Protein AF-A0A3P3Z035-F1 (afdb_monomer_lite)

Radius of gyration: 29.76 Å; chains: 1; bounding box: 88×61×76 Å

Foldseek 3Di:
DDDDDQCNCCVVVVDGQLDWDAAQNDTDGQDQFFCVPADPPPCPVVCVVCVLQQQDLVLLVLLLVLCVPDAPDKDWPVSSDVSSDDVSQVPQSDHDRVSVSNQQLQVLFKDKDKDWAFDPDPPPPPDDDDGDTHIIMIMGTHDPQAADDDSGRHSCNVLVVLVCVVADQADKDFVVSVVVPDDPVSQVVCCSNQVGDLSVQSNHVQFKDQDPVHNRMIHGPNNVVVVVLVPDPLVVVLVVCVVVVVVLSNLVSLLVVCCVVCVPDQLLPLVSLLVVLLVQADPDDKDWPVCSLPPRDDPVSSSSQDPPNVVSQVVCLCRWDWFAFQFAPGIMIHGNPYDDDPGTDDLDDDLVRLLQLLLVVCVVVPKAFQLVSLSRDHPSSNCCCCPVQVGSQSSCVLPVVFWDWAFSDDDPPRSRRIIIGGPDRDDPDDDVVVSVVSVVVDPDPPDDDDDDDDDDDDDDDPPPPPPDPD

Sequence (470 aa):
MPGYTAEHLEVYLNVKPLELVTVAGERYVRLYGSFGDLSLSGTEVSEKLYARYRPNVALVATLEAAFEGIYDKWMPLPELLRRVGPNVAAQLPYQGPAAITYFAQMQHRFAFAVRDVPIMGDSADGVPSSPKFTTEAAVLLRKPGYSNLDAGSTPTPKSFQVLMGLVPGDKQVDIDVVRGQLTSEVRAELNSYYNGLEGFFAAHKPVFFVPPEIPTVVMRMRYRLRTQRAKLPLEEQLRIATDARDKPRVRALRRKIAFRDDPSHPLHDPENLAKEVSKHLPHHGFVSLKSFLKRNLPEELLMYMPRRIRSFFNNYPQYFTQFEYQSPGTWCLCRPDQPLPRGVIRQNFSDGDLLRLIAEFLQQRGARAASVVHMNLPFGAQEVIRRRYGGVYFFVIRYPQYFNVVLKTDRQNVKSSAVVHLIQVPTQELSDATMAASATSWNNPNAPSHGGDDHEGGDGYDDEDLDGLD

Structure (mmCIF, N/CA/C/O backbone):
data_AF-A0A3P3Z035-F1
#
_entry.id   AF-A0A3P3Z035-F1
#
loop_
_atom_site.group_PDB
_atom_site.id
_atom_site.type_symbol
_atom_site.label_atom_id
_atom_site.label_alt_id
_atom_site.label_comp_id
_atom_site.label_asym_id
_atom_site.label_entity_id
_atom_site.label_seq_id
_atom_site.pdbx_PDB_ins_code
_atom_site.Cartn_x
_atom_site.Cartn_y
_atom_site.Cartn_z
_atom_site.occupancy
_atom_site.B_iso_or_equiv
_atom_site.auth_seq_id
_atom_site.auth_comp_id
_atom_site.auth_asym_id
_atom_site.auth_atom_id
_atom_site.pdbx_PDB_model_num
ATOM 1 N N . MET A 1 1 ? -18.732 25.520 24.871 1.00 24.94 1 MET A N 1
ATOM 2 C CA . MET A 1 1 ? -17.345 25.491 24.354 1.00 24.94 1 MET A CA 1
ATOM 3 C C . MET A 1 1 ? -17.220 24.291 23.430 1.00 24.94 1 MET A C 1
ATOM 5 O O . MET A 1 1 ? -17.209 23.176 23.940 1.00 24.94 1 MET A O 1
ATOM 9 N N . PRO A 1 2 ? -17.251 24.493 22.106 1.00 28.84 2 PRO A N 1
ATOM 10 C CA . PRO A 1 2 ? -17.374 23.401 21.152 1.00 28.84 2 PRO A CA 1
ATOM 11 C C . PRO A 1 2 ? -15.995 22.817 20.824 1.00 28.84 2 PRO A C 1
ATOM 13 O O . PRO A 1 2 ? -14.982 23.514 20.884 1.00 28.84 2 PRO A O 1
ATOM 16 N N . GLY A 1 3 ? -15.964 21.512 20.558 1.00 37.72 3 GLY A N 1
ATOM 17 C CA . GLY A 1 3 ? -14.748 20.752 20.279 1.00 37.72 3 GLY A CA 1
ATOM 18 C C . GLY A 1 3 ? -13.972 21.256 19.060 1.00 37.72 3 GLY A C 1
ATOM 19 O O . GLY A 1 3 ? -14.418 22.118 18.306 1.00 37.72 3 GLY A O 1
ATOM 20 N N . TYR A 1 4 ? -12.769 20.716 18.878 1.00 35.59 4 TYR A N 1
ATOM 21 C CA . TYR A 1 4 ? -11.926 21.051 17.735 1.00 35.59 4 TYR A CA 1
ATOM 22 C C . TYR A 1 4 ? -12.631 20.711 16.414 1.00 35.59 4 TYR A C 1
ATOM 24 O O . TYR A 1 4 ? -13.113 19.593 16.236 1.00 35.59 4 TYR A O 1
ATOM 32 N N . THR A 1 5 ? -12.679 21.680 15.498 1.00 43.75 5 THR A N 1
ATOM 33 C CA . THR A 1 5 ? -13.095 21.482 14.109 1.00 43.75 5 THR A CA 1
ATOM 34 C C . THR A 1 5 ? -11.952 20.825 13.331 1.00 43.75 5 THR A C 1
ATOM 36 O O . THR A 1 5 ? -10.810 20.794 13.795 1.00 43.75 5 THR A O 1
ATOM 39 N N . ALA A 1 6 ? -12.236 20.314 12.130 1.00 43.41 6 ALA A N 1
ATOM 40 C CA . ALA A 1 6 ? -11.197 19.837 11.213 1.00 43.41 6 ALA A CA 1
ATOM 41 C C . ALA A 1 6 ? -10.119 20.913 10.970 1.00 43.41 6 ALA A C 1
ATOM 43 O O . ALA A 1 6 ? -8.932 20.619 11.069 1.00 43.41 6 ALA A O 1
ATOM 44 N N . GLU A 1 7 ? -10.538 22.170 10.788 1.00 40.88 7 GLU A N 1
ATOM 45 C CA . GLU A 1 7 ? -9.641 23.324 10.672 1.00 40.88 7 GLU A CA 1
ATOM 46 C C . GLU A 1 7 ? -8.791 23.532 11.925 1.00 40.88 7 GLU A C 1
ATOM 48 O O . GLU A 1 7 ? -7.611 23.824 11.805 1.00 40.88 7 GLU A O 1
ATOM 53 N N . HIS A 1 8 ? -9.317 23.322 13.136 1.00 45.22 8 HIS A N 1
ATOM 54 C CA . HIS A 1 8 ? -8.493 23.437 14.341 1.00 45.22 8 HIS A CA 1
ATOM 55 C C . HIS A 1 8 ? -7.389 22.368 14.406 1.00 45.22 8 HIS A C 1
ATOM 57 O O . HIS A 1 8 ? -6.297 22.648 14.894 1.00 45.22 8 HIS A O 1
ATOM 63 N N . LEU A 1 9 ? -7.631 21.155 13.905 1.00 45.62 9 LEU A N 1
ATOM 64 C CA . LEU A 1 9 ? -6.604 20.106 13.862 1.00 45.62 9 LEU A CA 1
ATOM 65 C C . LEU A 1 9 ? -5.594 20.326 12.728 1.00 45.62 9 LEU A C 1
ATOM 67 O O . LEU A 1 9 ? -4.399 20.097 12.918 1.00 45.62 9 LEU A O 1
ATOM 71 N N . GLU A 1 10 ? -6.051 20.824 11.581 1.00 45.81 10 GLU A N 1
ATOM 72 C CA . GLU A 1 10 ? -5.194 21.146 10.437 1.00 45.81 10 GLU A CA 1
ATOM 73 C C . GLU A 1 10 ? -4.328 22.389 10.697 1.00 45.81 10 GLU A C 1
ATOM 75 O O . GLU A 1 10 ? -3.137 22.374 10.398 1.00 45.81 10 GLU A O 1
ATOM 80 N N . VAL A 1 11 ? -4.886 23.431 11.320 1.00 41.34 11 VAL A N 1
ATOM 81 C CA . VAL A 1 11 ? -4.208 24.713 11.575 1.00 41.34 11 VAL A CA 1
ATOM 82 C C . VAL A 1 11 ? -3.306 24.662 12.811 1.00 41.34 11 VAL A C 1
ATOM 84 O O . VAL A 1 11 ? -2.202 25.199 12.766 1.00 41.34 11 VAL A O 1
ATOM 87 N N . TYR A 1 12 ? -3.732 24.022 13.910 1.00 36.53 12 TYR A N 1
ATOM 88 C CA . TYR A 1 12 ? -2.967 24.050 15.170 1.00 36.53 12 TYR A CA 1
ATOM 89 C C . TYR A 1 12 ? -2.089 22.822 15.408 1.00 36.53 12 TYR A C 1
ATOM 91 O O . TYR A 1 12 ? -1.109 22.922 16.144 1.00 36.53 12 TYR A O 1
ATOM 99 N N . LEU A 1 13 ? -2.427 21.670 14.821 1.00 40.38 13 LEU A N 1
ATOM 100 C CA . LEU A 1 13 ? -1.680 20.424 15.027 1.00 40.38 13 LEU A CA 1
ATOM 101 C C . LEU A 1 13 ? -1.026 19.899 13.744 1.00 40.38 13 LEU A C 1
ATOM 103 O O . LEU A 1 13 ? -0.189 19.005 13.832 1.00 40.38 13 LEU A O 1
ATOM 107 N N . ASN A 1 14 ? -1.367 20.449 12.570 1.00 43.97 14 ASN A N 1
ATOM 108 C CA . ASN A 1 14 ? -0.901 19.975 11.262 1.00 43.97 14 ASN A CA 1
ATOM 109 C C . ASN A 1 14 ? -1.134 18.460 11.063 1.00 43.97 14 ASN A C 1
ATOM 111 O O . ASN A 1 14 ? -0.337 17.758 10.436 1.00 43.97 14 ASN A O 1
ATOM 115 N N . VAL A 1 15 ? -2.228 17.939 11.632 1.00 44.25 15 VAL A N 1
ATOM 116 C CA . VAL A 1 15 ? -2.648 16.538 11.505 1.00 44.25 15 VAL A CA 1
ATOM 117 C C . VAL A 1 15 ? -3.935 16.497 10.690 1.00 44.25 15 VAL A C 1
ATOM 119 O O . VAL A 1 15 ? -4.897 17.190 11.014 1.00 44.25 15 VAL A O 1
ATOM 122 N N . LYS A 1 16 ? -3.976 15.660 9.646 1.00 42.16 16 LYS A N 1
ATOM 123 C CA . LYS A 1 16 ? -5.220 15.408 8.904 1.00 42.16 16 LYS A CA 1
ATOM 124 C C . LYS A 1 16 ? -6.243 14.722 9.824 1.00 42.16 16 LYS A C 1
ATOM 126 O O . LYS A 1 16 ? -5.867 13.765 10.504 1.00 42.16 16 LYS A O 1
ATOM 131 N N . PRO A 1 17 ? -7.518 15.150 9.843 1.00 44.38 17 PRO A N 1
ATOM 132 C CA . PRO A 1 17 ? -8.556 14.471 10.615 1.00 44.38 17 PRO A CA 1
ATOM 133 C C . PRO A 1 17 ? -8.673 13.003 10.173 1.00 44.38 17 PRO A C 1
ATOM 135 O O . PRO A 1 17 ? -8.688 12.710 8.979 1.00 44.38 17 PRO A O 1
ATOM 138 N N . LEU A 1 18 ? -8.727 12.082 11.142 1.00 52.44 18 LEU A N 1
ATOM 139 C CA . LEU A 1 18 ? -8.670 10.636 10.884 1.00 52.44 18 LEU A CA 1
ATOM 140 C C . LEU A 1 18 ? -10.021 10.062 10.420 1.00 52.44 18 LEU A C 1
ATOM 142 O O . LEU A 1 18 ? -10.039 9.192 9.557 1.00 52.44 18 LEU A O 1
ATOM 146 N N . GLU A 1 19 ? -11.143 10.569 10.940 1.00 50.66 19 GLU A N 1
ATOM 147 C CA . GLU A 1 19 ? -12.498 10.346 10.406 1.00 50.66 19 GLU A CA 1
ATOM 148 C C . GLU A 1 19 ? -13.443 11.431 10.959 1.00 50.66 19 GLU A C 1
ATOM 150 O O . GLU A 1 19 ? -13.349 11.788 12.138 1.00 50.66 19 GLU A O 1
ATOM 155 N N . LEU A 1 20 ? -14.335 11.974 10.121 1.00 52.78 20 LEU A N 1
ATOM 156 C CA . LEU A 1 20 ? -15.319 12.990 10.515 1.00 52.78 20 LEU A CA 1
ATOM 157 C C . LEU A 1 20 ? -16.693 12.344 10.706 1.00 52.78 20 LEU A C 1
ATOM 159 O O . LEU A 1 20 ? -17.252 11.782 9.768 1.00 52.78 20 LEU A O 1
ATOM 163 N N . VAL A 1 21 ? -17.253 12.466 11.908 1.00 57.28 21 VAL A N 1
ATOM 164 C CA . VAL A 1 21 ? -18.616 12.030 12.231 1.00 57.28 21 VAL A CA 1
ATOM 165 C C . VAL A 1 21 ? -19.504 13.263 12.311 1.00 57.28 21 VAL A C 1
ATOM 167 O O . VAL A 1 21 ? -19.291 14.121 13.163 1.00 57.28 21 VAL A O 1
ATOM 170 N N . THR A 1 22 ? -20.501 13.368 11.437 1.00 57.25 22 THR A N 1
ATOM 171 C CA . THR A 1 22 ? -21.470 14.472 11.482 1.00 57.25 22 THR A CA 1
ATOM 172 C C . THR A 1 22 ? -22.638 14.092 12.384 1.00 57.25 22 THR A C 1
ATOM 174 O O . THR A 1 22 ? -23.239 13.046 12.169 1.00 57.25 22 THR A O 1
ATOM 177 N N . VAL A 1 23 ? -22.980 14.924 13.366 1.00 56.00 23 VAL A N 1
ATOM 178 C CA . VAL A 1 23 ? -24.123 14.735 14.272 1.00 56.00 23 VAL A CA 1
ATOM 179 C C . VAL A 1 23 ? -24.848 16.063 14.418 1.00 56.00 23 VAL A C 1
ATOM 181 O O . VAL A 1 23 ? -24.210 17.063 14.733 1.00 56.00 23 VAL A O 1
ATOM 184 N N . ALA A 1 24 ? -26.165 16.091 14.199 1.00 62.72 24 ALA A N 1
ATOM 185 C CA . ALA A 1 24 ? -26.968 17.312 14.323 1.00 62.72 24 ALA A CA 1
ATOM 186 C C . ALA A 1 24 ? -26.418 18.502 13.501 1.00 62.72 24 ALA A C 1
ATOM 188 O O . ALA A 1 24 ? -26.480 19.648 13.931 1.00 62.72 24 ALA A O 1
ATOM 189 N N . GLY A 1 25 ? -25.849 18.229 12.319 1.00 56.03 25 GLY A N 1
ATOM 190 C CA . GLY A 1 25 ? -25.243 19.243 11.445 1.00 56.03 25 GLY A CA 1
ATOM 191 C C . GLY A 1 25 ? -23.824 19.683 11.834 1.00 56.03 25 GLY A C 1
ATOM 192 O O . GLY A 1 25 ? -23.166 20.360 11.046 1.00 56.03 25 GLY A O 1
ATOM 193 N N . GLU A 1 26 ? -23.308 19.254 12.987 1.00 51.41 26 GLU A N 1
ATOM 194 C CA . GLU A 1 26 ? -21.944 19.540 13.434 1.00 51.41 26 GLU A CA 1
ATOM 195 C C . GLU A 1 26 ? -20.992 18.381 13.121 1.00 51.41 26 GLU A C 1
ATOM 197 O O . GLU A 1 26 ? -21.359 17.211 13.223 1.00 51.41 26 GLU A O 1
ATOM 202 N N . ARG A 1 27 ? -19.745 18.690 12.747 1.00 51.47 27 ARG A N 1
ATOM 203 C CA . ARG A 1 27 ? -18.711 17.687 12.444 1.00 51.47 27 ARG A CA 1
ATOM 204 C C . ARG A 1 27 ? -17.812 17.454 13.658 1.00 51.47 27 ARG A C 1
ATOM 206 O O . ARG A 1 27 ? -17.174 18.384 14.140 1.00 51.47 27 ARG A O 1
ATOM 213 N N . TYR A 1 28 ? -17.706 16.202 14.084 1.00 52.53 28 TYR A N 1
ATOM 214 C CA . TYR A 1 28 ? -16.863 15.736 15.181 1.00 52.53 28 TYR A CA 1
ATOM 215 C C . TYR A 1 28 ? -15.706 14.895 14.650 1.00 52.53 28 TYR A C 1
ATOM 217 O O . TYR A 1 28 ? -15.850 14.178 13.660 1.00 52.53 28 TYR A O 1
ATOM 225 N N . VAL A 1 29 ? -14.557 14.953 15.321 1.00 52.34 29 VAL A N 1
ATOM 226 C CA . VAL A 1 29 ? -13.370 14.198 14.910 1.00 52.34 29 VAL A CA 1
ATOM 227 C C . VAL A 1 29 ? -13.250 12.914 15.719 1.00 52.34 29 VAL A C 1
ATOM 229 O O . VAL A 1 29 ? -13.240 12.928 16.950 1.00 52.34 29 VAL A O 1
ATOM 232 N N . ARG A 1 30 ? -13.096 11.794 15.015 1.00 60.75 30 ARG A N 1
ATOM 233 C CA . ARG A 1 30 ? -12.640 10.533 15.590 1.00 60.75 30 ARG A CA 1
ATOM 234 C C . ARG A 1 30 ? -11.116 10.562 15.723 1.00 60.75 30 ARG A C 1
ATOM 236 O O . ARG A 1 30 ? -10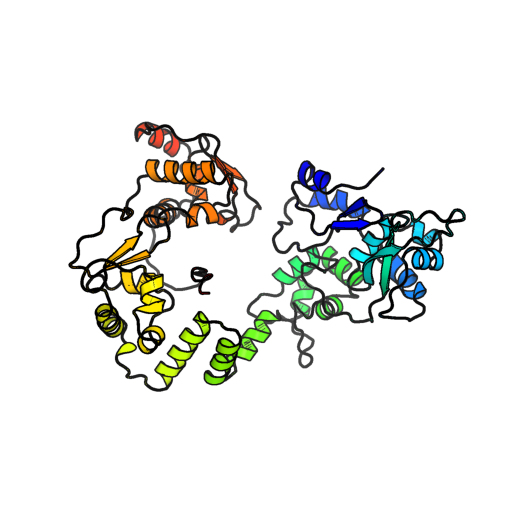.404 10.756 14.743 1.00 60.75 30 ARG A O 1
ATOM 243 N N . LEU A 1 31 ? -10.618 10.350 16.938 1.00 55.75 31 LEU A N 1
ATOM 244 C CA . LEU A 1 31 ? -9.210 10.588 17.288 1.00 55.75 31 LEU A CA 1
ATOM 245 C C . LEU A 1 31 ? -8.274 9.391 17.059 1.00 55.75 31 LEU A C 1
ATOM 247 O O . LEU A 1 31 ? -7.064 9.572 16.963 1.00 55.75 31 LEU A O 1
ATOM 251 N N . TYR A 1 32 ? -8.819 8.178 16.957 1.00 56.66 32 TYR A N 1
ATOM 252 C CA . TYR A 1 32 ? -8.052 6.942 16.785 1.00 56.66 32 TYR A CA 1
ATOM 253 C C . TYR A 1 32 ? -8.401 6.300 15.436 1.00 56.66 32 TYR A C 1
ATOM 255 O O . TYR A 1 32 ? -9.318 5.483 15.336 1.00 56.66 32 TYR A O 1
ATOM 263 N N . GLY A 1 33 ? -7.697 6.751 14.400 1.00 48.53 33 GLY A N 1
ATOM 264 C CA . GLY A 1 33 ? -7.525 6.079 13.111 1.00 48.53 33 GLY A CA 1
ATOM 265 C C . GLY A 1 33 ? -6.041 5.753 12.903 1.00 48.53 33 GLY A C 1
ATOM 266 O O . GLY A 1 33 ? -5.217 6.044 13.770 1.00 48.53 33 GLY A O 1
ATOM 267 N N . SER A 1 34 ? -5.687 5.128 11.781 1.00 41.41 34 SER A N 1
ATOM 268 C CA . SER A 1 34 ? -4.390 4.466 11.591 1.00 41.41 34 SER A CA 1
ATOM 269 C C . SER A 1 34 ? -3.170 5.336 11.929 1.00 41.41 34 SER A C 1
ATOM 271 O O . SER A 1 34 ? -2.805 6.229 11.167 1.00 41.41 34 SER A O 1
ATOM 273 N N . PHE A 1 35 ? -2.445 4.982 12.998 1.00 46.78 35 PHE A N 1
ATOM 274 C CA . PHE A 1 35 ? -1.062 5.440 13.221 1.00 46.78 35 PHE A CA 1
ATOM 275 C C . PHE A 1 35 ? -0.063 4.798 12.239 1.00 46.78 35 PHE A C 1
ATOM 277 O O . PHE A 1 35 ? 1.125 5.090 12.314 1.00 46.78 35 PHE A O 1
ATOM 284 N N . GLY A 1 36 ? -0.529 3.940 11.321 1.00 37.53 36 GLY A N 1
ATOM 285 C CA . GLY A 1 36 ? 0.312 3.151 10.415 1.00 37.53 36 GLY A CA 1
ATOM 286 C C . GLY A 1 36 ? 1.342 3.970 9.630 1.00 37.53 36 GLY A C 1
ATOM 287 O O . GLY A 1 36 ? 2.450 3.480 9.432 1.00 37.53 36 GLY A O 1
ATOM 288 N N . ASP A 1 37 ? 1.010 5.226 9.304 1.00 38.59 37 ASP A N 1
ATOM 289 C CA . ASP A 1 37 ? 1.874 6.155 8.558 1.00 38.59 37 ASP A CA 1
ATOM 290 C C . ASP A 1 37 ? 2.293 7.409 9.357 1.00 38.59 37 ASP A C 1
ATOM 292 O O . ASP A 1 37 ? 2.990 8.281 8.834 1.00 38.59 37 ASP A O 1
ATOM 296 N N . LEU A 1 38 ? 1.873 7.537 10.621 1.00 37.88 38 LEU A N 1
ATOM 297 C CA . LEU A 1 38 ? 2.129 8.717 11.453 1.00 37.88 38 LEU A CA 1
ATOM 298 C C . LEU A 1 38 ? 3.265 8.436 12.439 1.00 37.88 38 LEU A C 1
ATOM 300 O O . LEU A 1 38 ? 3.221 7.473 13.206 1.00 37.88 38 LEU A O 1
ATOM 304 N N . SER A 1 39 ? 4.280 9.303 12.456 1.00 39.19 39 SER A N 1
ATOM 305 C CA . SER A 1 39 ? 5.306 9.228 13.495 1.00 39.19 39 SER A CA 1
ATOM 306 C C . SER A 1 39 ? 4.706 9.466 14.866 1.00 39.19 39 SER A C 1
ATOM 308 O O . SER A 1 39 ? 3.976 10.431 15.076 1.00 39.19 39 SER A O 1
ATOM 310 N N . LEU A 1 40 ? 5.101 8.633 15.822 1.00 44.75 40 LEU A N 1
ATOM 311 C CA . LEU A 1 40 ? 4.796 8.843 17.232 1.00 44.75 40 LEU A CA 1
ATOM 312 C C . LEU A 1 40 ? 5.791 9.811 17.910 1.00 44.75 40 LEU A C 1
ATOM 314 O O . LEU A 1 40 ? 5.557 10.210 19.051 1.00 44.75 40 LEU A O 1
ATOM 318 N N . SER A 1 41 ? 6.871 10.225 17.228 1.00 37.50 41 SER A N 1
ATOM 319 C CA . SER A 1 41 ? 7.841 11.206 17.744 1.00 37.50 41 SER A CA 1
ATOM 320 C C . SER A 1 41 ? 7.220 12.608 17.811 1.00 37.50 41 SER A C 1
ATOM 322 O O . SER A 1 41 ? 6.736 13.107 16.799 1.00 37.50 41 SER A O 1
ATOM 324 N N . GLY A 1 42 ? 7.216 13.237 18.993 1.00 41.00 42 GLY A N 1
ATOM 325 C CA . GLY A 1 42 ? 6.588 14.550 19.220 1.00 41.00 42 GLY A CA 1
ATOM 326 C C . GLY A 1 42 ? 5.085 14.506 19.541 1.00 41.00 42 GLY A C 1
ATOM 327 O O . GLY A 1 42 ? 4.453 15.551 19.680 1.00 41.00 42 GLY A O 1
ATOM 328 N N . THR A 1 43 ? 4.494 13.312 19.704 1.00 49.28 43 THR A N 1
ATOM 329 C CA . THR A 1 43 ? 3.050 13.157 19.985 1.00 49.28 43 THR A CA 1
ATOM 330 C C . THR A 1 43 ? 2.637 13.445 21.429 1.00 49.28 43 THR A C 1
ATOM 332 O O . THR A 1 43 ? 1.447 13.423 21.715 1.00 49.28 43 THR A O 1
ATOM 335 N N . GLU A 1 44 ? 3.562 13.770 22.332 1.00 53.44 44 GLU A N 1
ATOM 336 C CA . GLU A 1 44 ? 3.277 14.011 23.758 1.00 53.44 44 GLU A CA 1
ATOM 337 C C . GLU A 1 44 ? 2.323 15.197 23.984 1.00 53.44 44 GLU A C 1
ATOM 339 O O . GLU A 1 44 ? 1.446 15.154 24.848 1.00 53.44 44 GLU A O 1
ATOM 344 N N . VAL A 1 45 ? 2.447 16.251 23.168 1.00 48.09 45 VAL A N 1
ATOM 345 C CA . VAL A 1 45 ? 1.553 17.423 23.213 1.00 48.09 45 VAL A CA 1
ATOM 346 C C . VAL A 1 45 ? 0.152 17.050 22.723 1.00 48.09 45 VAL A C 1
ATOM 348 O O . VAL A 1 45 ? -0.846 17.398 23.353 1.00 48.09 45 VAL A O 1
ATOM 351 N N . SER A 1 46 ? 0.081 16.275 21.638 1.00 47.78 46 SER A N 1
ATOM 352 C CA . SER A 1 46 ? -1.175 15.730 21.117 1.00 47.78 46 SER A CA 1
ATOM 353 C C . SER A 1 46 ? -1.816 14.749 22.104 1.00 47.78 46 SER A C 1
ATOM 355 O O . SER A 1 46 ? -3.020 14.787 22.306 1.00 47.78 46 SER A O 1
ATOM 357 N N . GLU A 1 47 ? -1.042 13.914 22.796 1.00 53.25 47 GLU A N 1
ATOM 358 C CA . GLU A 1 47 ? -1.557 12.993 23.813 1.00 53.25 47 GLU A CA 1
ATOM 359 C C . GLU A 1 47 ? -2.146 13.705 25.015 1.00 53.25 47 GLU A C 1
ATOM 361 O O . GLU A 1 47 ? -3.240 13.346 25.436 1.00 53.25 47 GLU A O 1
ATOM 366 N N . LYS A 1 48 ? -1.473 14.725 25.555 1.00 58.28 48 LYS A N 1
ATOM 367 C CA . LYS A 1 48 ? -2.046 15.526 26.645 1.00 58.28 48 LYS A CA 1
ATOM 368 C C . LYS A 1 48 ? -3.358 16.182 26.215 1.00 58.28 48 LYS A C 1
ATOM 370 O O . LYS A 1 48 ? -4.307 16.223 26.996 1.00 58.28 48 LYS A O 1
ATOM 375 N N . LEU A 1 49 ? -3.434 16.639 24.964 1.00 52.34 49 LEU A N 1
ATOM 376 C CA . LEU A 1 49 ? -4.646 17.215 24.390 1.00 52.34 49 LEU A CA 1
ATOM 377 C C . LEU A 1 49 ? -5.764 16.178 24.197 1.00 52.34 49 LEU A C 1
ATOM 379 O O . LEU A 1 49 ? -6.930 16.485 24.444 1.00 52.34 49 LEU A O 1
ATOM 383 N N . TYR A 1 50 ? -5.417 14.960 23.773 1.00 56.72 50 TYR A N 1
ATOM 384 C CA . TYR A 1 50 ? -6.369 13.884 23.492 1.00 56.72 50 TYR A CA 1
ATOM 385 C C . TYR A 1 50 ? -6.729 13.032 24.713 1.00 56.72 50 TYR A C 1
ATOM 387 O O . TYR A 1 50 ? -7.767 12.375 24.703 1.00 56.72 50 TYR A O 1
ATOM 395 N N . ALA A 1 51 ? -5.945 13.084 25.792 1.00 64.25 51 ALA A N 1
ATOM 396 C CA . ALA A 1 51 ? -6.180 12.333 27.024 1.00 64.25 51 ALA A CA 1
ATOM 397 C C . ALA A 1 51 ? -7.568 12.612 27.616 1.00 64.25 51 ALA A C 1
ATOM 399 O O . ALA A 1 51 ? -8.229 11.690 28.087 1.00 64.25 51 ALA A O 1
ATOM 400 N N . ARG A 1 52 ? -8.052 13.858 27.516 1.00 64.44 52 ARG A N 1
ATOM 401 C CA . ARG A 1 52 ? -9.396 14.247 27.979 1.00 64.44 52 ARG A CA 1
ATOM 402 C C . ARG A 1 52 ? -10.544 13.615 27.184 1.00 64.44 52 ARG A C 1
ATOM 404 O O . ARG A 1 52 ? -11.679 13.640 27.640 1.00 64.44 52 ARG A O 1
ATOM 411 N N . TYR A 1 53 ? -10.258 13.083 25.998 1.00 65.12 53 TYR A N 1
ATOM 412 C CA . TYR A 1 53 ? -11.239 12.456 25.112 1.00 65.12 53 TYR A CA 1
ATOM 413 C C . TYR A 1 53 ? -11.154 10.932 25.108 1.00 65.12 53 TYR A C 1
ATOM 415 O O . TYR A 1 53 ? -11.959 10.289 24.434 1.00 65.12 53 TYR A O 1
ATOM 423 N N . ARG A 1 54 ? -10.194 10.360 25.848 1.00 73.12 54 ARG A N 1
ATOM 424 C CA . ARG A 1 54 ? -10.010 8.916 25.965 1.00 73.12 54 ARG A CA 1
ATOM 425 C C . ARG A 1 54 ? -11.271 8.296 26.581 1.00 73.12 54 ARG A C 1
ATOM 427 O O . ARG A 1 54 ? -11.762 8.802 27.593 1.00 73.12 54 ARG A O 1
ATOM 434 N N . PRO A 1 55 ? -11.804 7.200 26.016 1.00 79.00 55 PRO A N 1
ATOM 435 C CA . PRO A 1 55 ? -13.008 6.597 26.549 1.00 79.00 55 PRO A CA 1
ATOM 436 C C . PRO A 1 55 ? -12.681 5.972 27.905 1.00 79.00 55 PRO A C 1
ATOM 438 O O . PRO A 1 55 ? -11.734 5.193 28.036 1.00 79.00 55 PRO A O 1
ATOM 441 N N . ASN A 1 56 ? -13.473 6.307 28.922 1.00 87.31 56 ASN A N 1
ATOM 442 C CA . ASN A 1 56 ? -13.403 5.632 30.208 1.00 87.31 56 ASN A CA 1
ATOM 443 C C . ASN A 1 56 ? -13.917 4.190 30.058 1.00 87.31 56 ASN A C 1
ATOM 445 O O . ASN A 1 56 ? -15.119 3.955 29.906 1.00 87.31 56 ASN A O 1
ATOM 449 N N . VAL A 1 57 ? -12.994 3.230 30.095 1.00 87.19 57 VAL A N 1
ATOM 450 C CA . VAL A 1 57 ? -13.278 1.799 29.922 1.00 87.19 57 VAL A CA 1
ATOM 451 C C . VAL A 1 57 ? -14.154 1.246 31.053 1.00 87.19 57 VAL A C 1
ATOM 453 O O . VAL A 1 57 ? -14.933 0.325 30.826 1.00 87.19 57 VAL A O 1
ATOM 456 N N . ALA A 1 58 ? -14.123 1.850 32.246 1.00 88.56 58 ALA A N 1
ATOM 457 C CA . ALA A 1 58 ? -14.964 1.423 33.365 1.00 88.56 58 ALA A CA 1
ATOM 458 C C . ALA A 1 58 ? -16.471 1.578 33.080 1.00 88.56 58 ALA A C 1
ATOM 460 O O . ALA A 1 58 ? -17.284 0.882 33.681 1.00 88.56 58 ALA A O 1
ATOM 461 N N . LEU A 1 59 ? -16.852 2.455 32.141 1.00 90.44 59 LEU A N 1
ATOM 462 C CA . LEU A 1 59 ? -18.253 2.662 31.761 1.00 90.44 59 LEU A CA 1
ATOM 463 C C . LEU A 1 59 ? -18.788 1.572 30.822 1.00 90.44 59 LEU A C 1
ATOM 465 O O . LEU A 1 59 ? -20.002 1.462 30.661 1.00 90.44 59 LEU A O 1
ATOM 469 N N . VAL A 1 60 ? -17.911 0.766 30.208 1.00 89.88 60 VAL A N 1
ATOM 470 C CA . VAL A 1 60 ? -18.291 -0.225 29.188 1.00 89.88 60 VAL A CA 1
ATOM 471 C C . VAL A 1 60 ? -19.290 -1.224 29.738 1.00 89.88 60 VAL A C 1
ATOM 473 O O . VAL A 1 60 ? -20.331 -1.405 29.126 1.00 89.88 60 VAL A O 1
ATOM 476 N N . ALA A 1 61 ? -19.024 -1.821 30.902 1.00 89.94 61 ALA A N 1
ATOM 477 C CA . ALA A 1 61 ? -19.907 -2.835 31.477 1.00 89.94 61 ALA A CA 1
ATOM 478 C C . ALA A 1 61 ? -21.326 -2.291 31.719 1.00 89.94 61 ALA A C 1
ATOM 480 O O . ALA A 1 61 ? -22.313 -2.955 31.410 1.00 89.94 61 ALA A O 1
ATOM 481 N N . THR A 1 62 ? -21.436 -1.051 32.203 1.00 92.62 62 THR A N 1
ATOM 482 C CA . THR A 1 62 ? -22.728 -0.389 32.425 1.00 92.62 62 THR A CA 1
ATOM 483 C C . THR A 1 62 ? -23.442 -0.067 31.111 1.00 92.62 62 THR A C 1
ATOM 485 O O . THR A 1 62 ? -24.654 -0.238 31.006 1.00 92.62 62 THR A O 1
ATOM 488 N N . LEU A 1 63 ? -22.696 0.365 30.089 1.00 93.31 63 LEU A N 1
ATOM 489 C CA . LEU A 1 63 ? -23.227 0.618 28.748 1.00 93.31 63 LEU A CA 1
ATOM 490 C C . LEU A 1 63 ? -23.669 -0.674 28.050 1.00 93.31 63 LEU A C 1
ATOM 492 O O . LEU A 1 63 ? -24.713 -0.675 27.412 1.00 93.31 63 LEU A O 1
ATOM 496 N N . GLU A 1 64 ? -22.917 -1.769 28.187 1.00 92.69 64 GLU A N 1
ATOM 497 C CA . GLU A 1 64 ? -23.276 -3.099 27.679 1.00 92.69 64 GLU A CA 1
ATOM 498 C C . GLU A 1 64 ? -24.543 -3.626 28.378 1.00 92.69 64 GLU A C 1
ATOM 500 O O . GLU A 1 64 ? -25.452 -4.125 27.714 1.00 92.69 64 GLU A O 1
ATOM 505 N N . ALA A 1 65 ? -24.654 -3.448 29.700 1.00 92.81 65 ALA A N 1
ATOM 506 C CA . ALA A 1 65 ? -25.817 -3.876 30.478 1.00 92.81 65 ALA A CA 1
ATOM 507 C C . ALA A 1 65 ? -27.129 -3.199 30.036 1.00 92.81 65 ALA A C 1
ATOM 509 O O . ALA A 1 65 ? -28.183 -3.831 30.078 1.00 92.81 65 ALA A O 1
ATOM 510 N N . ALA A 1 66 ? -27.078 -1.956 29.542 1.00 93.56 66 ALA A N 1
ATOM 511 C CA . ALA A 1 66 ? -28.258 -1.240 29.043 1.00 93.56 66 ALA A CA 1
ATOM 512 C C . ALA A 1 66 ? -28.903 -1.878 27.796 1.00 93.56 66 ALA A C 1
ATOM 514 O O . ALA A 1 66 ? -30.067 -1.594 27.490 1.00 93.56 66 ALA A O 1
ATOM 515 N N . PHE A 1 67 ? -28.174 -2.747 27.089 1.00 92.75 67 PHE A N 1
ATOM 516 C CA . PHE A 1 67 ? -28.701 -3.533 25.972 1.00 92.75 67 PHE A CA 1
ATOM 517 C C . PHE A 1 67 ? -29.421 -4.812 26.422 1.00 92.75 67 PHE A C 1
ATOM 519 O O . PHE A 1 67 ? -29.985 -5.493 25.572 1.00 92.75 67 PHE A O 1
ATOM 526 N N . GLU A 1 68 ? -29.419 -5.153 27.717 1.00 91.19 68 GLU A N 1
ATOM 527 C CA . GLU A 1 68 ? -30.151 -6.306 28.276 1.00 91.19 68 GLU A CA 1
ATOM 528 C C . GLU A 1 68 ? -29.820 -7.640 27.567 1.00 91.19 68 GLU A C 1
ATOM 530 O O . GLU A 1 68 ? -30.673 -8.503 27.377 1.00 91.19 68 GLU A O 1
ATOM 535 N N . GLY A 1 69 ? -28.567 -7.807 27.127 1.00 85.38 69 GLY A N 1
ATOM 536 C CA . GLY A 1 69 ? -28.118 -8.999 26.392 1.00 85.38 69 GLY A CA 1
ATOM 537 C C . GLY A 1 69 ? -28.557 -9.054 24.922 1.00 85.38 69 GLY A C 1
ATOM 538 O O . GLY A 1 69 ? -28.347 -10.069 24.258 1.00 85.38 69 GLY A O 1
ATOM 539 N N . ILE A 1 70 ? -29.143 -7.980 24.385 1.00 85.50 70 ILE A N 1
ATOM 540 C CA . ILE A 1 70 ? -29.492 -7.864 22.967 1.00 85.50 70 ILE A CA 1
ATOM 541 C C . ILE A 1 70 ? -28.268 -7.385 22.181 1.00 85.50 70 ILE A C 1
ATOM 543 O O . ILE A 1 70 ? -27.830 -6.241 22.297 1.00 85.50 70 ILE A O 1
ATOM 547 N N . TYR A 1 71 ? -27.753 -8.258 21.321 1.00 85.12 71 TYR A N 1
ATOM 548 C CA . TYR A 1 71 ? -26.639 -7.967 20.418 1.00 85.12 71 TYR A CA 1
ATOM 549 C C . TYR A 1 71 ? -27.133 -7.684 18.993 1.00 85.12 71 TYR A C 1
ATOM 551 O O . TYR A 1 71 ? -28.214 -8.118 18.600 1.00 85.12 71 TYR A O 1
ATOM 559 N N . ASP A 1 72 ? -26.321 -6.980 18.202 1.00 77.69 72 ASP A N 1
ATOM 560 C CA . ASP A 1 72 ? -26.537 -6.702 16.772 1.00 77.69 72 ASP A CA 1
ATOM 561 C C . ASP A 1 72 ? -27.833 -5.934 16.426 1.00 77.69 72 ASP A C 1
ATOM 563 O O . ASP A 1 72 ? -28.247 -5.878 15.266 1.00 77.69 72 ASP A O 1
ATOM 567 N N . LYS A 1 73 ? -28.457 -5.284 17.415 1.00 81.62 73 LYS A N 1
ATOM 568 C CA . LYS A 1 73 ? -29.608 -4.396 17.224 1.00 81.62 73 LYS A CA 1
ATOM 569 C C . LYS A 1 73 ? -29.206 -2.946 17.474 1.00 81.62 73 LYS A C 1
ATOM 571 O O . LYS A 1 73 ? -28.553 -2.631 18.465 1.00 81.62 73 LYS A O 1
ATOM 576 N N . TRP A 1 74 ? -29.622 -2.063 16.571 1.00 83.50 74 TRP A N 1
ATOM 577 C CA . TRP A 1 74 ? -29.432 -0.623 16.718 1.00 83.50 74 TRP A CA 1
ATOM 578 C C . TRP A 1 74 ? -30.353 -0.071 17.809 1.00 83.50 74 TRP A C 1
ATOM 580 O O . TRP A 1 74 ? -31.567 -0.271 17.760 1.00 83.50 74 TRP A O 1
ATOM 590 N N . MET A 1 75 ? -29.767 0.639 18.767 1.00 81.38 75 MET A N 1
ATOM 591 C CA . MET A 1 75 ? -30.448 1.398 19.806 1.00 81.38 75 MET A CA 1
ATOM 592 C C . MET A 1 75 ? -30.211 2.893 19.565 1.00 81.38 75 MET A C 1
ATOM 594 O O . MET A 1 75 ? -29.054 3.298 19.418 1.00 81.38 75 MET A O 1
ATOM 598 N N . PRO A 1 76 ? -31.261 3.727 19.537 1.00 85.88 76 PRO A N 1
ATOM 599 C CA . PRO A 1 76 ? -31.098 5.174 19.541 1.00 85.88 76 PRO A CA 1
ATOM 600 C C . PRO A 1 76 ? -30.211 5.645 20.694 1.00 85.88 76 PRO A C 1
ATOM 602 O O . PRO A 1 76 ? -30.402 5.240 21.841 1.00 85.88 76 PRO A O 1
ATOM 605 N N . LEU A 1 77 ? -29.250 6.523 20.407 1.00 84.75 77 LEU A N 1
ATOM 606 C CA . LEU A 1 77 ? -28.346 7.070 21.416 1.00 84.75 77 LEU A CA 1
ATOM 607 C C . LEU A 1 77 ? -29.102 7.762 22.568 1.00 84.75 77 LEU A C 1
ATOM 609 O O . LEU A 1 77 ? -28.732 7.514 23.715 1.00 84.75 77 LEU A O 1
ATOM 613 N N . PRO A 1 78 ? -30.166 8.562 22.335 1.00 86.38 78 PRO A N 1
ATOM 614 C CA . PRO A 1 78 ? -30.935 9.149 23.433 1.00 86.38 78 PRO A CA 1
ATOM 615 C C . PRO A 1 78 ? -31.535 8.096 24.371 1.00 86.38 78 PRO A C 1
ATOM 617 O O . PRO A 1 78 ? -31.498 8.263 25.588 1.00 86.38 78 PRO A O 1
ATOM 620 N N . GLU A 1 79 ? -32.026 6.984 23.818 1.00 89.56 79 GLU A N 1
ATOM 621 C CA . GLU A 1 79 ? -32.579 5.879 24.603 1.00 89.56 79 GLU A CA 1
ATOM 622 C C . GLU A 1 79 ? -31.486 5.159 25.401 1.00 89.56 79 GLU A C 1
ATOM 624 O O . GLU A 1 79 ? -31.668 4.893 26.588 1.00 89.56 79 GLU A O 1
ATOM 629 N N . LEU A 1 80 ? -30.320 4.915 24.796 1.00 90.69 80 LEU A N 1
ATOM 630 C CA . LEU A 1 80 ? -29.175 4.334 25.498 1.00 90.69 80 LEU A CA 1
ATOM 631 C C . LEU A 1 80 ? -28.741 5.206 26.684 1.00 90.69 80 LEU A C 1
ATOM 633 O O . LEU A 1 80 ? -28.572 4.701 27.794 1.00 90.69 80 LEU A O 1
ATOM 637 N N . LEU A 1 81 ? -28.599 6.517 26.466 1.00 90.88 81 LEU A N 1
ATOM 638 C CA . LEU A 1 81 ? -28.215 7.474 27.508 1.00 90.88 81 LEU A CA 1
ATOM 639 C C . LEU A 1 81 ? -29.267 7.565 28.622 1.00 90.88 81 LEU A C 1
ATOM 641 O O . LEU A 1 81 ? -28.911 7.669 29.796 1.00 90.88 81 LEU A O 1
ATOM 645 N N . ARG A 1 82 ? -30.556 7.468 28.274 1.00 91.94 82 ARG A N 1
ATOM 646 C CA . ARG A 1 82 ? -31.652 7.401 29.247 1.00 91.94 82 ARG A CA 1
ATOM 647 C C . ARG A 1 82 ? -31.553 6.144 30.116 1.00 91.94 82 ARG A C 1
ATOM 649 O O . ARG A 1 82 ? -31.731 6.241 31.327 1.00 91.94 82 ARG A O 1
ATOM 656 N N . ARG A 1 83 ? -31.250 4.984 29.520 1.00 93.88 83 ARG A N 1
ATOM 657 C CA . ARG A 1 83 ? -31.148 3.690 30.221 1.00 93.88 83 ARG A CA 1
ATOM 658 C C . ARG A 1 83 ? -29.981 3.617 31.201 1.00 93.88 83 ARG A C 1
ATOM 660 O O . ARG A 1 83 ? -30.157 3.095 32.295 1.00 93.88 83 ARG A O 1
ATOM 667 N N . VAL A 1 84 ? -28.809 4.144 30.840 1.00 92.69 84 VAL A N 1
ATOM 668 C CA . VAL A 1 84 ? -27.648 4.158 31.755 1.00 92.69 84 VAL A CA 1
ATOM 669 C C . VAL A 1 84 ? -27.758 5.201 32.869 1.00 92.69 84 VAL A C 1
ATOM 671 O O . VAL A 1 84 ? -27.006 5.152 33.842 1.00 92.69 84 VAL A O 1
ATOM 674 N N . GLY A 1 85 ? -28.701 6.134 32.744 1.00 90.44 85 GLY A N 1
ATOM 675 C CA . GLY A 1 85 ? -28.977 7.164 33.733 1.00 90.44 85 GLY A CA 1
ATOM 676 C C . GLY A 1 85 ? -28.014 8.362 33.686 1.00 90.44 85 GLY A C 1
ATOM 677 O O . GLY A 1 85 ? -26.936 8.313 33.082 1.00 90.44 85 GLY A O 1
ATOM 678 N N . PRO A 1 86 ? -28.387 9.468 34.357 1.00 87.25 86 PRO A N 1
ATOM 679 C CA . PRO A 1 86 ? -27.689 10.750 34.248 1.00 87.25 86 PRO A CA 1
ATOM 680 C C . PRO A 1 86 ? -26.258 10.707 34.798 1.00 87.25 86 PRO A C 1
ATOM 682 O O . PRO A 1 86 ? -25.375 11.363 34.253 1.00 87.25 86 PRO A O 1
ATOM 685 N N . ASN A 1 87 ? -25.998 9.894 35.826 1.00 89.00 87 ASN A N 1
ATOM 686 C CA . ASN A 1 87 ? -24.677 9.790 36.454 1.00 89.00 87 ASN A CA 1
ATOM 687 C C . ASN A 1 87 ? -23.623 9.171 35.526 1.00 89.00 87 ASN A C 1
ATOM 689 O O . ASN A 1 87 ? -22.459 9.562 35.570 1.00 89.00 87 ASN A O 1
ATOM 693 N N . VAL A 1 88 ? -24.017 8.199 34.697 1.00 89.44 88 VAL A N 1
ATOM 694 C CA . VAL A 1 88 ? -23.125 7.560 33.717 1.00 89.44 88 VAL A CA 1
ATOM 695 C C . VAL A 1 88 ? -22.980 8.459 32.496 1.00 89.44 88 VAL A C 1
ATOM 697 O O . VAL A 1 88 ? -21.865 8.696 32.039 1.00 89.44 88 VAL A O 1
ATOM 700 N N . ALA A 1 89 ? -24.090 9.025 32.013 1.00 87.25 89 ALA A N 1
ATOM 701 C CA . ALA A 1 89 ? -24.082 9.953 30.887 1.00 87.25 89 ALA A CA 1
ATOM 702 C C . ALA A 1 89 ? -23.207 11.194 31.150 1.00 87.25 89 ALA A C 1
ATOM 704 O O . ALA A 1 89 ? -22.518 11.659 30.245 1.00 87.25 89 ALA A O 1
ATOM 705 N N . ALA A 1 90 ? -23.174 11.699 32.388 1.00 86.75 90 ALA A N 1
ATOM 706 C CA . ALA A 1 90 ? -22.337 12.832 32.784 1.00 86.75 90 ALA A CA 1
ATOM 707 C C . ALA A 1 90 ? -20.828 12.523 32.804 1.00 86.75 90 ALA A C 1
ATOM 709 O O . ALA A 1 90 ? -20.025 13.450 32.729 1.00 86.75 90 ALA A O 1
ATOM 710 N N . GLN A 1 91 ? -20.440 11.247 32.897 1.00 87.56 91 GLN A N 1
ATOM 711 C CA . GLN A 1 91 ? -19.038 10.810 32.881 1.00 87.56 91 GLN A CA 1
ATOM 712 C C . GLN A 1 91 ? -18.494 10.580 31.465 1.00 87.56 91 GLN A C 1
ATOM 714 O O . GLN A 1 91 ? -17.301 10.315 31.300 1.00 87.56 91 GLN A O 1
ATOM 719 N N . LEU A 1 92 ? -19.348 10.649 30.439 1.00 84.69 92 LEU A N 1
ATOM 720 C CA . LEU A 1 92 ? -18.900 10.557 29.056 1.00 84.69 92 LEU A CA 1
ATOM 721 C C . LEU A 1 92 ? -18.113 11.825 28.683 1.00 84.69 92 LEU A C 1
ATOM 723 O O . LEU A 1 92 ? -18.495 12.919 29.101 1.00 84.69 92 LEU A O 1
ATOM 727 N N . PRO A 1 93 ? -17.053 11.717 27.856 1.00 74.94 93 PRO A N 1
ATOM 728 C CA . PRO A 1 93 ? -16.245 12.875 27.453 1.00 74.94 93 PRO A CA 1
ATOM 729 C C . PRO A 1 93 ? -17.055 13.997 26.783 1.00 74.94 93 PRO A C 1
ATOM 731 O O . PRO A 1 93 ? -16.642 15.155 26.790 1.00 74.94 93 PRO A O 1
ATOM 734 N N . TYR A 1 94 ? -18.210 13.645 26.212 1.00 75.75 94 TYR A N 1
ATOM 735 C CA . TYR A 1 94 ? -19.176 14.555 25.614 1.00 75.75 94 TYR A CA 1
ATOM 736 C C . TYR A 1 94 ? -20.599 14.129 25.980 1.00 75.75 94 TYR A C 1
ATOM 738 O O . TYR A 1 94 ? -20.876 12.939 26.136 1.00 75.75 94 TYR A O 1
ATOM 746 N N . GLN A 1 95 ? -21.506 15.102 26.069 1.00 78.19 95 GLN A N 1
ATOM 747 C CA . GLN A 1 95 ? -22.901 14.890 26.456 1.00 78.19 95 GLN A CA 1
ATOM 748 C C . GLN A 1 95 ? -23.848 14.972 25.254 1.00 78.19 95 GLN A C 1
ATOM 750 O O . GLN A 1 95 ? -23.529 15.569 24.223 1.00 78.19 95 GLN A O 1
ATOM 755 N N . GLY A 1 96 ? -25.035 14.379 25.401 1.00 77.19 96 GLY A N 1
ATOM 756 C CA . GLY A 1 96 ? -26.072 14.411 24.372 1.00 77.19 96 GLY A CA 1
ATOM 757 C C . GLY A 1 96 ? -25.634 13.704 23.079 1.00 77.19 96 GLY A C 1
ATOM 758 O O . GLY A 1 96 ? -24.985 12.659 23.150 1.00 77.19 96 GLY A O 1
ATOM 759 N N . PRO A 1 97 ? -25.954 14.247 21.891 1.00 71.00 97 PRO A N 1
ATOM 760 C CA . PRO A 1 97 ? -25.620 13.613 20.613 1.00 71.00 97 PRO A CA 1
ATOM 761 C C . PRO A 1 97 ? -24.111 13.397 20.392 1.00 71.00 97 PRO A C 1
ATOM 763 O O . PRO A 1 97 ? -23.703 12.410 19.780 1.00 71.00 97 PRO A O 1
ATOM 766 N N . ALA A 1 98 ? -23.266 14.271 20.949 1.00 72.56 98 ALA A N 1
ATOM 767 C CA . ALA A 1 98 ? -21.809 14.189 20.827 1.00 72.56 98 ALA A CA 1
ATOM 768 C C . ALA A 1 98 ? -21.195 12.991 21.579 1.00 72.56 98 ALA A C 1
ATOM 770 O O . ALA A 1 98 ? -20.061 12.593 21.290 1.00 72.56 98 ALA A O 1
ATOM 771 N N . ALA A 1 99 ? -21.949 12.355 22.486 1.00 80.75 99 ALA A N 1
ATOM 772 C CA . ALA A 1 99 ? -21.546 11.120 23.158 1.00 80.75 99 ALA A CA 1
ATOM 773 C C . ALA A 1 99 ? -21.249 9.972 22.173 1.00 80.75 99 ALA A C 1
ATOM 775 O O . ALA A 1 99 ? -20.530 9.037 22.525 1.00 80.75 99 ALA A O 1
ATOM 776 N N . ILE A 1 100 ? -21.729 10.056 20.922 1.00 75.75 100 ILE A N 1
ATOM 777 C CA . ILE A 1 100 ? -21.435 9.078 19.864 1.00 75.75 100 ILE A CA 1
ATOM 778 C C . ILE A 1 100 ? -19.928 8.851 19.661 1.00 75.75 100 ILE A C 1
ATOM 780 O O . ILE A 1 100 ? -19.497 7.752 19.314 1.00 75.75 100 ILE A O 1
ATOM 784 N N . THR A 1 101 ? -19.115 9.873 19.936 1.00 74.81 101 THR A N 1
ATOM 785 C CA . THR A 1 101 ? -17.653 9.826 19.826 1.00 74.81 101 THR A CA 1
ATOM 786 C C . THR A 1 101 ? -17.014 8.826 20.792 1.00 74.81 101 THR A C 1
ATOM 788 O O . THR A 1 101 ? -16.006 8.223 20.434 1.00 74.81 101 THR A O 1
ATOM 791 N N . TYR A 1 102 ? -17.607 8.582 21.968 1.00 84.75 102 TYR A N 1
ATOM 792 C CA . TYR A 1 102 ? -17.159 7.530 22.887 1.00 84.75 102 TYR A CA 1
ATOM 793 C C . TYR A 1 102 ? -17.275 6.154 22.220 1.00 84.75 102 TYR A C 1
ATOM 795 O O . TYR A 1 102 ? -16.316 5.387 22.177 1.00 84.75 102 TYR A O 1
ATOM 803 N N . PHE A 1 103 ? -18.435 5.863 21.627 1.00 83.12 103 PHE A N 1
ATOM 804 C CA . PHE A 1 103 ? -18.702 4.582 20.967 1.00 83.12 103 PHE A CA 1
ATOM 805 C C . PHE A 1 103 ? -17.865 4.411 19.700 1.00 83.12 103 PHE A C 1
ATOM 807 O O . PHE A 1 103 ? -17.366 3.317 19.433 1.00 83.12 103 PHE A O 1
ATOM 814 N N . ALA A 1 104 ? -17.626 5.501 18.965 1.00 74.25 104 ALA A N 1
ATOM 815 C CA . ALA A 1 104 ? -16.719 5.512 17.823 1.00 74.25 104 ALA A CA 1
ATOM 816 C C . ALA A 1 104 ? -15.280 5.133 18.197 1.00 74.25 104 ALA A C 1
ATOM 818 O O . ALA A 1 104 ? -14.568 4.561 17.374 1.00 74.25 104 ALA A O 1
ATOM 819 N N . GLN A 1 105 ? -14.867 5.406 19.437 1.00 77.31 105 GLN A N 1
ATOM 820 C CA . GLN A 1 105 ? -13.568 5.019 19.985 1.00 77.31 105 GLN A CA 1
ATOM 821 C C . GLN A 1 105 ? -13.582 3.634 20.650 1.00 77.31 105 GLN A C 1
ATOM 823 O O . GLN A 1 105 ? -12.543 3.176 21.103 1.00 77.31 105 GLN A O 1
ATOM 828 N N . MET A 1 106 ? -14.724 2.938 20.689 1.00 84.56 106 MET A N 1
ATOM 829 C CA . MET A 1 106 ? -14.895 1.622 21.319 1.00 84.56 106 MET A CA 1
ATOM 830 C C . MET A 1 106 ? -15.399 0.574 20.312 1.00 84.56 106 MET A C 1
ATOM 832 O O . MET A 1 106 ? -16.229 -0.272 20.636 1.00 84.56 106 MET A O 1
ATOM 836 N N . GLN A 1 107 ? -14.863 0.591 19.084 1.00 78.81 107 GLN A N 1
ATOM 837 C CA . GLN A 1 107 ? -15.385 -0.188 17.941 1.00 78.81 107 GLN A CA 1
ATOM 838 C C . GLN A 1 107 ? -15.347 -1.707 18.104 1.00 78.81 107 GLN A C 1
ATOM 840 O O . GLN A 1 107 ? -16.086 -2.435 17.446 1.00 78.81 107 GLN A O 1
ATOM 845 N N . HIS A 1 108 ? -14.473 -2.182 18.982 1.00 81.50 108 HIS A N 1
ATOM 846 C CA . HIS A 1 108 ? -14.366 -3.582 19.366 1.00 81.50 108 HIS A CA 1
ATOM 847 C C . HIS A 1 108 ? -15.573 -4.070 20.189 1.00 81.50 108 HIS A C 1
ATOM 849 O O . HIS A 1 108 ? -15.836 -5.268 20.217 1.00 81.50 108 HIS A O 1
ATOM 855 N N . ARG A 1 109 ? -16.318 -3.153 20.827 1.00 87.06 109 ARG A N 1
ATOM 856 C CA . ARG A 1 109 ? -17.539 -3.431 21.606 1.00 87.06 109 ARG A CA 1
ATOM 857 C C . ARG A 1 109 ? -18.795 -2.903 20.934 1.00 87.06 109 ARG A C 1
ATOM 859 O O . ARG A 1 109 ? -19.818 -3.575 20.935 1.00 87.06 109 ARG A O 1
ATOM 866 N N . PHE A 1 110 ? -18.717 -1.724 20.330 1.00 85.56 110 PHE A N 1
ATOM 867 C CA . PHE A 1 110 ? -19.872 -1.032 19.775 1.00 85.56 110 PHE A CA 1
ATOM 868 C C . PHE A 1 110 ? -19.699 -0.767 18.277 1.00 85.56 110 PHE A C 1
ATOM 870 O O . PHE A 1 110 ? -18.592 -0.599 17.771 1.00 85.56 110 PHE A O 1
ATOM 877 N N . ALA A 1 111 ? -20.804 -0.717 17.545 1.00 78.00 111 ALA A N 1
ATOM 878 C CA . ALA A 1 111 ? -20.890 -0.034 16.264 1.00 78.00 111 ALA A CA 1
ATOM 879 C C . ALA A 1 111 ? -21.747 1.219 16.441 1.00 78.00 111 ALA A C 1
ATOM 881 O O . ALA A 1 111 ? -22.573 1.294 17.349 1.00 78.00 111 ALA A O 1
ATOM 882 N N . PHE A 1 112 ? -21.558 2.206 15.578 1.00 75.25 112 PHE A N 1
ATOM 883 C CA . PHE A 1 112 ? -22.338 3.432 15.608 1.00 75.25 112 PHE A CA 1
ATOM 884 C C . PHE A 1 112 ? -22.765 3.810 14.191 1.00 75.25 112 PHE A C 1
ATOM 886 O O . PHE A 1 112 ? -22.114 3.436 13.214 1.00 75.25 112 PHE A O 1
ATOM 893 N N . ALA A 1 113 ? -23.878 4.520 14.086 1.00 69.69 113 ALA A N 1
ATOM 894 C CA . ALA A 1 113 ? -24.371 5.085 12.845 1.00 69.69 113 ALA A CA 1
ATOM 895 C C . ALA A 1 113 ? -25.046 6.419 13.148 1.00 69.69 113 ALA A C 1
ATOM 897 O O . ALA A 1 113 ? -25.616 6.602 14.224 1.00 69.69 113 ALA A O 1
ATOM 898 N N . VAL A 1 114 ? -25.012 7.329 12.183 1.00 66.00 114 VAL A N 1
ATOM 899 C CA . VAL A 1 114 ? -25.831 8.541 12.195 1.00 66.00 114 VAL A CA 1
ATOM 900 C C . VAL A 1 114 ? -26.752 8.463 10.987 1.00 66.00 114 VAL A C 1
ATOM 902 O O . VAL A 1 114 ? -26.287 8.157 9.889 1.00 66.00 114 VAL A O 1
ATOM 905 N N . ARG A 1 115 ? -28.057 8.641 11.197 1.00 63.75 115 ARG A N 1
ATOM 906 C CA . ARG A 1 115 ? -29.076 8.539 10.145 1.00 63.75 115 ARG A CA 1
ATOM 907 C C . ARG A 1 115 ? -29.957 9.775 10.139 1.00 63.75 115 ARG A C 1
ATOM 909 O O . ARG A 1 115 ? -30.256 10.313 11.199 1.00 63.75 115 ARG A O 1
ATOM 916 N N . ASP A 1 116 ? -30.416 10.161 8.958 1.00 60.41 116 ASP A N 1
ATOM 917 C CA . ASP A 1 116 ? -31.460 11.168 8.804 1.00 60.41 116 ASP A CA 1
ATOM 918 C C . ASP A 1 116 ? -32.828 10.521 9.053 1.00 60.41 116 ASP A C 1
ATOM 920 O O . ASP A 1 116 ? -33.199 9.537 8.409 1.00 60.41 116 ASP A O 1
ATOM 924 N N . VAL A 1 117 ? -33.575 11.059 10.011 1.00 61.19 117 VAL A N 1
ATOM 925 C CA . VAL A 1 117 ? -34.902 10.602 10.427 1.00 61.19 117 VAL A CA 1
ATOM 926 C C . VAL A 1 117 ? -35.913 11.713 10.134 1.00 61.19 117 VAL A C 1
ATOM 928 O O . VAL A 1 117 ? -35.666 12.866 10.489 1.00 61.19 117 VAL A O 1
ATOM 931 N N . PRO A 1 118 ? -37.053 11.427 9.486 1.00 60.81 118 PRO A N 1
ATOM 932 C CA . PRO A 1 118 ? -38.084 12.432 9.248 1.00 60.81 118 PRO A CA 1
ATOM 933 C C . PRO A 1 118 ? -38.663 12.954 10.569 1.00 60.81 118 PRO A C 1
ATOM 935 O O . PRO A 1 118 ? -39.034 12.171 11.444 1.00 60.81 118 PRO A O 1
ATOM 938 N N . ILE A 1 119 ? -38.792 14.272 10.704 1.00 64.62 119 ILE A N 1
ATOM 939 C CA . ILE A 1 119 ? -39.551 14.896 11.787 1.00 64.62 119 ILE A CA 1
ATOM 940 C C . ILE A 1 119 ? -41.031 14.741 11.435 1.00 64.62 119 ILE A C 1
ATOM 942 O O . ILE A 1 119 ? -41.545 15.450 10.570 1.00 64.62 119 ILE A O 1
ATOM 946 N N . MET A 1 120 ? -41.718 13.810 12.098 1.00 54.47 120 MET A N 1
ATOM 947 C CA . MET A 1 120 ? -43.180 13.764 12.084 1.00 54.47 120 MET A CA 1
ATOM 948 C C . MET A 1 120 ? -43.697 14.935 12.923 1.00 54.47 120 MET A C 1
ATOM 950 O O . MET A 1 120 ? -43.739 14.863 14.148 1.00 54.47 120 MET A O 1
ATOM 954 N N . GLY A 1 121 ? -44.009 16.048 12.267 1.00 51.47 121 GLY A N 1
ATOM 955 C CA . GLY A 1 121 ? -44.807 17.113 12.857 1.00 51.47 121 GLY A CA 1
ATOM 956 C C . GLY A 1 121 ? -46.237 16.978 12.362 1.00 51.47 121 GLY A C 1
ATOM 957 O O . GLY A 1 121 ? -46.446 16.987 11.150 1.00 51.47 121 GLY A O 1
ATOM 958 N N . ASP A 1 122 ? -47.201 16.885 13.276 1.00 48.00 122 ASP A N 1
ATOM 959 C CA . ASP A 1 122 ? -48.600 17.156 12.951 1.00 48.00 122 ASP A CA 1
ATOM 960 C C . ASP A 1 122 ? -48.684 18.602 12.453 1.00 48.00 122 ASP A C 1
ATOM 962 O O . ASP A 1 122 ? -48.635 19.562 13.227 1.00 48.00 122 ASP A O 1
ATOM 966 N N . SER A 1 123 ? -48.737 18.782 11.135 1.00 46.38 123 SER A N 1
ATOM 967 C CA . SER A 1 123 ? -49.056 20.072 10.543 1.00 46.38 123 SER A CA 1
ATOM 968 C C . SER A 1 123 ? -50.534 20.340 10.820 1.00 46.38 123 SER A C 1
ATOM 970 O O . SER A 1 123 ? -51.400 19.856 10.093 1.00 46.38 123 SER A O 1
ATOM 972 N N . ALA A 1 124 ? -50.821 21.089 11.887 1.00 52.06 124 ALA A N 1
ATOM 973 C CA . ALA A 1 124 ? -52.167 21.584 12.184 1.00 52.06 124 ALA A CA 1
ATOM 974 C C . ALA A 1 124 ? -52.713 22.517 11.083 1.00 52.06 124 ALA A C 1
ATOM 976 O O . ALA A 1 124 ? -53.918 22.717 10.999 1.00 52.06 124 ALA A O 1
ATOM 977 N N . ASP A 1 125 ? -51.850 23.005 10.190 1.00 54.97 125 ASP A N 1
ATOM 978 C CA . ASP A 1 125 ? -52.218 23.781 9.012 1.00 54.97 125 ASP A CA 1
ATOM 979 C C . ASP A 1 125 ? -51.678 23.064 7.773 1.00 54.97 125 ASP A C 1
ATOM 981 O O . ASP A 1 125 ? -50.464 22.933 7.622 1.00 54.97 125 ASP A O 1
ATOM 985 N N . GLY A 1 126 ? -52.570 22.562 6.911 1.00 48.88 126 GLY A N 1
ATOM 986 C CA . GLY A 1 126 ? -52.298 21.694 5.753 1.00 48.88 126 GLY A CA 1
ATOM 987 C C . GLY A 1 126 ? -51.460 22.299 4.615 1.00 48.88 126 GLY A C 1
ATOM 988 O O . GLY A 1 126 ? -51.830 22.191 3.447 1.00 48.88 126 GLY A O 1
ATOM 989 N N . VAL A 1 127 ? -50.326 22.921 4.931 1.00 53.28 127 VAL A N 1
ATOM 990 C CA . VAL A 1 127 ? -49.332 23.416 3.980 1.00 53.28 127 VAL A CA 1
ATOM 991 C C . VAL A 1 127 ? -48.175 22.411 3.922 1.00 53.28 127 VAL A C 1
ATOM 993 O O . VAL A 1 127 ? -47.583 22.107 4.960 1.00 53.28 127 VAL A O 1
ATOM 996 N N . PRO A 1 128 ? -47.804 21.894 2.736 1.00 44.75 128 PRO A N 1
ATOM 997 C CA . PRO A 1 128 ? -46.695 20.959 2.601 1.00 44.75 128 PRO A CA 1
ATOM 998 C C . PRO A 1 128 ? -45.371 21.693 2.848 1.00 44.75 128 PRO A C 1
ATOM 1000 O O . PRO A 1 128 ? -44.785 22.284 1.943 1.00 44.75 128 PRO A O 1
ATOM 1003 N N . SER A 1 129 ? -44.893 21.689 4.092 1.00 53.00 129 SER A N 1
ATOM 1004 C CA . SER A 1 129 ? -43.528 22.111 4.401 1.00 53.00 129 SER A CA 1
ATOM 1005 C C . SER A 1 129 ? -42.549 21.046 3.904 1.00 53.00 129 SER A C 1
ATOM 1007 O O . SER A 1 129 ? -42.811 19.856 4.090 1.00 53.00 129 SER A O 1
ATOM 1009 N N . SER A 1 130 ? -41.426 21.456 3.304 1.00 52.38 130 SER A N 1
ATOM 1010 C CA . SER A 1 130 ? -40.322 20.560 2.930 1.00 52.38 130 SER A CA 1
ATOM 1011 C C . SER A 1 130 ? -40.037 19.553 4.051 1.00 52.38 130 SER A C 1
ATOM 1013 O O . SER A 1 130 ? -40.046 19.965 5.216 1.00 52.38 130 SER A O 1
ATOM 1015 N N . PRO A 1 131 ? -39.784 18.265 3.743 1.00 54.06 131 PRO A N 1
ATOM 1016 C CA . PRO A 1 131 ? -39.568 17.253 4.768 1.00 54.06 131 PRO A CA 1
ATOM 1017 C C . PRO A 1 131 ? -38.418 17.697 5.671 1.00 54.06 131 PRO A C 1
ATOM 1019 O O . PRO A 1 131 ? -37.269 17.805 5.241 1.00 54.06 131 PRO A O 1
ATOM 1022 N N . LYS A 1 132 ? -38.744 18.027 6.922 1.00 56.28 132 LYS A N 1
ATOM 1023 C CA . LYS A 1 132 ? -37.737 18.343 7.927 1.00 56.28 132 LYS A CA 1
ATOM 1024 C C . LYS A 1 132 ? -37.166 17.014 8.392 1.00 56.28 132 LYS A C 1
ATOM 1026 O O . LYS A 1 132 ? -37.907 16.174 8.889 1.00 56.28 132 LYS A O 1
ATOM 1031 N N . PHE A 1 133 ? -35.870 16.814 8.213 1.00 55.12 133 PHE A N 1
ATOM 1032 C CA . PHE A 1 133 ? -35.156 15.664 8.753 1.00 55.12 133 PHE A CA 1
ATOM 1033 C C . PHE A 1 133 ? -34.376 16.103 9.993 1.00 55.12 133 PHE A C 1
ATOM 1035 O O . PHE A 1 133 ? -33.826 17.203 10.036 1.00 55.12 133 PHE A O 1
ATOM 1042 N N . THR A 1 134 ? -34.342 15.248 11.006 1.00 59.31 134 THR A N 1
ATOM 1043 C CA . THR A 1 134 ? -33.441 15.333 12.155 1.00 59.31 134 THR A CA 1
ATOM 1044 C C . THR A 1 134 ? -32.416 14.211 12.047 1.00 59.31 134 THR A C 1
ATOM 1046 O O . THR A 1 134 ? -32.742 13.125 11.585 1.00 59.31 134 THR A O 1
ATOM 1049 N N . THR A 1 135 ? -31.168 14.443 12.446 1.00 62.28 135 THR A N 1
ATOM 1050 C CA . THR A 1 135 ? -30.165 13.370 12.493 1.00 62.28 135 THR A CA 1
ATOM 1051 C C . THR A 1 135 ? -30.256 12.647 13.829 1.00 62.28 135 THR A C 1
ATOM 1053 O O . THR A 1 135 ? -30.061 13.250 14.883 1.00 62.28 135 THR A O 1
ATOM 1056 N N . GLU A 1 136 ? -30.506 11.343 13.796 1.00 68.44 136 GLU A N 1
ATOM 1057 C CA . GLU A 1 136 ? -30.483 10.486 14.976 1.00 68.44 136 GLU A CA 1
ATOM 1058 C C . GLU A 1 136 ? -29.223 9.613 14.960 1.00 68.44 136 GLU A C 1
ATOM 1060 O O . GLU A 1 136 ? -28.925 8.904 13.993 1.00 68.44 136 GLU A O 1
ATOM 1065 N N . ALA A 1 137 ? -28.457 9.679 16.049 1.00 75.75 137 ALA A N 1
ATOM 1066 C CA . ALA A 1 137 ? -27.344 8.772 16.281 1.00 75.75 137 ALA A CA 1
ATOM 1067 C C . ALA A 1 137 ? -27.866 7.476 16.908 1.00 75.75 137 ALA A C 1
ATOM 1069 O O . ALA A 1 137 ? -28.681 7.505 17.830 1.00 75.75 137 ALA A O 1
ATOM 1070 N N . ALA A 1 138 ? -27.360 6.340 16.444 1.00 77.25 138 ALA A N 1
ATOM 1071 C CA . ALA A 1 138 ? -27.673 5.028 16.983 1.00 77.25 138 ALA A CA 1
ATOM 1072 C C . ALA A 1 138 ? -26.390 4.258 17.297 1.00 77.25 138 ALA A C 1
ATOM 1074 O O . ALA A 1 138 ? -25.375 4.383 16.607 1.00 77.25 138 ALA A O 1
ATOM 1075 N N . VAL A 1 139 ? -26.460 3.435 18.334 1.00 81.75 139 VAL A N 1
ATOM 1076 C CA . VAL A 1 139 ? -25.382 2.571 18.804 1.00 81.75 139 VAL A CA 1
ATOM 1077 C C . VAL A 1 139 ? -25.862 1.130 18.747 1.00 81.75 139 VAL A C 1
ATOM 1079 O O . VAL A 1 139 ? -27.006 0.826 19.070 1.00 81.75 139 VAL A O 1
ATOM 1082 N N . LEU A 1 140 ? -24.988 0.231 18.332 1.00 83.81 140 LEU A N 1
ATOM 1083 C CA . LEU A 1 140 ? -25.223 -1.202 18.321 1.00 83.81 140 LEU A CA 1
ATOM 1084 C C . LEU A 1 140 ? -24.173 -1.862 19.207 1.00 83.81 140 LEU A C 1
ATOM 1086 O O . LEU A 1 140 ? -22.980 -1.614 19.041 1.00 83.81 140 LEU A O 1
ATOM 1090 N N . LEU A 1 141 ? -24.609 -2.710 20.133 1.00 87.56 141 LEU A N 1
ATOM 1091 C CA . LEU A 1 141 ? -23.712 -3.580 20.883 1.00 87.56 141 LEU A CA 1
ATOM 1092 C C . LEU A 1 141 ? -23.322 -4.77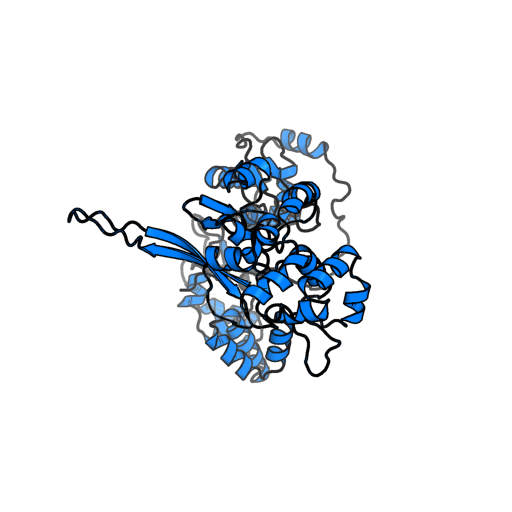1 20.006 1.00 87.56 141 LEU A C 1
ATOM 1094 O O . LEU A 1 141 ? -24.185 -5.504 19.514 1.00 87.56 141 LEU A O 1
ATOM 1098 N N . ARG A 1 142 ? -22.022 -4.960 19.789 1.00 84.94 142 ARG A N 1
ATOM 1099 C CA . ARG A 1 142 ? -21.508 -6.094 19.020 1.00 84.94 142 ARG A CA 1
ATOM 1100 C C . ARG A 1 142 ? -21.547 -7.353 19.870 1.00 84.94 142 ARG A C 1
ATOM 1102 O O . ARG A 1 142 ? -21.373 -7.306 21.087 1.00 84.94 142 ARG A O 1
ATOM 1109 N N . LYS A 1 143 ? -21.700 -8.499 19.211 1.00 84.38 143 LYS A N 1
ATOM 1110 C CA . LYS A 1 143 ? -21.476 -9.789 19.866 1.00 84.38 143 LYS A CA 1
ATOM 1111 C C . LYS A 1 143 ? -20.070 -9.862 20.488 1.00 84.38 143 LYS A C 1
ATOM 1113 O O . LYS A 1 143 ? -19.111 -9.382 19.871 1.00 84.38 143 LYS A O 1
ATOM 1118 N N . PRO A 1 144 ? -19.927 -10.502 21.665 1.00 81.50 144 PRO A N 1
ATOM 1119 C CA . PRO A 1 144 ? -18.623 -10.795 22.242 1.00 81.50 144 PRO A CA 1
ATOM 1120 C C . PRO A 1 144 ? -17.720 -11.520 21.238 1.00 81.50 144 PRO A C 1
ATOM 1122 O O . PRO A 1 144 ? -18.174 -12.383 20.488 1.00 81.50 144 PRO A O 1
ATOM 1125 N N . GLY A 1 145 ? -16.433 -11.168 21.224 1.00 75.12 145 GLY A N 1
ATOM 1126 C CA . GLY A 1 145 ? -15.459 -11.780 20.316 1.00 75.12 145 GLY A CA 1
ATOM 1127 C C . GLY A 1 145 ? -15.429 -11.188 18.903 1.00 75.12 145 GLY A C 1
ATOM 1128 O O . GLY A 1 145 ? -14.974 -11.864 17.979 1.00 75.12 145 GLY A O 1
ATOM 1129 N N . TYR A 1 146 ? -15.883 -9.941 18.714 1.00 80.06 146 TYR A N 1
ATOM 1130 C CA . TYR A 1 146 ? -15.681 -9.214 17.459 1.00 80.06 146 TYR A CA 1
ATOM 1131 C C . TYR A 1 146 ? -14.204 -9.238 17.050 1.00 80.06 146 TYR A C 1
ATOM 1133 O O . TYR A 1 146 ? -13.337 -8.790 17.796 1.00 80.06 146 TYR A O 1
ATOM 1141 N N . SER A 1 147 ? -13.935 -9.754 15.851 1.00 84.31 147 SER A N 1
ATOM 1142 C CA . SER A 1 147 ? -12.577 -10.066 15.407 1.00 84.31 147 SER A CA 1
ATOM 1143 C C . SER A 1 147 ? -12.113 -9.300 14.176 1.00 84.31 147 SER A C 1
ATOM 1145 O O . SER A 1 147 ? -11.096 -9.673 13.608 1.00 84.31 147 SER A O 1
ATOM 1147 N N . ASN A 1 148 ? -12.856 -8.283 13.732 1.00 84.62 148 ASN A N 1
ATOM 1148 C CA . ASN A 1 148 ? -12.592 -7.552 12.488 1.00 84.62 148 ASN A CA 1
ATOM 1149 C C . ASN A 1 148 ? -12.020 -6.150 12.744 1.00 84.62 148 ASN A C 1
ATOM 1151 O O . ASN A 1 148 ? -12.438 -5.188 12.103 1.00 84.62 148 ASN A O 1
ATOM 1155 N N . LEU A 1 149 ? -11.104 -6.013 13.707 1.00 84.75 149 LEU A N 1
ATOM 1156 C CA . LEU A 1 149 ? -10.334 -4.780 13.860 1.00 84.75 149 LEU A CA 1
ATOM 1157 C C . LEU A 1 149 ? -9.094 -4.798 12.965 1.00 84.75 149 LEU A C 1
ATOM 1159 O O . LEU A 1 149 ? -8.427 -5.819 12.782 1.00 84.75 149 LEU A O 1
ATOM 1163 N N . ASP A 1 150 ? -8.768 -3.622 12.459 1.00 80.62 150 ASP A N 1
ATOM 1164 C CA . ASP A 1 150 ? -7.589 -3.304 11.672 1.00 80.62 150 ASP A CA 1
ATOM 1165 C C . ASP A 1 150 ? -6.919 -2.029 12.213 1.00 80.62 150 ASP A C 1
ATOM 1167 O O . ASP A 1 150 ? -7.318 -1.471 13.238 1.00 80.62 150 ASP A O 1
ATOM 1171 N N . ALA A 1 151 ? -5.886 -1.555 11.516 1.00 73.81 151 ALA A N 1
ATOM 1172 C CA . ALA A 1 151 ? -5.153 -0.357 11.911 1.00 73.81 151 ALA A CA 1
ATOM 1173 C C . ALA A 1 151 ? -6.035 0.906 11.986 1.00 73.81 151 ALA A C 1
ATOM 1175 O O . ALA A 1 151 ? -5.739 1.796 12.778 1.00 73.81 151 ALA A O 1
ATOM 1176 N N . GLY A 1 152 ? -7.089 1.007 11.168 1.00 68.00 152 GLY A N 1
ATOM 1177 C CA . GLY A 1 152 ? -7.975 2.174 11.116 1.00 68.00 152 GLY A CA 1
ATOM 1178 C C . GLY A 1 152 ? -9.131 2.113 12.112 1.00 68.00 152 GLY A C 1
ATOM 1179 O O . GLY A 1 152 ? -9.675 3.146 12.489 1.00 68.00 152 GLY A O 1
ATOM 1180 N N . SER A 1 153 ? -9.496 0.912 12.553 1.00 71.44 153 SER A N 1
ATOM 1181 C CA . SER A 1 153 ? -10.631 0.667 13.447 1.00 71.44 153 SER A CA 1
ATOM 1182 C C . SER A 1 153 ? -10.238 0.412 14.905 1.00 71.44 153 SER A C 1
ATOM 1184 O O . SER A 1 153 ? -11.090 0.479 15.794 1.00 71.44 153 SER A O 1
ATOM 1186 N N . THR A 1 154 ? -8.957 0.150 15.172 1.00 79.62 154 THR A N 1
ATOM 1187 C CA . THR A 1 154 ? -8.474 -0.169 16.517 1.00 79.62 154 THR A CA 1
ATOM 1188 C C . THR A 1 154 ? -8.601 1.020 17.490 1.00 79.62 154 THR A C 1
ATOM 1190 O O . THR A 1 154 ? -8.201 2.139 17.162 1.00 79.62 154 THR A O 1
ATOM 1193 N N . PRO A 1 155 ? -9.127 0.808 18.711 1.00 77.44 155 PRO A N 1
ATOM 1194 C CA . PRO A 1 155 ? -9.187 1.830 19.761 1.00 77.44 155 PRO A CA 1
ATOM 1195 C C . PRO A 1 155 ? -7.824 2.115 20.415 1.00 77.44 155 PRO A C 1
ATOM 1197 O O . PRO A 1 155 ? -7.683 3.087 21.150 1.00 77.44 155 PRO A O 1
ATOM 1200 N N . THR A 1 156 ? -6.815 1.276 20.156 1.00 81.19 156 THR A N 1
ATOM 1201 C CA . THR A 1 156 ? -5.471 1.364 20.754 1.00 81.19 156 THR A CA 1
ATOM 1202 C C . THR A 1 156 ? -4.387 1.404 19.670 1.00 81.19 156 THR A C 1
ATOM 1204 O O . THR A 1 156 ? -3.552 0.495 19.575 1.00 81.19 156 THR A O 1
ATOM 1207 N N . PRO A 1 157 ? -4.382 2.417 18.790 1.00 74.06 157 PRO A N 1
ATOM 1208 C CA . PRO A 1 157 ? -3.532 2.392 17.602 1.00 74.06 157 PRO A CA 1
ATOM 1209 C C . PRO A 1 157 ? -2.028 2.501 17.925 1.00 74.06 157 PRO A C 1
ATOM 1211 O O . PRO A 1 157 ? -1.206 2.043 17.134 1.00 74.06 157 PRO A O 1
ATOM 1214 N N . LYS A 1 158 ? -1.638 3.024 19.101 1.00 75.19 158 LYS A N 1
ATOM 1215 C CA . LYS A 1 158 ? -0.234 3.007 19.561 1.00 75.19 158 LYS A CA 1
ATOM 1216 C C . LYS A 1 158 ? 0.223 1.600 19.922 1.00 75.19 158 LYS A C 1
ATOM 1218 O O . LYS A 1 158 ? 1.221 1.129 19.381 1.00 75.19 158 LYS A O 1
ATOM 1223 N N . SER A 1 159 ? -0.538 0.912 20.773 1.00 85.19 159 SER A N 1
ATOM 1224 C CA . SER A 1 159 ? -0.280 -0.494 21.099 1.00 85.19 159 SER A CA 1
ATOM 1225 C C . SER A 1 159 ? -0.302 -1.375 19.851 1.00 85.19 159 SER A C 1
ATOM 1227 O O . SER A 1 159 ? 0.556 -2.241 19.701 1.00 85.19 159 SER A O 1
ATOM 1229 N N . PHE A 1 160 ? -1.207 -1.100 18.904 1.00 86.00 160 PHE A N 1
ATOM 1230 C CA . PHE A 1 160 ? -1.217 -1.764 17.600 1.00 86.00 160 PHE A CA 1
ATOM 1231 C C . PHE A 1 160 ? 0.103 -1.556 16.843 1.00 86.00 160 PHE A C 1
ATOM 1233 O O . PHE A 1 160 ? 0.693 -2.527 16.376 1.00 86.00 160 PHE A O 1
ATOM 1240 N N . GLN A 1 161 ? 0.609 -0.321 16.759 1.00 80.00 161 GLN A N 1
ATOM 1241 C CA . GLN A 1 161 ? 1.871 -0.023 16.074 1.00 80.00 161 GLN A CA 1
ATOM 1242 C C . GLN A 1 161 ? 3.080 -0.682 16.755 1.00 80.00 161 GLN A C 1
ATOM 1244 O O . GLN A 1 161 ? 3.963 -1.202 16.071 1.00 80.00 161 GLN A O 1
ATOM 1249 N N . VAL A 1 162 ? 3.116 -0.706 18.092 1.00 85.94 162 VAL A N 1
ATOM 1250 C CA . VAL A 1 162 ? 4.143 -1.438 18.853 1.00 85.94 162 VAL A CA 1
ATOM 1251 C C . VAL A 1 162 ? 4.099 -2.924 18.501 1.00 85.94 162 VAL A C 1
ATOM 1253 O O . VAL A 1 162 ? 5.122 -3.498 18.132 1.00 85.94 162 VAL A O 1
ATOM 1256 N N . LEU A 1 163 ? 2.915 -3.537 18.523 1.00 90.62 163 LEU A N 1
ATOM 1257 C CA . LEU A 1 163 ? 2.736 -4.952 18.189 1.00 90.62 163 LEU A CA 1
ATOM 1258 C C . LEU A 1 163 ? 3.057 -5.266 16.725 1.00 90.62 163 LEU A C 1
ATOM 1260 O O . LEU A 1 163 ? 3.579 -6.339 16.434 1.00 90.62 163 LEU A O 1
ATOM 1264 N N . MET A 1 164 ? 2.836 -4.327 15.804 1.00 88.19 164 MET A N 1
ATOM 1265 C CA . MET A 1 164 ? 3.324 -4.445 14.431 1.00 88.19 164 MET A CA 1
ATOM 1266 C C . MET A 1 164 ? 4.856 -4.485 14.380 1.00 88.19 164 MET A C 1
ATOM 1268 O O . MET A 1 164 ? 5.407 -5.244 13.590 1.00 88.19 164 MET A O 1
ATOM 1272 N N . GLY A 1 165 ? 5.564 -3.733 15.224 1.00 85.69 165 GLY A N 1
ATOM 1273 C CA . GLY A 1 165 ? 7.025 -3.827 15.336 1.00 85.69 165 GLY A CA 1
ATOM 1274 C C . GLY A 1 165 ? 7.510 -5.168 15.903 1.00 85.69 165 GLY A C 1
ATOM 1275 O O . GLY A 1 165 ? 8.505 -5.708 15.427 1.00 85.69 165 GLY A O 1
ATOM 1276 N N . LEU A 1 166 ? 6.786 -5.720 16.880 1.00 89.81 166 LEU A N 1
ATOM 1277 C CA . LEU A 1 166 ? 7.146 -6.967 17.569 1.00 89.81 166 LEU A CA 1
ATOM 1278 C C . LEU A 1 166 ? 6.774 -8.233 16.788 1.00 89.81 166 LEU A C 1
ATOM 1280 O O . LEU A 1 166 ? 7.446 -9.254 16.918 1.00 89.81 166 LEU A O 1
ATOM 1284 N N . VAL A 1 167 ? 5.719 -8.174 15.969 1.00 90.88 167 VAL A N 1
ATOM 1285 C CA . VAL A 1 167 ? 5.304 -9.267 15.084 1.00 90.88 167 VAL A CA 1
ATOM 1286 C C . VAL A 1 167 ? 5.739 -8.935 13.649 1.00 90.88 167 VAL A C 1
ATOM 1288 O O . VAL A 1 167 ? 5.046 -8.199 12.938 1.00 90.88 167 VAL A O 1
ATOM 1291 N N . PRO A 1 168 ? 6.887 -9.450 13.195 1.00 87.06 168 PRO A N 1
ATOM 1292 C CA . PRO A 1 168 ? 7.467 -9.188 11.883 1.00 87.06 168 PRO A CA 1
ATOM 1293 C C . PRO A 1 168 ? 6.601 -9.723 10.737 1.00 87.06 168 PRO A C 1
ATOM 1295 O O . PRO A 1 168 ? 5.743 -10.592 10.898 1.00 87.06 168 PRO A O 1
ATOM 1298 N N . GLY A 1 169 ? 6.806 -9.159 9.547 1.00 87.69 169 GLY A N 1
ATOM 1299 C CA . GLY A 1 169 ? 5.961 -9.422 8.381 1.00 87.69 169 GLY A CA 1
ATOM 1300 C C . GLY A 1 169 ? 6.227 -10.743 7.659 1.00 87.69 169 GLY A C 1
ATOM 1301 O O . GLY A 1 169 ? 5.485 -11.076 6.736 1.00 87.69 169 GLY A O 1
ATOM 1302 N N . ASP A 1 170 ? 7.272 -11.468 8.031 1.00 86.81 170 ASP A N 1
ATOM 1303 C CA . ASP A 1 170 ? 7.881 -12.563 7.272 1.00 86.81 170 ASP A CA 1
ATOM 1304 C C . ASP A 1 170 ? 8.231 -13.798 8.120 1.00 86.81 170 ASP A C 1
ATOM 1306 O O . ASP A 1 170 ? 8.756 -14.773 7.587 1.00 86.81 170 ASP A O 1
ATOM 1310 N N . LYS A 1 171 ? 7.908 -13.793 9.417 1.00 89.00 171 LYS A N 1
ATOM 1311 C CA . LYS A 1 171 ? 8.114 -14.937 10.311 1.00 89.00 171 LYS A CA 1
ATOM 1312 C C . LYS A 1 171 ? 7.016 -15.039 11.365 1.00 89.00 171 LYS A C 1
ATOM 1314 O O . LYS A 1 171 ? 6.224 -14.118 11.564 1.00 89.00 171 LYS A O 1
ATOM 1319 N N . GLN A 1 172 ? 6.976 -16.193 12.018 1.00 93.00 172 GLN A N 1
ATOM 1320 C CA . GLN A 1 172 ? 6.145 -16.447 13.189 1.00 93.00 172 GLN A CA 1
ATOM 1321 C C . GLN A 1 172 ? 6.936 -16.157 14.469 1.00 93.00 172 GLN A C 1
ATOM 1323 O O . GLN A 1 172 ? 8.160 -16.297 14.478 1.00 93.00 172 GLN A O 1
ATOM 1328 N N . VAL A 1 173 ? 6.249 -15.741 15.528 1.00 93.88 173 VAL A N 1
ATOM 1329 C CA . VAL A 1 173 ? 6.860 -15.384 16.815 1.00 93.88 173 VAL A CA 1
ATOM 1330 C C . VAL A 1 173 ? 6.052 -15.999 17.947 1.00 93.88 173 VAL A C 1
ATOM 1332 O O . VAL A 1 173 ? 4.830 -16.099 17.858 1.00 93.88 173 VAL A O 1
ATOM 1335 N N . ASP A 1 174 ? 6.744 -16.412 19.002 1.00 94.50 174 ASP A N 1
ATOM 1336 C CA . ASP A 1 174 ? 6.118 -16.863 20.239 1.00 94.50 174 ASP A CA 1
ATOM 1337 C C . ASP A 1 174 ? 5.466 -15.677 20.976 1.00 94.50 174 ASP A C 1
ATOM 1339 O O . ASP A 1 174 ? 6.074 -14.617 21.155 1.00 94.50 174 ASP A O 1
ATOM 1343 N N . ILE A 1 175 ? 4.215 -15.844 21.396 1.00 94.44 175 ILE A N 1
ATOM 1344 C CA . ILE A 1 175 ? 3.442 -14.834 22.122 1.00 94.44 175 ILE A CA 1
ATOM 1345 C C . ILE A 1 175 ? 4.126 -14.467 23.445 1.00 94.44 175 ILE A C 1
ATOM 1347 O O . ILE A 1 175 ? 4.081 -13.298 23.831 1.00 94.44 175 ILE A O 1
ATOM 1351 N N . ASP A 1 176 ? 4.816 -15.398 24.107 1.00 93.06 176 ASP A N 1
ATOM 1352 C CA . ASP A 1 176 ? 5.533 -15.123 25.355 1.00 93.06 176 ASP A CA 1
ATOM 1353 C C . ASP A 1 176 ? 6.722 -14.179 25.126 1.00 93.06 176 ASP A C 1
ATOM 1355 O O . ASP A 1 176 ? 6.971 -13.275 25.931 1.00 93.06 176 ASP A O 1
ATOM 1359 N N . VAL A 1 177 ? 7.397 -14.302 23.978 1.00 92.69 177 VAL A N 1
ATOM 1360 C CA . VAL A 1 177 ? 8.464 -13.377 23.564 1.00 92.69 177 VAL A CA 1
ATOM 1361 C C . VAL A 1 177 ? 7.895 -11.984 23.310 1.00 92.69 177 VAL A C 1
ATOM 1363 O O . VAL A 1 177 ? 8.472 -10.994 23.764 1.00 92.69 177 VAL A O 1
ATOM 1366 N N . VAL A 1 178 ? 6.741 -11.894 22.638 1.00 93.50 178 VAL A N 1
ATOM 1367 C CA . VAL A 1 178 ? 6.044 -10.613 22.445 1.00 93.50 178 VAL A CA 1
ATOM 1368 C C . VAL A 1 178 ? 5.680 -10.011 23.801 1.00 93.50 178 VAL A C 1
ATOM 1370 O O . VAL A 1 178 ? 5.990 -8.848 24.049 1.00 93.50 178 VAL A O 1
ATOM 1373 N N . ARG A 1 179 ? 5.093 -10.802 24.709 1.00 94.00 179 ARG A N 1
ATOM 1374 C CA . ARG A 1 179 ? 4.662 -10.370 26.049 1.00 94.00 179 ARG A CA 1
ATOM 1375 C C . ARG A 1 179 ? 5.821 -9.825 26.889 1.00 94.00 179 ARG A C 1
ATOM 1377 O O . ARG A 1 179 ? 5.639 -8.821 27.589 1.00 94.00 179 ARG A O 1
ATOM 1384 N N . GLY A 1 180 ? 6.993 -10.457 26.800 1.00 91.19 180 GLY A N 1
ATOM 1385 C CA . GLY A 1 180 ? 8.219 -10.036 27.482 1.00 91.19 180 GLY A CA 1
ATOM 1386 C C . GLY A 1 180 ? 8.777 -8.694 26.997 1.00 91.19 180 GLY A C 1
ATOM 1387 O O . GLY A 1 180 ? 9.430 -7.998 27.768 1.00 91.19 180 GLY A O 1
ATOM 1388 N N . GLN A 1 181 ? 8.475 -8.295 25.757 1.00 92.19 181 GLN A N 1
ATOM 1389 C CA . GLN A 1 181 ? 8.948 -7.041 25.152 1.00 92.19 181 GLN A CA 1
ATOM 1390 C C . GLN A 1 181 ? 7.947 -5.879 25.272 1.00 92.19 181 GLN A C 1
ATOM 1392 O O . GLN A 1 181 ? 8.258 -4.755 24.878 1.00 92.19 181 GLN A O 1
ATOM 1397 N N . LEU A 1 182 ? 6.746 -6.118 25.812 1.00 92.31 182 LEU A N 1
ATOM 1398 C CA . LEU A 1 182 ? 5.758 -5.059 26.029 1.00 92.31 182 LEU A CA 1
ATOM 1399 C C . LEU A 1 182 ? 6.156 -4.161 27.201 1.00 92.31 182 LEU A C 1
ATOM 1401 O O . LEU A 1 182 ? 6.445 -4.648 28.298 1.00 92.31 182 LEU A O 1
ATOM 1405 N N . THR A 1 183 ? 6.065 -2.846 26.993 1.00 91.12 183 THR A N 1
ATOM 1406 C CA . THR A 1 183 ? 6.169 -1.870 28.083 1.00 91.12 183 THR A CA 1
ATOM 1407 C C . THR A 1 183 ? 4.959 -1.969 29.021 1.00 91.12 183 THR A C 1
ATOM 1409 O O . THR A 1 183 ? 3.911 -2.525 28.665 1.00 91.12 183 THR A O 1
ATOM 1412 N N . SER A 1 184 ? 5.087 -1.427 30.235 1.00 89.69 184 SER A N 1
ATOM 1413 C CA . SER A 1 184 ? 4.006 -1.377 31.230 1.00 89.69 184 SER A CA 1
ATOM 1414 C C . SER A 1 184 ? 2.747 -0.697 30.696 1.00 89.69 184 SER A C 1
ATOM 1416 O O . SER A 1 184 ? 1.639 -1.173 30.940 1.00 89.69 184 SER A O 1
ATOM 1418 N N . GLU A 1 185 ? 2.918 0.378 29.931 1.00 87.25 185 GLU A N 1
ATOM 1419 C CA . GLU A 1 185 ? 1.833 1.205 29.400 1.00 87.25 185 GLU A CA 1
ATOM 1420 C C . GLU A 1 185 ? 1.032 0.426 28.357 1.00 87.25 185 GLU A C 1
ATOM 1422 O O . GLU A 1 185 ? -0.196 0.371 28.427 1.00 87.25 185 GLU A O 1
ATOM 1427 N N . VAL A 1 186 ? 1.731 -0.245 27.433 1.00 89.25 186 VAL A N 1
ATOM 1428 C CA . VAL A 1 186 ? 1.102 -1.093 26.413 1.00 89.25 186 VAL A CA 1
ATOM 1429 C C . VAL A 1 186 ? 0.380 -2.256 27.080 1.00 89.25 186 VAL A C 1
ATOM 1431 O O . VAL A 1 186 ? -0.774 -2.526 26.764 1.00 89.25 186 VAL A O 1
ATOM 1434 N N . ARG A 1 187 ? 1.003 -2.921 28.060 1.00 92.81 187 ARG A N 1
ATOM 1435 C CA . ARG A 1 187 ? 0.369 -4.035 28.778 1.00 92.81 187 ARG A CA 1
ATOM 1436 C C . ARG A 1 187 ? -0.917 -3.601 29.492 1.00 92.81 187 ARG A C 1
ATOM 1438 O O . ARG A 1 187 ? -1.924 -4.300 29.399 1.00 92.81 187 ARG A O 1
ATOM 1445 N N . ALA A 1 188 ? -0.903 -2.452 30.166 1.00 90.50 188 ALA A N 1
ATOM 1446 C CA . ALA A 1 188 ? -2.077 -1.903 30.843 1.00 90.50 188 ALA A CA 1
ATOM 1447 C C . ALA A 1 188 ? -3.202 -1.545 29.856 1.00 90.50 188 ALA A C 1
ATOM 1449 O O . ALA A 1 188 ? -4.372 -1.842 30.109 1.00 90.50 188 ALA A O 1
ATOM 1450 N N . GLU A 1 189 ? -2.853 -0.958 28.710 1.00 88.44 189 GLU A N 1
ATOM 1451 C CA . GLU A 1 189 ? -3.804 -0.639 27.647 1.00 88.44 189 GLU A CA 1
ATOM 1452 C C . GLU A 1 189 ? -4.426 -1.910 27.042 1.00 88.44 189 GLU A C 1
ATOM 1454 O O . GLU A 1 189 ? -5.650 -2.004 26.937 1.00 88.44 189 GLU A O 1
ATOM 1459 N N . LEU A 1 190 ? -3.619 -2.928 26.729 1.00 92.31 190 LEU A N 1
ATOM 1460 C CA . LEU A 1 190 ? -4.120 -4.200 26.199 1.00 92.31 190 LEU A CA 1
ATOM 1461 C C . LEU A 1 190 ? -5.048 -4.922 27.185 1.00 92.31 190 LEU A C 1
ATOM 1463 O O . LEU A 1 190 ? -6.092 -5.442 26.786 1.00 92.31 190 LEU A O 1
ATOM 1467 N N . ASN A 1 191 ? -4.698 -4.917 28.473 1.00 91.81 191 ASN A N 1
ATOM 1468 C CA . ASN A 1 191 ? -5.535 -5.484 29.529 1.00 91.81 191 ASN A CA 1
ATOM 1469 C C . ASN A 1 191 ? -6.874 -4.754 29.638 1.00 91.81 191 ASN A C 1
ATOM 1471 O O . ASN A 1 191 ? -7.911 -5.402 29.734 1.00 91.81 191 ASN A O 1
ATOM 1475 N N . SER A 1 192 ? -6.858 -3.422 29.569 1.00 88.62 192 SER A N 1
ATOM 1476 C CA . SER A 1 192 ? -8.068 -2.611 29.717 1.00 88.62 192 SER A CA 1
ATOM 1477 C C . SER A 1 192 ? -9.040 -2.809 28.550 1.00 88.62 192 SER A C 1
ATOM 1479 O O . SER A 1 192 ? -10.226 -3.026 28.768 1.00 88.62 192 SER A O 1
ATOM 1481 N N . TYR A 1 193 ? -8.563 -2.755 27.303 1.00 88.06 193 TYR A N 1
ATOM 1482 C CA . TYR A 1 193 ? -9.448 -2.781 26.129 1.00 88.06 193 TYR A CA 1
ATOM 1483 C C . TYR A 1 193 ? -9.792 -4.203 25.663 1.00 88.06 193 TYR A C 1
ATOM 1485 O O . TYR A 1 193 ? -10.901 -4.454 25.191 1.00 88.06 193 TYR A O 1
ATOM 1493 N N . TYR A 1 194 ? -8.867 -5.154 25.804 1.00 89.75 194 TYR A N 1
ATOM 1494 C CA . TYR A 1 194 ? -9.001 -6.476 25.185 1.00 89.75 194 TYR A CA 1
ATOM 1495 C C . TYR A 1 194 ? -8.911 -7.644 26.162 1.00 89.75 194 TYR A C 1
ATOM 1497 O O . TYR A 1 194 ? -8.951 -8.784 25.714 1.00 89.75 194 TYR A O 1
ATOM 1505 N N . ASN A 1 195 ? -8.805 -7.397 27.470 1.00 90.12 195 ASN A N 1
ATOM 1506 C CA . ASN A 1 195 ? -8.521 -8.431 28.471 1.00 90.12 195 ASN A CA 1
ATOM 1507 C C . ASN A 1 195 ? -7.177 -9.149 28.235 1.00 90.12 195 ASN A C 1
ATOM 1509 O O . ASN A 1 195 ? -7.032 -10.320 28.577 1.00 90.12 195 ASN A O 1
ATOM 1513 N N . GLY A 1 196 ? -6.199 -8.459 27.640 1.00 92.38 196 GLY A N 1
ATOM 1514 C CA . GLY A 1 196 ? -4.838 -8.964 27.457 1.00 92.38 196 GLY A CA 1
ATOM 1515 C C . GLY A 1 196 ? -4.397 -9.078 26.001 1.00 92.38 196 GLY A C 1
ATOM 1516 O O . GLY A 1 196 ? -5.068 -8.627 25.069 1.00 92.38 196 GLY A O 1
ATOM 1517 N N . LEU A 1 197 ? -3.215 -9.665 25.810 1.00 94.19 197 LEU A N 1
ATOM 1518 C CA . LEU A 1 197 ? -2.547 -9.763 24.510 1.00 94.19 197 LEU A CA 1
ATOM 1519 C C . LEU A 1 197 ? -3.268 -10.738 23.564 1.00 94.19 197 LEU A C 1
ATOM 1521 O O . LEU A 1 197 ? -3.423 -10.473 22.374 1.00 94.19 197 LEU A O 1
ATOM 1525 N N . GLU A 1 198 ? -3.765 -11.845 24.099 1.00 92.81 198 GLU A N 1
ATOM 1526 C CA . GLU A 1 198 ? -4.508 -12.870 23.370 1.00 92.81 198 GLU A CA 1
ATOM 1527 C C . GLU A 1 198 ? -5.837 -12.309 22.864 1.00 92.81 198 GLU A C 1
ATOM 1529 O O . GLU A 1 198 ? -6.197 -12.497 21.701 1.00 92.81 198 GLU A O 1
ATOM 1534 N N . GLY A 1 199 ? -6.536 -11.552 23.715 1.00 91.19 199 GLY A N 1
ATOM 1535 C CA . GLY A 1 199 ? -7.759 -10.855 23.336 1.00 91.19 199 GLY A CA 1
ATOM 1536 C C . GLY A 1 199 ? -7.510 -9.795 22.265 1.00 91.19 199 GLY A C 1
ATOM 1537 O O . GLY A 1 199 ? -8.311 -9.660 21.339 1.00 91.19 199 GLY A O 1
ATOM 1538 N N . PHE A 1 200 ? -6.364 -9.106 22.315 1.00 93.12 200 PHE A N 1
ATOM 1539 C CA . PHE A 1 200 ? -5.956 -8.201 21.242 1.00 93.12 200 PHE A CA 1
ATOM 1540 C C . PHE A 1 200 ? -5.795 -8.953 19.915 1.00 93.12 200 PHE A C 1
ATOM 1542 O O . PHE A 1 200 ? -6.384 -8.542 18.913 1.00 93.12 200 PHE A O 1
ATOM 1549 N N . PHE A 1 201 ? -5.057 -10.067 19.881 1.00 93.94 201 PHE A N 1
ATOM 1550 C CA . PHE A 1 201 ? -4.893 -10.844 18.647 1.00 93.94 201 PHE A CA 1
ATOM 1551 C C . PHE A 1 201 ? -6.218 -11.424 18.143 1.00 93.94 201 PHE A C 1
ATOM 1553 O O . PHE A 1 201 ? -6.479 -11.403 16.939 1.00 93.94 201 PHE A O 1
ATOM 1560 N N . ALA A 1 202 ? -7.090 -11.870 19.049 1.00 91.06 202 ALA A N 1
ATOM 1561 C CA . ALA A 1 202 ? -8.423 -12.353 18.710 1.00 91.06 202 ALA A CA 1
ATOM 1562 C C . ALA A 1 202 ? -9.311 -11.256 18.100 1.00 91.06 202 ALA A C 1
ATOM 1564 O O . ALA A 1 202 ? -10.102 -11.552 17.203 1.00 91.06 202 ALA A O 1
ATOM 1565 N N . ALA A 1 203 ? -9.165 -10.005 18.544 1.00 90.44 203 ALA A N 1
ATOM 1566 C CA . ALA A 1 203 ? -9.908 -8.866 18.015 1.00 90.44 203 ALA A CA 1
ATOM 1567 C C . ALA A 1 203 ? -9.393 -8.387 16.640 1.00 90.44 203 ALA A C 1
ATOM 1569 O O . ALA A 1 203 ? -10.153 -7.802 15.869 1.00 90.44 203 ALA A O 1
ATOM 1570 N N . HIS A 1 204 ? -8.128 -8.671 16.308 1.00 92.81 204 HIS A N 1
ATOM 1571 C CA . HIS A 1 204 ? -7.441 -8.199 15.097 1.00 92.81 204 HIS A CA 1
ATOM 1572 C C . HIS A 1 204 ? -7.121 -9.331 14.096 1.00 92.81 204 HIS A C 1
ATOM 1574 O O . HIS A 1 204 ? -6.052 -9.336 13.477 1.00 92.81 204 HIS A O 1
ATOM 1580 N N . LYS A 1 205 ? -8.039 -10.292 13.893 1.00 92.50 205 LYS A N 1
ATOM 1581 C CA . LYS A 1 205 ? -7.841 -11.432 12.965 1.00 92.50 205 LYS A CA 1
ATOM 1582 C C . LYS A 1 205 ? -7.539 -11.050 11.504 1.00 92.50 205 LYS A C 1
ATOM 1584 O O . LYS A 1 205 ? -6.813 -11.799 10.852 1.00 92.50 205 LYS A O 1
ATOM 1589 N N . PRO A 1 206 ? -8.032 -9.925 10.945 1.00 89.94 206 PRO A N 1
ATOM 1590 C CA . PRO A 1 206 ? -7.616 -9.470 9.619 1.00 89.94 206 PRO A CA 1
ATOM 1591 C C . PRO A 1 206 ? -6.110 -9.204 9.508 1.00 89.94 206 PRO A C 1
ATOM 1593 O O . PRO A 1 206 ? -5.540 -9.312 8.422 1.00 89.94 206 PRO A O 1
ATOM 1596 N N . VAL A 1 207 ? -5.457 -8.862 10.624 1.00 90.75 207 VAL A N 1
ATOM 1597 C CA . VAL A 1 207 ? -4.046 -8.461 10.667 1.00 90.75 207 VAL A CA 1
ATOM 1598 C C . VAL A 1 207 ? -3.160 -9.581 11.202 1.00 90.75 207 VAL A C 1
ATOM 1600 O O . VAL A 1 207 ? -2.111 -9.861 10.615 1.00 90.75 207 VAL A O 1
ATOM 1603 N N . PHE A 1 208 ? -3.581 -10.243 12.278 1.00 94.06 208 PHE A N 1
ATOM 1604 C CA . PHE A 1 208 ? -2.821 -11.281 12.968 1.00 94.06 208 PHE A CA 1
ATOM 1605 C C . PHE A 1 208 ? -3.508 -12.637 12.861 1.00 94.06 208 PHE A C 1
ATOM 1607 O O . PHE A 1 208 ? -4.729 -12.750 12.816 1.00 94.06 208 PHE A O 1
ATOM 1614 N N . PHE A 1 209 ? -2.702 -13.687 12.839 1.00 93.94 209 PHE A N 1
ATOM 1615 C CA . PHE A 1 209 ? -3.162 -15.059 12.874 1.00 93.94 209 PHE A CA 1
ATOM 1616 C C . PHE A 1 209 ? -2.461 -15.801 14.005 1.00 93.94 209 PHE A C 1
ATOM 1618 O O . PHE A 1 209 ? -1.232 -15.862 14.038 1.00 93.94 209 PHE A O 1
ATOM 1625 N N . VAL A 1 210 ? -3.268 -16.373 14.895 1.00 93.88 210 VAL A N 1
ATOM 1626 C CA . VAL A 1 210 ? -2.844 -17.322 15.925 1.00 93.88 210 VAL A CA 1
ATOM 1627 C C . VAL A 1 210 ? -3.390 -18.689 15.503 1.00 93.88 210 VAL A C 1
ATOM 1629 O O . VAL A 1 210 ? -4.615 -18.829 15.409 1.00 93.88 210 VAL A O 1
ATOM 1632 N N . PRO A 1 211 ? -2.532 -19.665 15.156 1.00 90.75 211 PRO A N 1
ATOM 1633 C CA . PRO A 1 211 ? -2.973 -21.001 14.779 1.00 90.75 211 PRO A CA 1
ATOM 1634 C C . PRO A 1 211 ? -3.731 -21.671 15.934 1.00 90.75 211 PRO A C 1
ATOM 1636 O O . PRO A 1 211 ? -3.204 -21.711 17.046 1.00 90.75 211 PRO A O 1
ATOM 1639 N N . PRO A 1 212 ? -4.935 -22.228 15.708 1.00 88.44 212 PRO A N 1
ATOM 1640 C CA . PRO A 1 212 ? -5.647 -22.986 16.738 1.00 88.44 212 PRO A CA 1
ATOM 1641 C C . PRO A 1 212 ? -4.851 -24.190 17.253 1.00 88.44 212 PRO A C 1
ATOM 1643 O O . PRO A 1 212 ? -4.998 -24.579 18.406 1.00 88.44 212 PRO A O 1
ATOM 1646 N N . GLU A 1 213 ? -4.006 -24.772 16.400 1.00 88.81 213 GLU A N 1
ATOM 1647 C CA . GLU A 1 213 ? -3.195 -25.949 16.712 1.00 88.81 213 GLU A CA 1
ATOM 1648 C C . GLU A 1 213 ? -1.988 -25.604 17.596 1.00 88.81 213 GLU A C 1
ATOM 1650 O O . GLU A 1 213 ? -1.485 -26.459 18.320 1.00 88.81 213 GLU A O 1
ATOM 1655 N N . ILE A 1 214 ? -1.512 -24.356 17.526 1.00 88.75 214 ILE A N 1
ATOM 1656 C CA . ILE A 1 214 ? -0.355 -23.854 18.274 1.00 88.75 214 ILE A CA 1
ATOM 1657 C C . ILE A 1 214 ? -0.705 -22.454 18.804 1.00 88.75 214 ILE A C 1
ATOM 1659 O O . ILE A 1 214 ? -0.257 -21.445 18.248 1.00 88.75 214 ILE A O 1
ATOM 1663 N N . PRO A 1 215 ? -1.514 -22.365 19.877 1.00 86.81 215 PRO A N 1
ATOM 1664 C CA . PRO A 1 215 ? -2.047 -21.097 20.376 1.00 86.81 215 PRO A CA 1
ATOM 1665 C C . PRO A 1 215 ? -0.990 -20.201 21.038 1.00 86.81 215 PRO A C 1
ATOM 1667 O O . PRO A 1 215 ? -1.316 -19.107 21.484 1.00 86.81 215 PRO A O 1
ATOM 1670 N N . THR A 1 216 ? 0.266 -20.647 21.106 1.00 90.62 216 THR A N 1
ATOM 1671 C CA . THR A 1 216 ? 1.413 -19.887 21.618 1.00 90.62 216 THR A CA 1
ATOM 1672 C C . THR A 1 216 ? 2.140 -19.102 20.532 1.00 90.62 216 THR A C 1
ATOM 1674 O O . THR A 1 216 ? 3.032 -18.321 20.839 1.00 90.62 216 THR A O 1
ATOM 1677 N N . VAL A 1 217 ? 1.783 -19.276 19.257 1.00 93.25 217 VAL A N 1
ATOM 1678 C CA . VAL A 1 217 ? 2.477 -18.635 18.136 1.00 93.25 217 VAL A CA 1
ATOM 1679 C C . VAL A 1 217 ? 1.564 -17.630 17.447 1.00 93.25 217 VAL A C 1
ATOM 1681 O O . VAL A 1 217 ? 0.399 -17.901 17.173 1.00 93.25 217 VAL A O 1
ATOM 1684 N N . VAL A 1 218 ? 2.116 -16.472 17.098 1.00 95.44 218 VAL A N 1
ATOM 1685 C CA . VAL A 1 218 ? 1.439 -15.446 16.306 1.00 95.44 218 VAL A CA 1
ATOM 1686 C C . VAL A 1 218 ? 2.244 -15.104 15.058 1.00 95.44 218 VAL A C 1
ATOM 1688 O O . VAL A 1 218 ? 3.475 -15.090 15.046 1.00 95.44 218 VAL A O 1
ATOM 1691 N N . MET A 1 219 ? 1.540 -14.812 13.972 1.00 95.19 219 MET A N 1
ATOM 1692 C CA . MET A 1 219 ? 2.125 -14.300 12.736 1.00 95.19 219 MET A CA 1
ATOM 1693 C C . MET A 1 219 ? 1.192 -13.285 12.086 1.00 95.19 219 MET A C 1
ATOM 1695 O O . MET A 1 219 ? -0.001 -13.238 12.381 1.00 95.19 219 MET A O 1
ATOM 1699 N N . ARG A 1 220 ? 1.697 -12.483 11.146 1.00 93.81 220 ARG A N 1
ATOM 1700 C CA . ARG A 1 220 ? 0.810 -11.629 10.343 1.00 93.81 220 ARG A CA 1
ATOM 1701 C C . ARG A 1 220 ? -0.015 -12.467 9.366 1.00 93.81 220 ARG A C 1
ATOM 1703 O O . ARG A 1 220 ? 0.505 -13.376 8.718 1.00 93.81 220 ARG A O 1
ATOM 1710 N N . MET A 1 221 ? -1.279 -12.102 9.168 1.00 91.75 221 MET A N 1
ATOM 1711 C CA . MET A 1 221 ? -2.188 -12.782 8.239 1.00 91.75 221 MET A CA 1
ATOM 1712 C C . MET A 1 221 ? -1.628 -12.801 6.808 1.00 91.75 221 MET A C 1
ATOM 1714 O O . MET A 1 221 ? -1.669 -13.826 6.130 1.00 91.75 221 MET A O 1
ATOM 1718 N N . ARG A 1 222 ? -1.001 -11.702 6.364 1.00 87.94 222 ARG A N 1
ATOM 1719 C CA . ARG A 1 222 ? -0.322 -11.639 5.056 1.00 87.94 222 ARG A CA 1
ATOM 1720 C C . ARG A 1 222 ? 0.794 -12.680 4.916 1.00 87.94 222 ARG A C 1
ATOM 1722 O O . ARG A 1 222 ? 0.922 -13.286 3.854 1.00 87.94 222 ARG A O 1
ATOM 1729 N N . TYR A 1 223 ? 1.582 -12.908 5.971 1.00 90.62 223 TYR A N 1
ATOM 1730 C CA . TYR A 1 223 ? 2.618 -13.944 5.966 1.00 90.62 223 TYR A CA 1
ATOM 1731 C C . TYR A 1 223 ? 1.999 -15.331 5.825 1.00 90.62 223 TYR A C 1
ATOM 1733 O O . TYR A 1 223 ? 2.382 -16.069 4.921 1.00 90.62 223 TYR A O 1
ATOM 1741 N N . ARG A 1 224 ? 0.982 -15.643 6.638 1.00 91.62 224 ARG A N 1
ATOM 1742 C CA . ARG A 1 224 ? 0.245 -16.911 6.561 1.00 91.62 224 ARG A CA 1
ATOM 1743 C C . ARG A 1 224 ? -0.261 -17.185 5.145 1.00 91.62 224 ARG A C 1
ATOM 1745 O O . ARG A 1 224 ? 0.007 -18.252 4.601 1.00 91.62 224 ARG A O 1
ATOM 1752 N N . LEU A 1 225 ? -0.957 -16.220 4.541 1.00 88.88 225 LEU A N 1
ATOM 1753 C CA . LEU A 1 225 ? -1.511 -16.354 3.191 1.00 88.88 225 LEU A CA 1
ATOM 1754 C C . LEU A 1 225 ? -0.414 -16.596 2.148 1.00 88.88 225 LEU A C 1
ATOM 1756 O O . LEU A 1 225 ? -0.574 -17.438 1.267 1.00 88.88 225 LEU A O 1
ATOM 1760 N N . ARG A 1 226 ? 0.722 -15.900 2.261 1.00 86.94 226 ARG A N 1
ATOM 1761 C CA . ARG A 1 226 ? 1.881 -16.111 1.385 1.00 86.94 226 ARG A CA 1
ATOM 1762 C C . ARG A 1 226 ? 2.468 -17.514 1.548 1.00 86.94 226 ARG A C 1
ATOM 1764 O O . ARG A 1 226 ? 2.711 -18.172 0.541 1.00 86.94 226 ARG A O 1
ATOM 1771 N N . THR A 1 227 ? 2.650 -17.988 2.778 1.00 87.94 227 THR A N 1
ATOM 1772 C CA . THR A 1 227 ? 3.190 -19.326 3.061 1.00 87.94 227 THR A CA 1
ATOM 1773 C C . THR A 1 227 ? 2.236 -20.429 2.605 1.00 87.94 227 THR A C 1
ATOM 1775 O O . THR A 1 227 ? 2.676 -21.414 2.022 1.00 87.94 227 THR A O 1
ATOM 1778 N N . GLN A 1 228 ? 0.926 -20.258 2.803 1.00 87.94 228 GLN A N 1
ATOM 1779 C CA . GLN A 1 228 ? -0.086 -21.189 2.295 1.00 87.94 228 GLN A CA 1
ATOM 1780 C C . GLN A 1 228 ? -0.071 -21.250 0.768 1.00 87.94 228 GLN A C 1
ATOM 1782 O O . GLN A 1 228 ? -0.005 -22.338 0.206 1.00 87.94 228 GLN A O 1
ATOM 1787 N N . ARG A 1 229 ? -0.047 -20.093 0.094 1.00 85.94 229 ARG A N 1
ATOM 1788 C CA . ARG A 1 229 ? 0.047 -20.030 -1.372 1.00 85.94 229 ARG A CA 1
ATOM 1789 C C . ARG A 1 229 ? 1.334 -20.660 -1.900 1.00 85.94 229 ARG A C 1
ATOM 1791 O O . ARG A 1 229 ? 1.292 -21.329 -2.922 1.00 85.94 229 ARG A O 1
ATOM 1798 N N . ALA A 1 230 ? 2.460 -20.475 -1.213 1.00 85.06 230 ALA A N 1
ATOM 1799 C CA . ALA A 1 230 ? 3.745 -21.037 -1.626 1.00 85.06 230 ALA A CA 1
ATOM 1800 C C . ALA A 1 230 ? 3.785 -22.575 -1.583 1.00 85.06 230 ALA A C 1
ATOM 1802 O O . ALA A 1 230 ? 4.558 -23.168 -2.328 1.00 85.06 230 ALA A O 1
ATOM 1803 N N . LYS A 1 231 ? 2.955 -23.211 -0.744 1.00 88.75 231 LYS A N 1
ATOM 1804 C CA . LYS A 1 231 ? 2.831 -24.676 -0.660 1.00 88.75 231 LYS A CA 1
ATOM 1805 C C . LYS A 1 231 ? 1.988 -25.288 -1.784 1.00 88.75 231 LYS A C 1
ATOM 1807 O O . LYS A 1 231 ? 2.007 -26.502 -1.948 1.00 88.75 231 LYS A O 1
ATOM 1812 N N . LEU A 1 232 ? 1.231 -24.481 -2.528 1.00 90.81 232 LEU A N 1
ATOM 1813 C CA . LEU A 1 232 ? 0.403 -24.969 -3.631 1.00 90.81 232 LEU A CA 1
ATOM 1814 C C . LEU A 1 232 ? 1.268 -25.300 -4.862 1.00 90.81 232 LEU A C 1
ATOM 1816 O O . LEU A 1 232 ? 2.289 -24.635 -5.070 1.00 90.81 232 LEU A O 1
ATOM 1820 N N . PRO A 1 233 ? 0.853 -26.257 -5.715 1.00 92.38 233 PRO A N 1
ATOM 1821 C CA . PRO A 1 233 ? 1.474 -26.487 -7.021 1.00 92.38 233 PRO A CA 1
ATOM 1822 C C . PRO A 1 233 ? 1.526 -25.211 -7.876 1.00 92.38 233 PRO A C 1
ATOM 1824 O O . PRO A 1 233 ? 0.706 -24.305 -7.705 1.00 92.38 233 PRO A O 1
ATOM 1827 N N . LEU A 1 234 ? 2.481 -25.125 -8.808 1.00 91.69 234 LEU A N 1
ATOM 1828 C CA . LEU A 1 234 ? 2.671 -23.924 -9.634 1.00 91.69 234 LEU A CA 1
ATOM 1829 C C . LEU A 1 234 ? 1.448 -23.618 -10.510 1.00 91.69 234 LEU A C 1
ATOM 1831 O O . LEU A 1 234 ? 1.125 -22.449 -10.707 1.00 91.69 234 LEU A O 1
ATOM 1835 N N . GLU A 1 235 ? 0.752 -24.650 -10.979 1.00 93.31 235 GLU A N 1
ATOM 1836 C CA . GLU A 1 235 ? -0.476 -24.579 -11.776 1.00 93.31 235 GLU A CA 1
ATOM 1837 C C . GLU A 1 235 ? -1.609 -23.940 -10.975 1.00 93.31 235 GLU A C 1
ATOM 1839 O O . GLU A 1 235 ? -2.310 -23.053 -11.458 1.00 93.31 235 GLU A O 1
ATOM 1844 N N . GLU A 1 236 ? -1.744 -24.343 -9.714 1.00 92.38 236 GLU A N 1
ATOM 1845 C CA . GLU A 1 236 ? -2.757 -23.811 -8.813 1.00 92.38 236 GLU A CA 1
ATOM 1846 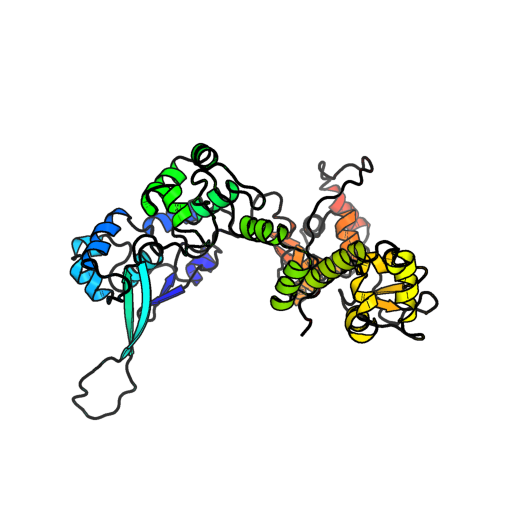C C . GLU A 1 236 ? -2.428 -22.368 -8.409 1.00 92.38 236 GLU A C 1
ATOM 1848 O O . GLU A 1 236 ? -3.296 -21.495 -8.419 1.00 92.38 236 GLU A O 1
ATOM 1853 N N . GLN A 1 237 ? -1.149 -22.072 -8.146 1.00 91.81 237 GLN A N 1
ATOM 1854 C CA . GLN A 1 237 ? -0.696 -20.693 -7.955 1.00 91.81 237 GLN A CA 1
ATOM 1855 C C . GLN A 1 237 ? -0.976 -19.829 -9.192 1.00 91.81 237 GLN A C 1
ATOM 1857 O O . GLN A 1 237 ? -1.317 -18.653 -9.044 1.00 91.81 237 GLN A O 1
ATOM 1862 N N . LEU A 1 238 ? -0.813 -20.386 -10.399 1.00 91.44 238 LEU A N 1
ATOM 1863 C CA . LEU A 1 238 ? -1.060 -19.691 -11.660 1.00 91.44 238 LEU A CA 1
ATOM 1864 C C . LEU A 1 238 ? -2.550 -19.413 -11.838 1.00 91.44 238 LEU A C 1
ATOM 1866 O O . LEU A 1 238 ? -2.898 -18.285 -12.172 1.00 91.44 238 LEU A O 1
ATOM 1870 N N . ARG A 1 239 ? -3.418 -20.392 -11.559 1.00 92.62 239 ARG A N 1
ATOM 1871 C CA . ARG A 1 239 ? -4.875 -20.220 -11.583 1.00 92.62 239 ARG A CA 1
ATOM 1872 C C . ARG A 1 239 ? -5.311 -19.078 -10.667 1.00 92.62 239 ARG A C 1
ATOM 1874 O O . ARG A 1 239 ? -5.923 -18.127 -11.136 1.00 92.62 239 ARG A O 1
ATOM 1881 N N . ILE A 1 240 ? -4.876 -19.104 -9.404 1.00 90.06 240 ILE A N 1
ATOM 1882 C CA . ILE A 1 240 ? -5.179 -18.050 -8.423 1.00 90.06 240 ILE A CA 1
ATOM 1883 C C . ILE A 1 240 ? -4.681 -16.676 -8.902 1.00 90.06 240 ILE A C 1
ATOM 1885 O O . ILE A 1 240 ? -5.376 -15.675 -8.738 1.00 90.06 240 ILE A O 1
ATOM 1889 N N . ALA A 1 241 ? -3.478 -16.603 -9.483 1.00 88.94 241 ALA A N 1
ATOM 1890 C CA . ALA A 1 241 ? -2.927 -15.348 -9.997 1.00 88.94 241 ALA A CA 1
ATOM 1891 C C . ALA A 1 241 ? -3.694 -14.825 -11.226 1.00 88.94 241 ALA A C 1
ATOM 1893 O O . ALA A 1 241 ? -3.890 -13.616 -11.349 1.00 88.94 241 ALA A O 1
ATOM 1894 N N . THR A 1 242 ? -4.145 -15.719 -12.109 1.00 89.75 242 THR A N 1
ATOM 1895 C CA . THR A 1 242 ? -4.984 -15.384 -13.267 1.00 89.75 242 THR A CA 1
ATOM 1896 C C . THR A 1 242 ? -6.346 -14.858 -12.822 1.00 89.75 242 THR A C 1
ATOM 1898 O O . THR A 1 242 ? -6.759 -13.797 -13.290 1.00 89.75 242 THR A O 1
ATOM 1901 N N . ASP A 1 243 ? -7.000 -15.528 -11.869 1.00 91.69 243 ASP A N 1
ATOM 1902 C CA . ASP A 1 243 ? -8.298 -15.108 -11.323 1.00 91.69 243 ASP A CA 1
ATOM 1903 C C . ASP A 1 243 ? -8.199 -13.743 -10.626 1.00 91.69 243 ASP A C 1
ATOM 1905 O O . ASP A 1 243 ? -9.066 -12.883 -10.780 1.00 91.69 243 ASP A O 1
ATOM 1909 N N . ALA A 1 244 ? -7.088 -13.503 -9.921 1.00 89.00 244 ALA A N 1
ATOM 1910 C CA . ALA A 1 244 ? -6.773 -12.220 -9.296 1.00 89.00 244 ALA A CA 1
ATOM 1911 C C . ALA A 1 244 ? -6.300 -11.135 -10.286 1.00 89.00 244 ALA A C 1
ATOM 1913 O O . ALA A 1 244 ? -6.033 -10.011 -9.866 1.00 89.00 244 ALA A O 1
ATOM 1914 N N . ARG A 1 245 ? -6.176 -11.451 -11.585 1.00 87.00 245 ARG A N 1
ATOM 1915 C CA . ARG A 1 245 ? -5.663 -10.562 -12.646 1.00 87.00 245 ARG A CA 1
ATOM 1916 C C . ARG A 1 245 ? -4.249 -10.009 -12.388 1.00 87.00 245 ARG A C 1
ATOM 1918 O O . ARG A 1 245 ? -3.875 -8.970 -12.934 1.00 87.00 245 ARG A O 1
ATOM 1925 N N . ASP A 1 246 ? -3.422 -10.727 -11.629 1.00 84.69 246 ASP A N 1
ATOM 1926 C CA . ASP A 1 246 ? -2.036 -10.349 -11.317 1.00 84.69 246 ASP A CA 1
ATOM 1927 C C . ASP A 1 246 ? -1.093 -10.733 -12.477 1.00 84.69 246 ASP A C 1
ATOM 1929 O O . ASP A 1 246 ? -0.404 -11.759 -12.459 1.00 84.69 246 ASP A O 1
ATOM 1933 N N . LYS A 1 247 ? -1.071 -9.903 -13.534 1.00 82.38 247 LYS A N 1
ATOM 1934 C CA . LYS A 1 247 ? -0.260 -10.129 -14.752 1.00 82.38 247 LYS A CA 1
ATOM 1935 C C . LYS A 1 247 ? 1.237 -10.363 -14.447 1.00 82.38 247 LYS A C 1
ATOM 1937 O O . LYS A 1 247 ? 1.821 -11.279 -15.038 1.00 82.38 247 LYS A O 1
ATOM 1942 N N . PRO A 1 248 ? 1.904 -9.593 -13.558 1.00 80.69 248 PRO A N 1
ATOM 1943 C CA . PRO A 1 248 ? 3.297 -9.852 -13.186 1.00 80.69 248 PRO A CA 1
ATOM 1944 C C . PRO A 1 248 ? 3.524 -11.228 -12.550 1.00 80.69 248 PRO A C 1
ATOM 1946 O O . PRO A 1 248 ? 4.513 -11.901 -12.876 1.00 80.69 248 PRO A O 1
ATOM 1949 N N . ARG A 1 249 ? 2.633 -11.670 -11.652 1.00 84.06 249 ARG A N 1
ATOM 1950 C CA . ARG A 1 249 ? 2.735 -12.986 -11.011 1.00 84.06 249 ARG A CA 1
ATOM 1951 C C . ARG A 1 249 ? 2.429 -14.116 -11.984 1.00 84.06 249 ARG A C 1
ATOM 1953 O O . ARG A 1 249 ? 3.175 -15.092 -11.978 1.00 84.06 249 ARG A O 1
ATOM 1960 N N . VAL A 1 250 ? 1.426 -13.953 -12.847 1.00 85.25 250 VAL A N 1
ATOM 1961 C CA . VAL A 1 250 ? 1.097 -14.888 -13.935 1.00 85.25 250 VAL A CA 1
ATOM 1962 C C . VAL A 1 250 ? 2.322 -15.141 -14.812 1.00 85.25 250 VAL A C 1
ATOM 1964 O O . VAL A 1 250 ? 2.734 -16.289 -14.960 1.00 85.25 250 VAL A O 1
ATOM 1967 N N . ARG A 1 251 ? 2.983 -14.086 -15.311 1.00 82.69 251 ARG A N 1
ATOM 1968 C CA . ARG A 1 251 ? 4.216 -14.228 -16.110 1.00 82.69 251 ARG A CA 1
ATOM 1969 C C . ARG A 1 251 ? 5.324 -14.938 -15.336 1.00 82.69 251 ARG A C 1
ATOM 1971 O O . ARG A 1 251 ? 5.952 -15.856 -15.849 1.00 82.69 251 ARG A O 1
ATOM 1978 N N . ALA A 1 252 ? 5.547 -14.555 -14.077 1.00 84.88 252 ALA A N 1
ATOM 1979 C CA . ALA A 1 252 ? 6.578 -15.179 -13.253 1.00 84.88 252 ALA A CA 1
ATOM 1980 C C . ALA A 1 252 ? 6.323 -16.676 -13.003 1.00 84.88 252 ALA A C 1
ATOM 1982 O O . ALA A 1 252 ? 7.279 -17.447 -12.985 1.00 84.88 252 ALA A O 1
ATOM 1983 N N . LEU A 1 253 ? 5.066 -17.080 -12.806 1.00 88.69 253 LEU A N 1
ATOM 1984 C CA . LEU A 1 253 ? 4.680 -18.479 -12.616 1.00 88.69 253 LEU A CA 1
ATOM 1985 C C . LEU A 1 253 ? 4.756 -19.267 -13.922 1.00 88.69 253 LEU A C 1
ATOM 1987 O O . LEU A 1 253 ? 5.342 -20.342 -13.922 1.00 88.69 253 LEU A O 1
ATOM 1991 N N . ARG A 1 254 ? 4.281 -18.704 -15.040 1.00 85.06 254 ARG A N 1
ATOM 1992 C CA . ARG A 1 254 ? 4.424 -19.313 -16.371 1.00 85.06 254 ARG A CA 1
ATOM 1993 C C . ARG A 1 254 ? 5.885 -19.569 -16.732 1.00 85.06 254 ARG A C 1
ATOM 1995 O O . ARG A 1 254 ? 6.189 -20.662 -17.177 1.00 85.06 254 ARG A O 1
ATOM 2002 N N . ARG A 1 255 ? 6.807 -18.640 -16.442 1.00 82.38 255 ARG A N 1
ATOM 2003 C CA . ARG A 1 255 ? 8.257 -18.887 -16.615 1.00 82.38 255 ARG A CA 1
ATOM 2004 C C . ARG A 1 255 ? 8.767 -20.057 -15.797 1.00 82.38 255 ARG A C 1
ATOM 2006 O O . ARG A 1 255 ? 9.572 -20.831 -16.291 1.00 82.38 255 ARG A O 1
ATOM 2013 N N . LYS A 1 256 ? 8.345 -20.151 -14.534 1.00 87.00 256 LYS A N 1
ATOM 2014 C CA . LYS A 1 256 ? 8.759 -21.250 -13.655 1.00 87.00 256 LYS A CA 1
ATOM 2015 C C . LYS A 1 256 ? 8.240 -22.591 -14.162 1.00 87.00 256 LYS A C 1
ATOM 2017 O O . LYS A 1 256 ? 8.965 -23.570 -14.078 1.00 87.00 256 LYS A O 1
ATOM 2022 N N . ILE A 1 257 ? 7.012 -22.610 -14.677 1.00 87.75 257 ILE A N 1
ATOM 2023 C CA . ILE A 1 257 ? 6.404 -23.787 -15.302 1.00 87.75 257 ILE A CA 1
ATOM 2024 C C . ILE A 1 257 ? 7.166 -24.142 -16.583 1.00 87.75 257 ILE A C 1
ATOM 2026 O O . ILE A 1 257 ? 7.662 -25.253 -16.681 1.00 87.75 257 ILE A O 1
ATOM 2030 N N . ALA A 1 258 ? 7.385 -23.183 -17.488 1.00 83.12 258 ALA A N 1
ATOM 2031 C CA . ALA A 1 258 ? 8.143 -23.395 -18.722 1.00 83.12 258 ALA A CA 1
ATOM 2032 C C . ALA A 1 258 ? 9.558 -23.937 -18.456 1.00 83.12 258 ALA A C 1
ATOM 2034 O O . ALA A 1 258 ? 9.956 -24.909 -19.078 1.00 83.12 258 ALA A O 1
ATOM 2035 N N . PHE A 1 259 ? 10.275 -23.381 -17.473 1.00 84.12 259 PHE A N 1
ATOM 2036 C CA . PHE A 1 259 ? 11.605 -23.867 -17.089 1.00 84.12 259 PHE A CA 1
ATOM 2037 C C . PHE A 1 259 ? 11.585 -25.277 -16.490 1.00 84.12 259 PHE A C 1
ATOM 2039 O O . PHE A 1 259 ? 12.542 -26.028 -16.645 1.00 84.12 259 PHE A O 1
ATOM 2046 N N . ARG A 1 260 ? 10.519 -25.638 -15.769 1.00 87.62 260 ARG A N 1
ATOM 2047 C CA . ARG A 1 260 ? 10.351 -26.989 -15.223 1.00 87.62 260 ARG A CA 1
ATOM 2048 C C . ARG A 1 260 ? 10.032 -27.996 -16.332 1.00 87.62 260 ARG A C 1
ATOM 2050 O O . ARG A 1 260 ? 10.538 -29.111 -16.278 1.00 87.62 260 ARG A O 1
ATOM 2057 N N . ASP A 1 261 ? 9.186 -27.607 -17.282 1.00 86.31 261 ASP A N 1
ATOM 2058 C CA . ASP A 1 261 ? 8.626 -28.501 -18.297 1.00 86.31 261 ASP A CA 1
ATOM 2059 C C . ASP A 1 261 ? 9.566 -28.678 -19.505 1.00 86.31 261 ASP A C 1
ATOM 2061 O O . ASP A 1 261 ? 9.655 -29.780 -20.040 1.00 86.31 261 ASP A O 1
ATOM 2065 N N . ASP A 1 262 ? 10.314 -27.637 -19.894 1.00 85.31 262 ASP A N 1
ATOM 2066 C CA . ASP A 1 262 ? 11.372 -27.695 -20.914 1.00 85.31 262 ASP A CA 1
ATOM 2067 C C . ASP A 1 262 ? 12.601 -26.857 -20.499 1.00 85.31 262 ASP A C 1
ATOM 2069 O O . ASP A 1 262 ? 12.781 -25.719 -20.944 1.00 85.31 262 ASP A O 1
ATOM 2073 N N . PRO A 1 263 ? 13.499 -27.419 -19.667 1.00 83.75 263 PRO A N 1
ATOM 2074 C CA . PRO A 1 263 ? 14.706 -26.726 -19.216 1.00 83.75 263 PRO A CA 1
ATOM 2075 C C . PRO A 1 263 ? 15.672 -26.345 -20.350 1.00 83.75 263 PRO A C 1
ATOM 2077 O O . PRO A 1 263 ? 16.531 -25.485 -20.161 1.00 83.75 263 PRO A O 1
ATOM 2080 N N . SER A 1 264 ? 15.565 -27.001 -21.510 1.00 86.56 264 SER A N 1
ATOM 2081 C CA . SER A 1 264 ? 16.461 -26.821 -22.657 1.00 86.56 264 SER A CA 1
ATOM 2082 C C . SER A 1 264 ? 15.977 -25.782 -23.667 1.00 86.56 264 SER A C 1
ATOM 2084 O O . SER A 1 264 ? 16.656 -25.538 -24.666 1.00 86.56 264 SER A O 1
ATOM 2086 N N . HIS A 1 265 ? 14.824 -25.157 -23.416 1.00 86.50 265 HIS A N 1
ATOM 2087 C CA . HIS A 1 265 ? 14.227 -24.219 -24.352 1.00 86.50 265 HIS A CA 1
ATOM 2088 C C . HIS A 1 265 ? 15.181 -23.042 -24.665 1.00 86.50 265 HIS A C 1
ATOM 2090 O O . HIS A 1 265 ? 15.603 -22.340 -23.740 1.00 86.50 265 HIS A O 1
ATOM 2096 N N . PRO A 1 266 ? 15.478 -22.731 -25.946 1.00 88.38 266 PRO A N 1
ATOM 2097 C CA . PRO A 1 266 ? 16.452 -21.697 -26.320 1.00 88.38 266 PRO A CA 1
ATOM 2098 C C . PRO A 1 266 ? 16.168 -20.302 -25.748 1.00 88.38 266 PRO A C 1
ATOM 2100 O O . PRO A 1 266 ? 17.094 -19.546 -25.480 1.00 88.38 266 PRO A O 1
ATOM 2103 N N . LEU A 1 267 ? 14.893 -19.960 -25.523 1.00 89.25 267 LEU A N 1
ATOM 2104 C CA . LEU A 1 267 ? 14.478 -18.675 -24.933 1.00 89.25 267 LEU A CA 1
ATOM 2105 C C . LEU A 1 267 ? 14.777 -18.538 -23.430 1.00 89.25 267 LEU A C 1
ATOM 2107 O O . LEU A 1 267 ? 14.555 -17.466 -22.865 1.00 89.25 267 LEU A O 1
ATOM 2111 N N . HIS A 1 268 ? 15.253 -19.596 -22.765 1.00 85.69 268 HIS A N 1
ATOM 2112 C CA . HIS A 1 268 ? 15.810 -19.473 -21.419 1.00 85.69 268 HIS A CA 1
ATOM 2113 C C . HIS A 1 268 ? 17.152 -18.748 -21.411 1.00 85.69 268 HIS A C 1
ATOM 2115 O O . HIS A 1 268 ? 17.473 -18.120 -20.403 1.00 85.69 268 HIS A O 1
ATOM 2121 N N . ASP A 1 269 ? 17.895 -18.792 -22.520 1.00 89.50 269 ASP A N 1
ATOM 2122 C CA . ASP A 1 269 ? 19.086 -17.978 -22.709 1.00 89.50 269 ASP A CA 1
ATOM 2123 C C . ASP A 1 269 ? 18.675 -16.518 -22.993 1.00 89.50 269 ASP A C 1
ATOM 2125 O O . ASP A 1 269 ? 18.027 -16.239 -24.013 1.00 89.50 269 ASP A O 1
ATOM 2129 N N . PRO A 1 270 ? 19.040 -15.569 -22.109 1.00 89.62 270 PRO A N 1
ATOM 2130 C CA . PRO A 1 270 ? 18.730 -14.157 -22.279 1.00 89.62 270 PRO A CA 1
ATOM 2131 C C . PRO A 1 270 ? 19.214 -13.557 -23.608 1.00 89.62 270 PRO A C 1
ATOM 2133 O O . PRO A 1 270 ? 18.548 -12.665 -24.136 1.00 89.62 270 PRO A O 1
ATOM 2136 N N . GLU A 1 271 ? 20.326 -14.040 -24.174 1.00 93.19 271 GLU A N 1
ATOM 2137 C CA . GLU A 1 271 ? 20.842 -13.535 -25.450 1.00 93.19 271 GLU A CA 1
ATOM 2138 C C . GLU A 1 271 ? 19.997 -14.007 -26.641 1.00 93.19 271 GLU A C 1
ATOM 2140 O O . GLU A 1 271 ? 19.635 -13.203 -27.506 1.00 93.19 271 GLU A O 1
ATOM 2145 N N . ASN A 1 272 ? 19.598 -15.282 -26.659 1.00 94.31 272 ASN A N 1
ATOM 2146 C CA . ASN A 1 272 ? 18.679 -15.806 -27.673 1.00 94.31 272 ASN A CA 1
ATOM 2147 C C . ASN A 1 272 ? 17.311 -15.126 -27.589 1.00 94.31 272 ASN A C 1
ATOM 2149 O O . ASN A 1 272 ? 16.742 -14.751 -28.616 1.00 94.31 272 ASN A O 1
ATOM 2153 N N . LEU A 1 273 ? 16.806 -14.898 -26.372 1.00 93.75 273 LEU A N 1
ATOM 2154 C CA . LEU A 1 273 ? 15.578 -14.137 -26.167 1.00 93.75 273 LEU A CA 1
ATOM 2155 C C . LEU A 1 273 ? 15.708 -12.716 -26.728 1.00 93.75 273 LEU A C 1
ATOM 2157 O O . LEU A 1 273 ? 14.818 -12.260 -27.441 1.00 93.75 273 LEU A O 1
ATOM 2161 N N . ALA A 1 274 ? 16.815 -12.022 -26.454 1.00 95.56 274 ALA A N 1
ATOM 2162 C CA . ALA A 1 274 ? 17.069 -10.679 -26.973 1.00 95.56 274 ALA A CA 1
ATOM 2163 C C . ALA A 1 274 ? 17.096 -10.659 -28.507 1.00 95.56 274 ALA A C 1
ATOM 2165 O O . ALA A 1 274 ? 16.449 -9.811 -29.129 1.00 95.56 274 ALA A O 1
ATOM 2166 N N . LYS A 1 275 ? 17.761 -11.642 -29.119 1.00 96.00 275 LYS A N 1
ATOM 2167 C CA . LYS A 1 275 ? 17.808 -11.812 -30.571 1.00 96.00 275 LYS A CA 1
ATOM 2168 C C . LYS A 1 275 ? 16.415 -12.022 -31.167 1.00 96.00 275 LYS A C 1
ATOM 2170 O O . LYS A 1 275 ? 16.066 -11.325 -32.119 1.00 96.00 275 LYS A O 1
ATOM 2175 N N . GLU A 1 276 ? 15.602 -12.920 -30.612 1.00 96.00 276 GLU A N 1
ATOM 2176 C CA . GLU A 1 276 ? 14.234 -13.167 -31.097 1.00 96.00 276 GLU A CA 1
ATOM 2177 C C . GLU A 1 276 ? 13.323 -11.948 -30.894 1.00 96.00 276 GLU A C 1
ATOM 2179 O O . GLU A 1 276 ? 12.650 -11.516 -31.828 1.00 96.00 276 GLU A O 1
ATOM 2184 N N . VAL A 1 277 ? 13.373 -11.305 -29.722 1.00 95.88 277 VAL A N 1
ATOM 2185 C CA . VAL A 1 277 ? 12.609 -10.080 -29.427 1.00 95.88 277 VAL A CA 1
ATOM 2186 C C . VAL A 1 277 ? 12.967 -8.950 -30.403 1.00 95.88 277 VAL A C 1
ATOM 2188 O O . VAL A 1 277 ? 12.081 -8.224 -30.856 1.00 95.88 277 VAL A O 1
ATOM 2191 N N . SER A 1 278 ? 14.241 -8.818 -30.790 1.00 94.94 278 SER A N 1
ATOM 2192 C CA . SER A 1 278 ? 14.704 -7.769 -31.712 1.00 94.94 278 SER A CA 1
ATOM 2193 C C . SER A 1 278 ? 14.074 -7.859 -33.107 1.00 94.94 278 SER A C 1
ATOM 2195 O O . SER A 1 278 ? 13.878 -6.838 -33.772 1.00 94.94 278 SER A O 1
ATOM 2197 N N . LYS A 1 279 ? 13.677 -9.062 -33.549 1.00 95.12 279 LYS A N 1
ATOM 2198 C CA . LYS A 1 279 ? 13.027 -9.268 -34.854 1.00 95.12 279 LYS A CA 1
ATOM 2199 C C . LYS A 1 279 ? 11.687 -8.541 -34.945 1.00 95.12 279 LYS A C 1
ATOM 2201 O O . LYS A 1 279 ? 11.316 -8.100 -36.029 1.00 95.12 279 LYS A O 1
ATOM 2206 N N . HIS A 1 280 ? 11.017 -8.342 -33.810 1.00 95.00 280 HIS A N 1
ATOM 2207 C CA . HIS A 1 280 ? 9.719 -7.674 -33.722 1.00 95.00 280 HIS A CA 1
ATOM 2208 C C . HIS A 1 280 ? 9.807 -6.142 -33.675 1.00 95.00 280 HIS A C 1
ATOM 2210 O O . HIS A 1 280 ? 8.774 -5.468 -33.730 1.00 95.00 280 HIS A O 1
ATOM 2216 N N . LEU A 1 281 ? 11.009 -5.561 -33.568 1.00 93.81 281 LEU A N 1
ATOM 2217 C CA . LEU A 1 281 ? 11.172 -4.110 -33.634 1.00 93.81 281 LEU A CA 1
ATOM 2218 C C . LEU A 1 281 ? 10.828 -3.572 -35.032 1.00 93.81 281 LEU A C 1
ATOM 2220 O O . LEU A 1 281 ? 11.170 -4.210 -36.042 1.00 93.81 281 LEU A O 1
ATOM 2224 N N . PRO A 1 282 ? 10.239 -2.362 -35.115 1.00 90.38 282 PRO A N 1
ATOM 2225 C CA . PRO A 1 282 ? 9.984 -1.717 -36.395 1.00 90.38 282 PRO A CA 1
ATOM 2226 C C . PRO A 1 282 ? 11.283 -1.585 -37.202 1.00 90.38 282 PRO A C 1
ATOM 2228 O O . PRO A 1 282 ? 12.353 -1.300 -36.663 1.00 90.38 282 PRO A O 1
ATOM 2231 N N . HIS A 1 283 ? 11.198 -1.837 -38.508 1.00 88.31 283 HIS A N 1
ATOM 2232 C CA . HIS A 1 283 ? 12.351 -1.725 -39.412 1.00 88.31 283 HIS A CA 1
ATOM 2233 C C . HIS A 1 283 ? 12.745 -0.267 -39.670 1.00 88.31 283 HIS A C 1
ATOM 2235 O O . HIS A 1 283 ? 13.894 -0.002 -40.005 1.00 88.31 283 HIS A O 1
ATOM 2241 N N . HIS A 1 284 ? 11.816 0.670 -39.455 1.00 86.50 284 HIS A N 1
ATOM 2242 C CA . HIS A 1 284 ? 12.043 2.108 -39.529 1.00 86.50 284 HIS A CA 1
ATOM 2243 C C . HIS A 1 284 ? 11.365 2.808 -38.348 1.00 86.50 284 HIS A C 1
ATOM 2245 O O . HIS A 1 284 ? 10.203 2.532 -38.046 1.00 86.50 284 HIS A O 1
ATOM 2251 N N . GLY A 1 285 ? 12.075 3.738 -37.714 1.00 89.69 285 GLY A N 1
ATOM 2252 C CA . GLY A 1 285 ? 11.560 4.527 -36.602 1.00 89.69 285 GLY A CA 1
ATOM 2253 C C . GLY A 1 285 ? 11.562 3.781 -35.267 1.00 89.69 285 GLY A C 1
ATOM 2254 O O . GLY A 1 285 ? 12.256 2.791 -35.055 1.00 89.69 285 GLY A O 1
ATOM 2255 N N . PHE A 1 286 ? 10.769 4.278 -34.327 1.00 94.12 286 PHE A N 1
ATOM 2256 C CA . PHE A 1 286 ? 10.775 3.807 -32.947 1.00 94.12 286 PHE A CA 1
ATOM 2257 C C . PHE A 1 286 ? 9.375 3.419 -32.484 1.00 94.12 286 PHE A C 1
ATOM 2259 O O . PHE A 1 286 ? 8.364 3.797 -33.076 1.00 94.12 286 PHE A O 1
ATOM 2266 N N . VAL A 1 287 ? 9.319 2.668 -31.391 1.00 94.81 287 VAL A N 1
ATOM 2267 C CA . VAL A 1 287 ? 8.074 2.249 -30.749 1.00 94.81 287 VAL A CA 1
ATOM 2268 C C . VAL A 1 287 ? 8.166 2.505 -29.252 1.00 94.81 287 VAL A C 1
ATOM 2270 O O . VAL A 1 287 ? 9.216 2.303 -28.642 1.00 94.81 287 VAL A O 1
ATOM 2273 N N . SER A 1 288 ? 7.070 2.949 -28.634 1.00 94.69 288 SER A N 1
ATOM 2274 C CA . SER A 1 288 ? 7.026 3.049 -27.175 1.00 94.69 288 SER A CA 1
ATOM 2275 C C . SER A 1 288 ? 7.120 1.657 -26.553 1.00 94.69 288 SER A C 1
ATOM 2277 O O . SER A 1 288 ? 6.485 0.711 -27.023 1.00 94.69 288 SER A O 1
ATOM 2279 N N . LEU A 1 289 ? 7.869 1.529 -25.461 1.00 93.12 289 LEU A N 1
ATOM 2280 C CA . LEU A 1 289 ? 8.069 0.265 -24.756 1.00 93.12 289 LEU A CA 1
ATOM 2281 C C . LEU A 1 289 ? 6.725 -0.372 -24.363 1.00 93.12 289 LEU A C 1
ATOM 2283 O O . LEU A 1 289 ? 6.519 -1.569 -24.550 1.00 93.12 289 LEU A O 1
ATOM 2287 N N . LYS A 1 290 ? 5.768 0.447 -23.906 1.00 90.75 290 LYS A N 1
ATOM 2288 C CA . LYS A 1 290 ? 4.405 0.006 -23.572 1.00 90.75 290 LYS A CA 1
ATOM 2289 C C . LYS A 1 290 ? 3.678 -0.596 -24.779 1.00 90.75 290 LYS A C 1
ATOM 2291 O O . LYS A 1 290 ? 3.076 -1.660 -24.654 1.00 90.75 290 LYS A O 1
ATOM 2296 N N . SER A 1 291 ? 3.725 0.063 -25.941 1.00 93.12 291 SER A N 1
ATOM 2297 C CA . SER A 1 291 ? 3.084 -0.458 -27.156 1.00 93.12 291 SER A CA 1
ATOM 2298 C C . SER A 1 291 ? 3.787 -1.712 -27.661 1.00 93.12 291 SER A C 1
ATOM 2300 O O . SER A 1 291 ? 3.115 -2.670 -28.031 1.00 93.12 291 SER A O 1
ATOM 2302 N N . PHE A 1 292 ? 5.120 -1.732 -27.620 1.00 94.25 292 PHE A N 1
ATOM 2303 C CA . PHE A 1 292 ? 5.919 -2.863 -28.071 1.00 94.25 292 PHE A CA 1
ATOM 2304 C C . PHE A 1 292 ? 5.557 -4.145 -27.314 1.00 94.25 292 PHE A C 1
ATOM 2306 O O . PHE A 1 292 ? 5.204 -5.150 -27.927 1.00 94.25 292 PHE A O 1
ATOM 2313 N N . LEU A 1 293 ? 5.528 -4.074 -25.981 1.00 90.88 293 LEU A N 1
ATOM 2314 C CA . LEU A 1 293 ? 5.178 -5.208 -25.125 1.00 90.88 293 LEU A CA 1
ATOM 2315 C C . LEU A 1 293 ? 3.701 -5.615 -25.225 1.00 90.88 293 LEU A C 1
ATOM 2317 O O . LEU A 1 293 ? 3.390 -6.771 -24.978 1.00 90.88 293 LEU A O 1
ATOM 2321 N N . LYS A 1 294 ? 2.777 -4.688 -25.526 1.00 88.06 294 LYS A N 1
ATOM 2322 C CA . LYS A 1 294 ? 1.330 -4.992 -25.589 1.00 88.06 294 LYS A CA 1
ATOM 2323 C C . LYS A 1 294 ? 0.888 -5.506 -26.962 1.00 88.06 294 LYS A C 1
ATOM 2325 O O . LYS A 1 294 ? -0.058 -6.281 -27.023 1.00 88.06 294 LYS A O 1
ATOM 2330 N N . ARG A 1 295 ? 1.486 -5.013 -28.050 1.00 88.00 295 ARG A N 1
ATOM 2331 C CA . ARG A 1 295 ? 0.953 -5.179 -29.416 1.00 88.00 295 ARG A CA 1
ATOM 2332 C C . ARG A 1 295 ? 1.919 -5.826 -30.398 1.00 88.00 295 ARG A C 1
ATOM 2334 O O . ARG A 1 295 ? 1.460 -6.450 -31.344 1.00 88.00 295 ARG A O 1
ATOM 2341 N N . ASN A 1 296 ? 3.224 -5.647 -30.214 1.00 88.56 296 ASN A N 1
ATOM 2342 C CA . ASN A 1 296 ? 4.215 -6.071 -31.204 1.00 88.56 296 ASN A CA 1
ATOM 2343 C C . ASN A 1 296 ? 4.878 -7.400 -30.834 1.00 88.56 296 ASN A C 1
ATOM 2345 O O . ASN A 1 296 ? 5.330 -8.113 -31.728 1.00 88.56 296 ASN A O 1
ATOM 2349 N N . LEU A 1 297 ? 4.954 -7.717 -29.538 1.00 91.31 297 LEU A N 1
ATOM 2350 C CA . LEU A 1 297 ? 5.604 -8.927 -29.055 1.00 91.31 297 LEU A CA 1
ATOM 2351 C C . LEU A 1 297 ? 4.588 -10.070 -28.858 1.00 91.31 297 LEU A C 1
ATOM 2353 O O . LEU A 1 297 ? 3.604 -9.871 -28.139 1.00 91.31 297 LEU A O 1
ATOM 2357 N N . PRO A 1 298 ? 4.816 -11.259 -29.449 1.00 89.75 298 PRO A N 1
ATOM 2358 C CA . PRO A 1 298 ? 3.997 -12.445 -29.207 1.00 89.75 298 PRO A CA 1
ATOM 2359 C C . PRO A 1 298 ? 3.931 -12.825 -27.724 1.00 89.75 298 PRO A C 1
ATOM 2361 O O . PRO A 1 298 ? 4.902 -12.654 -26.980 1.00 89.75 298 PRO A O 1
ATOM 2364 N N . GLU A 1 299 ? 2.798 -13.397 -27.302 1.00 83.06 299 GLU A N 1
ATOM 2365 C CA . GLU A 1 299 ? 2.592 -13.808 -25.907 1.00 83.06 299 GLU A CA 1
ATOM 2366 C C . GLU A 1 299 ? 3.630 -14.839 -25.450 1.00 83.06 299 GLU A C 1
ATOM 2368 O O . GLU A 1 299 ? 4.103 -14.758 -24.319 1.00 83.06 299 GLU A O 1
ATOM 2373 N N . GLU A 1 300 ? 4.047 -15.737 -26.342 1.00 84.44 300 GLU A N 1
ATOM 2374 C CA . GLU A 1 300 ? 5.096 -16.731 -26.096 1.00 84.44 300 GLU A CA 1
ATOM 2375 C C . GLU A 1 300 ? 6.408 -16.072 -25.647 1.00 84.44 300 GLU A C 1
ATOM 2377 O O . GLU A 1 300 ? 6.923 -16.402 -24.582 1.00 84.44 300 GLU A O 1
ATOM 2382 N N . LEU A 1 301 ? 6.900 -15.059 -26.371 1.00 88.50 301 LEU A N 1
ATOM 2383 C CA . LEU A 1 301 ? 8.120 -14.330 -25.998 1.00 88.50 301 LEU A CA 1
ATOM 2384 C C . LEU A 1 301 ? 7.935 -13.519 -24.708 1.00 88.50 301 LEU A C 1
ATOM 2386 O O . LEU A 1 301 ? 8.836 -13.468 -23.867 1.00 88.50 301 LEU A O 1
ATOM 2390 N N . LEU A 1 302 ? 6.752 -12.923 -24.507 1.00 85.75 302 LEU A N 1
ATOM 2391 C CA . LEU A 1 302 ? 6.415 -12.216 -23.265 1.00 85.75 302 LEU A CA 1
ATOM 2392 C C . LEU A 1 302 ? 6.468 -13.126 -22.039 1.00 85.75 302 LEU A C 1
ATOM 2394 O O . LEU A 1 302 ? 6.702 -12.624 -20.935 1.00 85.75 302 LEU A O 1
ATOM 2398 N N . MET A 1 303 ? 6.254 -14.435 -22.211 1.00 81.38 303 MET A N 1
ATOM 2399 C CA . MET A 1 303 ? 6.407 -15.379 -21.113 1.00 81.38 303 MET A CA 1
ATOM 2400 C C . MET A 1 303 ? 7.852 -15.387 -20.637 1.00 81.38 303 MET A C 1
ATOM 2402 O O . MET A 1 303 ? 8.048 -15.284 -19.441 1.00 81.38 303 MET A O 1
ATOM 2406 N N . TYR A 1 304 ? 8.851 -15.394 -21.521 1.00 86.06 304 TYR A N 1
ATOM 2407 C CA . TYR A 1 304 ? 10.271 -15.475 -21.146 1.00 86.06 304 TYR A CA 1
ATOM 2408 C C . TYR A 1 304 ? 10.887 -14.133 -20.719 1.00 86.06 304 TYR A C 1
ATOM 2410 O O . TYR A 1 304 ? 11.881 -14.124 -19.992 1.00 86.06 304 TYR A O 1
ATOM 2418 N N . MET A 1 305 ? 10.274 -12.999 -21.079 1.00 86.75 305 MET A N 1
ATOM 2419 C CA . MET A 1 305 ? 10.754 -11.661 -20.699 1.00 86.75 305 MET A CA 1
ATOM 2420 C C . MET A 1 305 ? 10.962 -11.530 -19.185 1.00 86.75 305 MET A C 1
ATOM 2422 O O . MET A 1 305 ? 10.042 -11.862 -18.437 1.00 86.75 305 MET A O 1
ATOM 2426 N N . PRO A 1 306 ? 12.108 -11.016 -18.690 1.00 85.31 306 PRO A N 1
ATOM 2427 C CA . PRO A 1 306 ? 12.392 -10.887 -17.259 1.00 85.31 306 PRO A CA 1
ATOM 2428 C C . PRO A 1 306 ? 11.522 -9.821 -16.572 1.00 85.31 306 PRO A C 1
ATOM 2430 O O . PRO A 1 306 ? 10.833 -9.0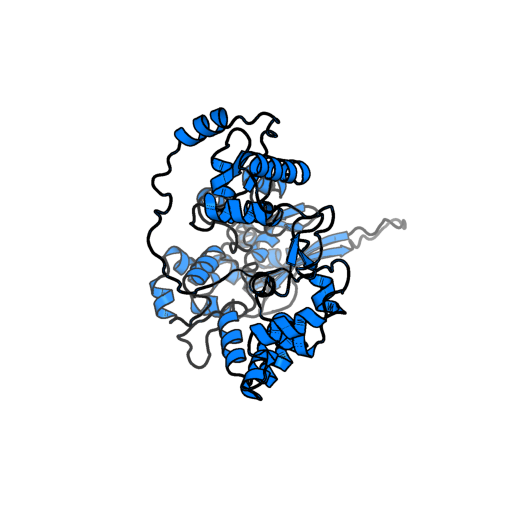35 -17.213 1.00 85.31 306 PRO A O 1
ATOM 2433 N N . ARG A 1 307 ? 11.539 -9.781 -15.228 1.00 81.06 307 ARG A N 1
ATOM 2434 C CA . ARG A 1 307 ? 10.800 -8.752 -14.459 1.00 81.06 307 ARG A CA 1
ATOM 2435 C C . ARG A 1 307 ? 11.331 -7.340 -14.718 1.00 81.06 307 ARG A C 1
ATOM 2437 O O . ARG A 1 307 ? 10.542 -6.433 -14.937 1.00 81.06 307 ARG A O 1
ATOM 2444 N N . ARG A 1 308 ? 12.657 -7.175 -14.719 1.00 85.69 308 ARG A N 1
ATOM 2445 C CA . ARG A 1 308 ? 13.333 -5.892 -14.961 1.00 85.69 308 ARG A CA 1
ATOM 2446 C C . ARG A 1 308 ? 13.484 -5.651 -16.460 1.00 85.69 308 ARG A C 1
ATOM 2448 O O . ARG A 1 308 ? 14.565 -5.803 -17.024 1.00 85.69 308 ARG A O 1
ATOM 2455 N N . ILE A 1 309 ? 12.371 -5.320 -17.107 1.00 87.50 309 ILE A N 1
ATOM 2456 C CA . ILE A 1 309 ? 12.274 -5.215 -18.568 1.00 87.50 309 ILE A CA 1
ATOM 2457 C C . ILE A 1 309 ? 13.240 -4.162 -19.132 1.00 87.50 309 ILE A C 1
ATOM 2459 O O . ILE A 1 309 ? 13.897 -4.406 -20.138 1.00 87.50 309 ILE A O 1
ATOM 2463 N N . ARG A 1 310 ? 13.382 -3.007 -18.472 1.00 87.50 310 ARG A N 1
ATOM 2464 C CA . ARG A 1 310 ? 14.317 -1.960 -18.917 1.00 87.50 310 ARG A CA 1
ATOM 2465 C C . ARG A 1 310 ? 15.774 -2.417 -18.858 1.00 87.50 310 ARG A C 1
ATOM 2467 O O . ARG A 1 310 ? 16.523 -2.197 -19.800 1.00 87.50 310 ARG A O 1
ATOM 2474 N N . SER A 1 311 ? 16.170 -3.079 -17.770 1.00 89.00 311 SER A N 1
ATOM 2475 C CA . SER A 1 311 ? 17.529 -3.614 -17.631 1.00 89.00 311 SER A CA 1
ATOM 2476 C C . SER A 1 311 ? 17.845 -4.639 -18.714 1.00 89.00 311 SER A C 1
ATOM 2478 O O . SER A 1 311 ? 18.950 -4.636 -19.232 1.00 89.00 311 SER A O 1
ATOM 2480 N N . PHE A 1 312 ? 16.870 -5.471 -19.090 1.00 93.50 312 PHE A N 1
ATOM 2481 C CA . PHE A 1 312 ? 17.032 -6.407 -20.198 1.00 93.50 312 PHE A CA 1
ATOM 2482 C C . PHE A 1 312 ? 17.404 -5.686 -21.496 1.00 93.50 312 PHE A C 1
ATOM 2484 O O . PHE A 1 312 ? 18.448 -5.980 -22.057 1.00 93.50 312 PHE A O 1
ATOM 2491 N N . PHE A 1 313 ? 16.624 -4.694 -21.931 1.00 94.31 313 PHE A N 1
ATOM 2492 C CA . PHE A 1 313 ? 16.922 -3.977 -23.176 1.00 94.31 313 PHE A CA 1
ATOM 2493 C C . PHE A 1 313 ? 18.257 -3.219 -23.131 1.00 94.31 313 PHE A C 1
ATOM 2495 O O . PHE A 1 313 ? 19.014 -3.274 -24.096 1.00 94.31 313 PHE A O 1
ATOM 2502 N N . ASN A 1 314 ? 18.589 -2.585 -22.002 1.00 90.19 314 ASN A N 1
ATOM 2503 C CA . ASN A 1 314 ? 19.873 -1.898 -21.822 1.00 90.19 314 ASN A CA 1
ATOM 2504 C C . ASN A 1 314 ? 21.091 -2.837 -21.869 1.00 90.19 314 ASN A C 1
ATOM 2506 O O . ASN A 1 314 ? 22.171 -2.400 -22.258 1.00 90.19 314 ASN A O 1
ATOM 2510 N N . ASN A 1 315 ? 20.937 -4.104 -21.473 1.00 94.00 315 ASN A N 1
ATOM 2511 C CA . ASN A 1 315 ? 22.028 -5.083 -21.468 1.00 94.00 315 ASN A CA 1
ATOM 2512 C C . ASN A 1 315 ? 22.347 -5.643 -22.862 1.00 94.00 315 ASN A C 1
ATOM 2514 O O . ASN A 1 315 ? 23.373 -6.300 -23.021 1.00 94.00 315 ASN A O 1
ATOM 2518 N N . TYR A 1 316 ? 21.500 -5.377 -23.862 1.00 95.50 316 TYR A N 1
ATOM 2519 C CA . TYR A 1 316 ? 21.673 -5.861 -25.232 1.00 95.50 316 TYR A CA 1
ATOM 2520 C C . TYR A 1 316 ? 21.713 -4.713 -26.258 1.00 95.50 316 TYR A C 1
ATOM 2522 O O . TYR A 1 316 ? 20.871 -4.661 -27.165 1.00 95.50 316 TYR A O 1
ATOM 2530 N N . PRO A 1 317 ? 22.685 -3.785 -26.156 1.00 93.81 317 PRO A N 1
ATOM 2531 C CA . PRO A 1 317 ? 22.791 -2.633 -27.055 1.00 93.81 317 PRO A CA 1
ATOM 2532 C C . PRO A 1 317 ? 23.025 -3.022 -28.523 1.00 93.81 317 PRO A C 1
ATOM 2534 O O . PRO A 1 317 ? 22.702 -2.252 -29.423 1.00 93.81 317 PRO A O 1
ATOM 2537 N N . GLN A 1 318 ? 23.536 -4.230 -28.786 1.00 94.19 318 GLN A N 1
ATOM 2538 C CA . GLN A 1 318 ? 23.683 -4.786 -30.134 1.00 94.19 318 GLN A CA 1
ATOM 2539 C C . GLN A 1 318 ? 22.341 -5.078 -30.824 1.00 94.19 318 GLN A C 1
ATOM 2541 O O . GLN A 1 318 ? 22.298 -5.219 -32.044 1.00 94.19 318 GLN A O 1
ATOM 2546 N N . TYR A 1 319 ? 21.247 -5.162 -30.061 1.00 95.75 319 TYR A N 1
ATOM 2547 C CA . TYR A 1 319 ? 19.907 -5.463 -30.570 1.00 95.75 319 TYR A CA 1
ATOM 2548 C C . TYR A 1 319 ? 18.911 -4.316 -30.358 1.00 95.75 319 TYR A C 1
ATOM 2550 O O . TYR A 1 319 ? 17.955 -4.191 -31.126 1.00 95.75 319 TYR A O 1
ATOM 2558 N N . PHE A 1 320 ? 19.122 -3.473 -29.344 1.00 96.12 320 PHE A N 1
ATOM 2559 C CA . PHE A 1 320 ? 18.179 -2.429 -28.948 1.00 96.12 320 PHE A CA 1
ATOM 2560 C C . PHE A 1 320 ? 18.886 -1.108 -28.673 1.00 96.12 320 PHE A C 1
ATOM 2562 O O . PHE A 1 320 ? 19.891 -1.055 -27.975 1.00 96.12 320 PHE A O 1
ATOM 2569 N N . THR A 1 321 ? 18.295 -0.014 -29.139 1.00 94.75 321 THR A N 1
ATOM 2570 C CA . THR A 1 321 ? 18.583 1.321 -28.616 1.00 94.75 321 THR A CA 1
ATOM 2571 C C . THR A 1 321 ? 17.380 1.802 -27.821 1.00 94.75 321 THR A C 1
ATOM 2573 O O . THR A 1 321 ? 16.280 1.947 -28.359 1.00 94.75 321 THR A O 1
ATOM 2576 N N . GLN A 1 322 ? 17.590 2.015 -26.522 1.00 93.62 322 GLN A N 1
ATOM 2577 C CA . GLN A 1 322 ? 16.573 2.480 -25.587 1.00 93.62 322 GLN A CA 1
ATOM 2578 C C . GLN A 1 322 ? 16.784 3.958 -25.260 1.00 93.62 322 GLN A C 1
ATOM 2580 O O . GLN A 1 322 ? 17.892 4.386 -24.947 1.00 93.62 322 GLN A O 1
ATOM 2585 N N . PHE A 1 323 ? 15.705 4.736 -25.287 1.00 93.81 323 PHE A N 1
ATOM 2586 C CA . PHE A 1 323 ? 15.755 6.161 -24.974 1.00 93.81 323 PHE A CA 1
ATOM 2587 C C . PHE A 1 323 ? 14.425 6.676 -24.422 1.00 93.81 323 PHE A C 1
ATOM 2589 O O . PHE A 1 323 ? 13.380 6.037 -24.546 1.00 93.81 323 PHE A O 1
ATOM 2596 N N . GLU A 1 324 ? 14.477 7.846 -23.798 1.00 93.50 324 GLU A N 1
ATOM 2597 C CA . GLU A 1 324 ? 13.323 8.556 -23.254 1.00 93.50 324 GLU A CA 1
ATOM 2598 C C . GLU A 1 324 ? 12.877 9.636 -24.251 1.00 93.50 324 GLU A C 1
ATOM 2600 O O . GLU A 1 324 ? 13.717 10.362 -24.790 1.00 93.50 324 GLU A O 1
ATOM 2605 N N . TYR A 1 325 ? 11.577 9.722 -24.547 1.00 93.62 325 TYR A N 1
ATOM 2606 C CA . TYR A 1 325 ? 11.056 10.544 -25.644 1.00 93.62 325 TYR A CA 1
ATOM 2607 C C . TYR A 1 325 ? 10.006 11.551 -25.174 1.00 93.62 325 TYR A C 1
ATOM 2609 O O . TYR A 1 325 ? 8.978 11.147 -24.638 1.00 93.62 325 TYR A O 1
ATOM 2617 N N . GLN A 1 326 ? 10.244 12.843 -25.439 1.00 88.88 326 GLN A N 1
ATOM 2618 C CA . GLN A 1 326 ? 9.382 14.007 -25.151 1.00 88.88 326 GLN A CA 1
ATOM 2619 C C . GLN A 1 326 ? 9.029 14.268 -23.678 1.00 88.88 326 GLN A C 1
ATOM 2621 O O . GLN A 1 326 ? 9.017 15.421 -23.260 1.00 88.88 326 GLN A O 1
ATOM 2626 N N . SER A 1 327 ? 8.716 13.241 -22.894 1.00 87.56 327 SER A N 1
ATOM 2627 C CA . SER A 1 327 ? 8.287 13.343 -21.500 1.00 87.56 327 SER A CA 1
ATOM 2628 C C . SER A 1 327 ? 9.047 12.351 -20.616 1.00 87.56 327 SER A C 1
ATOM 2630 O O . SER A 1 327 ? 9.265 11.211 -21.045 1.00 87.56 327 SER A O 1
ATOM 2632 N N . PRO A 1 328 ? 9.416 12.744 -19.381 1.00 86.19 328 PRO A N 1
ATOM 2633 C CA . PRO A 1 328 ? 10.003 11.829 -18.412 1.00 86.19 328 PRO A CA 1
ATOM 2634 C C . PRO A 1 328 ? 9.162 10.557 -18.227 1.00 86.19 328 PRO A C 1
ATOM 2636 O O . PRO A 1 328 ? 7.933 10.609 -18.243 1.00 86.19 328 PRO A O 1
ATOM 2639 N N . GLY A 1 329 ? 9.814 9.404 -18.111 1.00 84.88 329 GLY A N 1
ATOM 2640 C CA . GLY A 1 329 ? 9.198 8.081 -18.000 1.00 84.88 329 GLY A CA 1
ATOM 2641 C C . GLY A 1 329 ? 8.723 7.464 -19.323 1.00 84.88 329 GLY A C 1
ATOM 2642 O O . GLY A 1 329 ? 8.395 6.276 -19.361 1.00 84.88 329 GLY A O 1
ATOM 2643 N N . THR A 1 330 ? 8.715 8.209 -20.436 1.00 90.56 330 THR A N 1
ATOM 2644 C CA . THR A 1 330 ? 8.230 7.695 -21.730 1.00 90.56 330 THR A CA 1
ATOM 2645 C C . THR A 1 330 ? 9.336 6.965 -22.489 1.00 90.56 330 THR A C 1
ATOM 2647 O O . THR A 1 330 ? 10.030 7.528 -23.337 1.00 90.56 330 THR A O 1
ATOM 2650 N N . TRP A 1 331 ? 9.497 5.677 -22.185 1.00 92.88 331 TRP A N 1
ATOM 2651 C CA . TRP A 1 331 ? 10.508 4.818 -22.805 1.00 92.88 331 TRP A CA 1
ATOM 2652 C C . TRP A 1 331 ? 10.130 4.366 -24.209 1.00 92.88 331 TRP A C 1
ATOM 2654 O O . TRP A 1 331 ? 9.029 3.860 -24.440 1.00 92.88 331 TRP A O 1
ATOM 2664 N N . CYS A 1 332 ? 11.085 4.476 -25.126 1.00 94.94 332 CYS A N 1
ATOM 2665 C CA . CYS A 1 332 ? 10.997 4.006 -26.499 1.00 94.94 332 CYS A CA 1
ATOM 2666 C C . CYS A 1 332 ? 12.170 3.084 -26.842 1.00 94.94 332 CYS A C 1
ATOM 2668 O O . CYS A 1 332 ? 13.233 3.141 -26.219 1.00 94.94 332 CYS A O 1
ATOM 2670 N N . LEU A 1 333 ? 11.945 2.234 -27.842 1.00 95.94 333 LEU A N 1
ATOM 2671 C CA . LEU A 1 333 ? 12.924 1.324 -28.417 1.00 95.94 333 LEU A CA 1
ATOM 2672 C C . LEU A 1 333 ? 13.012 1.553 -29.928 1.00 95.94 333 LEU A C 1
ATOM 2674 O O . LEU A 1 333 ? 11.988 1.721 -30.598 1.00 95.94 333 LEU A O 1
ATOM 2678 N N . CYS A 1 334 ? 14.223 1.501 -30.467 1.00 94.88 334 CYS A N 1
ATOM 2679 C CA . CYS A 1 334 ? 14.485 1.370 -31.898 1.00 94.88 334 CYS A CA 1
ATOM 2680 C C . CYS A 1 334 ? 15.639 0.392 -32.136 1.00 94.88 334 CYS A C 1
ATOM 2682 O O . CYS A 1 334 ? 16.277 -0.084 -31.190 1.00 94.88 334 CYS A O 1
ATOM 2684 N N . ARG A 1 335 ? 15.892 0.074 -33.406 1.00 94.75 335 ARG A N 1
ATOM 2685 C CA . ARG A 1 335 ? 17.066 -0.717 -33.781 1.00 94.75 335 ARG A CA 1
ATOM 2686 C C . ARG A 1 335 ? 18.346 0.129 -33.634 1.00 94.75 335 ARG A C 1
ATOM 2688 O O . ARG A 1 335 ? 18.257 1.349 -33.791 1.00 94.75 335 ARG A O 1
ATOM 2695 N N . PRO A 1 336 ? 19.510 -0.474 -33.326 1.00 92.75 336 PRO A N 1
ATOM 2696 C CA . PRO A 1 336 ? 20.746 0.273 -33.059 1.00 92.75 336 PRO A CA 1
ATOM 2697 C C . PRO A 1 336 ? 21.324 1.039 -34.247 1.00 92.75 336 PRO A C 1
ATOM 2699 O O . PRO A 1 336 ? 22.043 2.015 -34.067 1.00 92.75 336 PRO A O 1
ATOM 2702 N N . ASP A 1 337 ? 21.006 0.605 -35.459 1.00 89.62 337 ASP A N 1
ATOM 2703 C CA . ASP A 1 337 ? 21.442 1.201 -36.719 1.00 89.62 337 ASP A CA 1
ATOM 2704 C C . ASP A 1 337 ? 20.642 2.455 -37.109 1.00 89.62 337 ASP A C 1
ATOM 2706 O O . ASP A 1 337 ? 20.984 3.139 -38.074 1.00 89.62 337 ASP A O 1
ATOM 2710 N N . GLN A 1 338 ? 19.581 2.783 -36.369 1.00 88.75 338 GLN A N 1
ATOM 2711 C CA . GLN A 1 338 ? 18.712 3.904 -36.696 1.00 88.75 338 GLN A CA 1
ATOM 2712 C C . GLN A 1 338 ? 19.098 5.189 -35.956 1.00 88.75 338 GLN A C 1
ATOM 2714 O O . GLN A 1 338 ? 19.442 5.155 -34.773 1.00 88.75 338 GLN A O 1
ATOM 2719 N N . PRO A 1 339 ? 18.975 6.359 -36.611 1.00 88.75 339 PRO A N 1
ATOM 2720 C CA . PRO A 1 339 ? 19.179 7.632 -35.940 1.00 88.75 339 PRO A CA 1
ATOM 2721 C C . PRO A 1 339 ? 18.087 7.881 -34.892 1.00 88.75 339 PRO A C 1
ATOM 2723 O O . PRO A 1 339 ? 16.904 7.612 -35.115 1.00 88.75 339 PRO A O 1
ATOM 2726 N N . LEU A 1 340 ? 18.482 8.465 -33.759 1.00 89.69 340 LEU A N 1
ATOM 2727 C CA . LEU A 1 340 ? 17.547 8.856 -32.708 1.00 89.69 340 LEU A CA 1
ATOM 2728 C C . LEU A 1 340 ? 16.608 9.983 -33.187 1.00 89.69 340 LEU A C 1
ATOM 2730 O O . LEU A 1 340 ? 17.056 10.925 -33.849 1.00 89.69 340 LEU A O 1
ATOM 2734 N N . PRO A 1 341 ? 15.309 9.933 -32.842 1.00 89.75 341 PRO A N 1
ATOM 2735 C CA . PRO A 1 341 ? 14.348 10.948 -33.259 1.00 89.75 341 PRO A CA 1
ATOM 2736 C C . PRO A 1 341 ? 14.599 12.307 -32.587 1.00 89.75 341 PRO A C 1
ATOM 2738 O O . PRO A 1 341 ? 15.126 12.410 -31.479 1.00 89.75 341 PRO A O 1
ATOM 2741 N N . ARG A 1 342 ? 14.138 13.395 -33.214 1.00 87.81 342 ARG A N 1
ATOM 2742 C CA . ARG A 1 342 ? 14.123 14.712 -32.553 1.00 87.81 342 ARG A CA 1
ATOM 2743 C C . ARG A 1 342 ? 13.180 14.672 -31.348 1.00 87.81 342 ARG A C 1
ATOM 2745 O O . ARG A 1 342 ? 12.030 14.262 -31.492 1.00 87.81 342 ARG A O 1
ATOM 2752 N N . GLY A 1 343 ? 13.658 15.118 -30.187 1.00 86.81 343 GLY A N 1
ATOM 2753 C CA . GLY A 1 343 ? 12.907 15.077 -28.925 1.00 86.81 343 GLY A CA 1
ATOM 2754 C C . GLY A 1 343 ? 13.321 13.956 -27.966 1.00 86.81 343 GLY A C 1
ATOM 2755 O O . GLY A 1 343 ? 12.663 13.778 -26.940 1.00 86.81 343 GLY A O 1
ATOM 2756 N N . VAL A 1 344 ? 14.396 13.212 -28.266 1.00 91.69 344 VAL A N 1
ATOM 2757 C CA . VAL A 1 344 ? 15.053 12.360 -27.261 1.00 91.69 344 VAL A CA 1
ATOM 2758 C C . VAL A 1 344 ? 15.568 13.214 -26.107 1.00 91.69 344 VAL A C 1
ATOM 2760 O O . VAL A 1 344 ? 16.248 14.222 -26.314 1.00 91.69 344 VAL A O 1
ATOM 2763 N N . ILE A 1 345 ? 15.263 12.789 -24.885 1.00 90.94 345 ILE A N 1
ATOM 2764 C CA . ILE A 1 345 ? 15.765 13.429 -23.676 1.00 90.94 345 ILE A CA 1
ATOM 2765 C C . ILE A 1 345 ? 17.203 12.963 -23.430 1.00 90.94 345 ILE A C 1
ATOM 2767 O O . ILE A 1 345 ? 17.502 11.765 -23.377 1.00 90.94 345 ILE A O 1
ATOM 2771 N N . ARG A 1 346 ? 18.113 13.933 -23.288 1.00 88.56 346 ARG A N 1
ATOM 2772 C CA . ARG A 1 346 ? 19.521 13.677 -22.961 1.00 88.56 346 ARG A CA 1
ATOM 2773 C C . ARG A 1 346 ? 19.646 12.927 -21.633 1.00 88.56 346 ARG A C 1
ATOM 2775 O O . ARG A 1 346 ? 18.817 13.089 -20.748 1.00 88.56 346 ARG A O 1
ATOM 2782 N N . GLN A 1 347 ? 20.717 12.154 -21.477 1.00 86.44 347 GLN A N 1
ATOM 2783 C CA . GLN A 1 347 ? 20.984 11.403 -20.242 1.00 86.44 347 GLN A CA 1
ATOM 2784 C C . GLN A 1 347 ? 21.956 12.123 -19.293 1.00 86.44 347 GLN A C 1
ATOM 2786 O O . GLN A 1 347 ? 21.989 11.837 -18.101 1.00 86.44 347 GLN A O 1
ATOM 2791 N N . ASN A 1 348 ? 22.721 13.091 -19.800 1.00 88.56 348 ASN A N 1
ATOM 2792 C CA . ASN A 1 348 ? 23.702 13.832 -19.014 1.00 88.56 348 ASN A CA 1
ATOM 2793 C C . ASN A 1 348 ? 23.111 15.171 -18.566 1.00 88.56 348 ASN A C 1
ATOM 2795 O O . ASN A 1 348 ? 22.660 15.959 -19.400 1.00 88.56 348 ASN A O 1
ATOM 2799 N N . PHE A 1 349 ? 23.140 15.424 -17.259 1.00 91.12 349 PHE A N 1
ATOM 2800 C CA . PHE A 1 349 ? 22.640 16.648 -16.635 1.00 91.12 349 PHE A CA 1
ATOM 2801 C C . PHE A 1 349 ? 23.716 17.234 -15.724 1.00 91.12 349 PHE A C 1
ATOM 2803 O O . PHE A 1 349 ? 24.356 16.499 -14.968 1.00 91.12 349 PHE A O 1
ATOM 2810 N N . SER A 1 350 ? 23.918 18.548 -15.817 1.00 90.94 350 SER A N 1
ATOM 2811 C CA . SER A 1 350 ? 24.740 19.301 -14.868 1.00 90.94 350 SER A CA 1
ATOM 2812 C C . SER A 1 350 ? 23.953 19.602 -13.591 1.00 90.94 350 SER A C 1
ATOM 2814 O O . SER A 1 350 ? 22.724 19.552 -13.588 1.00 90.94 350 SER A O 1
ATOM 2816 N N . ASP A 1 351 ? 24.636 19.976 -12.513 1.00 87.62 351 ASP A N 1
ATOM 2817 C CA . ASP A 1 351 ? 23.989 20.365 -11.255 1.00 87.62 351 ASP A CA 1
ATOM 2818 C C . ASP A 1 351 ? 23.009 21.531 -11.448 1.00 87.62 351 ASP A C 1
ATOM 2820 O O . ASP A 1 351 ? 21.903 21.501 -10.912 1.00 87.62 351 ASP A O 1
ATOM 2824 N N . GLY A 1 352 ? 23.368 22.514 -12.282 1.00 88.25 352 GLY A N 1
ATOM 2825 C CA . GLY A 1 352 ? 22.480 23.621 -12.647 1.00 88.25 352 GLY A CA 1
ATOM 2826 C C . GLY A 1 352 ? 21.212 23.149 -13.366 1.00 88.25 352 GLY A C 1
ATOM 2827 O O . GLY A 1 352 ? 20.112 23.619 -13.068 1.00 88.25 352 GLY A O 1
ATOM 2828 N N . ASP A 1 353 ? 21.334 22.158 -14.255 1.00 90.44 353 ASP A N 1
ATOM 2829 C CA . ASP A 1 353 ? 20.173 21.553 -14.912 1.00 90.44 353 ASP A CA 1
ATOM 2830 C C . ASP A 1 353 ? 19.265 20.830 -13.911 1.00 90.44 353 ASP A C 1
ATOM 2832 O O . ASP A 1 353 ? 18.044 20.950 -13.996 1.00 90.44 353 ASP A O 1
ATOM 2836 N N . LEU A 1 354 ? 19.848 20.093 -12.959 1.00 92.81 354 LEU A N 1
ATOM 2837 C CA . LEU A 1 354 ? 19.097 19.391 -11.915 1.00 92.81 354 LEU A CA 1
ATOM 2838 C C . LEU A 1 354 ? 18.322 20.372 -11.028 1.00 92.81 354 LEU A C 1
ATOM 2840 O O . LEU A 1 354 ? 17.145 20.139 -10.749 1.00 92.81 354 LEU A O 1
ATOM 2844 N N . LEU A 1 355 ? 18.953 21.483 -10.627 1.00 92.81 355 LEU A N 1
ATOM 2845 C CA . LEU A 1 355 ? 18.306 22.546 -9.853 1.00 92.81 355 LEU A CA 1
ATOM 2846 C C . LEU A 1 355 ? 17.102 23.121 -10.586 1.00 92.81 355 LEU A C 1
ATOM 2848 O O . LEU A 1 355 ? 16.014 23.204 -10.013 1.00 92.81 355 LEU A O 1
ATOM 2852 N N . ARG A 1 356 ? 17.289 23.478 -11.859 1.00 90.88 356 ARG A N 1
ATOM 2853 C CA . ARG A 1 356 ? 16.226 24.050 -12.684 1.00 90.88 356 ARG A CA 1
ATOM 2854 C C . ARG A 1 356 ? 15.074 23.067 -12.869 1.00 90.88 356 ARG A C 1
ATOM 2856 O O . ARG A 1 356 ? 13.929 23.455 -12.681 1.00 90.88 356 ARG A O 1
ATOM 2863 N N . LEU A 1 357 ? 15.360 21.799 -13.170 1.00 92.75 357 LEU A N 1
ATOM 2864 C CA . LEU A 1 357 ? 14.326 20.777 -13.363 1.00 92.75 357 LEU A CA 1
ATOM 2865 C C . LEU A 1 357 ? 13.484 20.551 -12.101 1.00 92.75 357 LEU A C 1
ATOM 2867 O O . LEU A 1 357 ? 12.259 20.462 -12.182 1.00 92.75 357 LEU A O 1
ATOM 2871 N N . ILE A 1 358 ? 14.125 20.484 -10.930 1.00 92.56 358 ILE A N 1
ATOM 2872 C CA . ILE A 1 358 ? 13.415 20.345 -9.653 1.00 92.56 358 ILE A CA 1
ATOM 2873 C C . ILE A 1 358 ? 12.580 21.598 -9.368 1.00 92.56 358 ILE A C 1
ATOM 2875 O O . ILE A 1 358 ? 11.419 21.483 -8.971 1.00 92.56 358 ILE A O 1
ATOM 2879 N N . ALA A 1 359 ? 13.144 22.788 -9.590 1.00 89.31 359 ALA A N 1
ATOM 2880 C CA . ALA A 1 359 ? 12.441 24.047 -9.382 1.00 89.31 359 ALA A CA 1
ATOM 2881 C C . ALA A 1 359 ? 11.226 24.190 -10.309 1.00 89.31 359 ALA A C 1
ATOM 2883 O O . ALA A 1 359 ? 10.142 24.498 -9.827 1.00 89.31 359 ALA A O 1
ATOM 2884 N N . GLU A 1 360 ? 11.359 23.894 -11.601 1.00 89.94 360 GLU A N 1
ATOM 2885 C CA . GLU A 1 360 ? 10.255 23.934 -12.570 1.00 89.94 360 GLU A CA 1
ATOM 2886 C C . GLU A 1 360 ? 9.130 22.966 -12.192 1.00 89.94 360 GLU A C 1
ATOM 2888 O O . GLU A 1 360 ? 7.954 23.338 -12.200 1.00 89.94 360 GLU A O 1
ATOM 2893 N N . PHE A 1 361 ? 9.477 21.741 -11.786 1.00 90.88 361 PHE A N 1
ATOM 2894 C CA . PHE A 1 361 ? 8.492 20.764 -11.327 1.00 90.88 361 PHE A CA 1
ATOM 2895 C C . PHE A 1 361 ? 7.719 21.265 -10.097 1.00 90.88 361 PHE A C 1
ATOM 2897 O O . PHE A 1 361 ? 6.485 21.207 -10.063 1.00 90.88 361 PHE A O 1
ATOM 2904 N N . LEU A 1 362 ? 8.428 21.788 -9.093 1.00 81.88 362 LEU A N 1
ATOM 2905 C CA . LEU A 1 362 ? 7.820 22.311 -7.867 1.00 81.88 362 LEU A CA 1
ATOM 2906 C C . LEU A 1 362 ? 7.047 23.613 -8.104 1.00 81.88 362 LEU A C 1
ATOM 2908 O O . LEU A 1 362 ? 6.036 23.837 -7.445 1.00 81.88 362 LEU A O 1
ATOM 2912 N N . GLN A 1 363 ? 7.461 24.443 -9.060 1.00 85.25 363 GLN A N 1
ATOM 2913 C CA . GLN A 1 363 ? 6.733 25.650 -9.448 1.00 85.25 363 GLN A CA 1
ATOM 2914 C C . GLN A 1 363 ? 5.368 25.298 -10.049 1.00 85.25 363 GLN A C 1
ATOM 2916 O O . GLN A 1 363 ? 4.370 25.939 -9.734 1.00 85.25 363 GLN A O 1
ATOM 2921 N N . GLN A 1 364 ? 5.305 24.252 -10.876 1.00 82.56 364 GLN A N 1
ATOM 2922 C CA . GLN A 1 364 ? 4.059 23.809 -11.506 1.00 82.56 364 GLN A CA 1
ATOM 2923 C C . GLN A 1 364 ? 3.148 23.016 -10.561 1.00 82.56 364 GLN A C 1
ATOM 2925 O O . GLN A 1 364 ? 1.925 23.096 -10.662 1.00 82.56 364 GLN A O 1
ATOM 2930 N N . ARG A 1 365 ? 3.720 22.190 -9.676 1.00 79.31 365 ARG A N 1
ATOM 2931 C CA . ARG A 1 365 ? 2.955 21.230 -8.857 1.00 79.31 365 ARG A CA 1
ATOM 2932 C C . ARG A 1 365 ? 2.811 21.647 -7.393 1.00 79.31 365 ARG A C 1
ATOM 2934 O O . ARG A 1 365 ? 1.985 21.068 -6.685 1.00 79.31 365 ARG A O 1
ATOM 2941 N N . GLY A 1 366 ? 3.567 22.637 -6.932 1.00 77.81 366 GLY A N 1
ATOM 2942 C CA . GLY A 1 366 ? 3.702 22.988 -5.520 1.00 77.81 366 GLY A CA 1
ATOM 2943 C C . GLY A 1 366 ? 4.591 22.003 -4.755 1.00 77.81 366 GLY A C 1
ATOM 2944 O O . GLY A 1 366 ? 5.220 21.118 -5.335 1.00 77.81 366 GLY A O 1
ATOM 2945 N N . ALA A 1 367 ? 4.620 22.134 -3.427 1.00 73.00 367 ALA A N 1
ATOM 2946 C CA . ALA A 1 367 ? 5.468 21.316 -2.562 1.00 73.00 367 ALA A CA 1
ATOM 2947 C C . ALA A 1 367 ? 5.152 19.814 -2.678 1.00 73.00 367 ALA A C 1
ATOM 2949 O O . ALA A 1 367 ? 3.984 19.404 -2.676 1.00 73.00 367 ALA A O 1
ATOM 2950 N N . ARG A 1 368 ? 6.188 18.976 -2.787 1.00 83.75 368 ARG A N 1
ATOM 2951 C CA . ARG A 1 368 ? 6.052 17.523 -2.989 1.00 83.75 368 ARG A CA 1
ATOM 2952 C C . ARG A 1 368 ? 7.126 16.745 -2.244 1.00 83.75 368 ARG A C 1
ATOM 2954 O O . ARG A 1 368 ? 8.187 17.272 -1.934 1.00 83.75 368 ARG A O 1
ATOM 2961 N N . ALA A 1 369 ? 6.838 15.476 -1.958 1.00 81.69 369 ALA A N 1
ATOM 2962 C CA . ALA A 1 369 ? 7.820 14.571 -1.371 1.00 81.69 369 ALA A CA 1
ATOM 2963 C C . ALA A 1 369 ? 9.017 14.378 -2.315 1.00 81.69 369 ALA A C 1
ATOM 2965 O O . ALA A 1 369 ? 8.842 14.325 -3.534 1.00 81.69 369 ALA A O 1
ATOM 2966 N N . ALA A 1 370 ? 10.214 14.223 -1.755 1.00 80.75 370 ALA A N 1
ATOM 2967 C CA . ALA A 1 370 ? 11.453 14.026 -2.498 1.00 80.75 370 ALA A CA 1
ATOM 2968 C C . ALA A 1 370 ? 11.380 12.814 -3.444 1.00 80.75 370 ALA A C 1
ATOM 2970 O O . ALA A 1 370 ? 11.916 12.877 -4.547 1.00 80.75 370 ALA A O 1
ATOM 2971 N N . SER A 1 371 ? 10.668 11.748 -3.060 1.00 84.44 371 SER A N 1
ATOM 2972 C CA . SER A 1 371 ? 10.372 10.602 -3.929 1.00 84.44 371 SER A CA 1
ATOM 2973 C C . SER A 1 371 ? 9.546 10.992 -5.155 1.00 84.44 371 SER A C 1
ATOM 2975 O O . SER A 1 371 ? 9.892 10.626 -6.272 1.00 84.44 371 SER A O 1
ATOM 2977 N N . VAL A 1 372 ? 8.491 11.786 -4.970 1.00 87.50 372 VAL A N 1
ATOM 2978 C CA . VAL A 1 372 ? 7.624 12.249 -6.063 1.00 87.50 372 VAL A CA 1
ATOM 2979 C C . VAL A 1 372 ? 8.393 13.166 -7.005 1.00 87.50 372 VAL A C 1
ATOM 2981 O O . VAL A 1 372 ? 8.268 13.029 -8.218 1.00 87.50 372 VAL A O 1
ATOM 2984 N N . VAL A 1 373 ? 9.216 14.067 -6.463 1.00 89.00 373 VAL A N 1
ATOM 2985 C CA . VAL A 1 373 ? 10.114 14.901 -7.272 1.00 89.00 373 VAL A CA 1
ATOM 2986 C C . VAL A 1 373 ? 11.047 14.010 -8.089 1.00 89.00 373 VAL A C 1
ATOM 2988 O O . VAL A 1 373 ? 11.103 14.161 -9.302 1.00 89.00 373 VAL A O 1
ATOM 2991 N N . HIS A 1 374 ? 11.716 13.044 -7.450 1.00 90.25 374 HIS A N 1
ATOM 2992 C CA . HIS A 1 374 ? 12.647 12.130 -8.113 1.00 90.25 374 HIS A CA 1
ATOM 2993 C C . HIS A 1 374 ? 12.007 11.403 -9.301 1.00 90.25 374 HIS A C 1
ATOM 2995 O O . HIS A 1 374 ? 12.551 11.457 -10.399 1.00 90.25 374 HIS A O 1
ATOM 3001 N N . MET A 1 375 ? 10.831 10.799 -9.107 1.00 87.56 375 MET A N 1
ATOM 3002 C CA . MET A 1 375 ? 10.159 10.002 -10.142 1.00 87.56 375 MET A CA 1
ATOM 3003 C C . MET A 1 375 ? 9.732 10.813 -11.372 1.00 87.56 375 MET A C 1
ATOM 3005 O O . MET A 1 375 ? 9.574 10.251 -12.449 1.00 87.56 375 MET A O 1
ATOM 3009 N N . ASN A 1 376 ? 9.556 12.130 -11.234 1.00 89.62 376 ASN A N 1
ATOM 3010 C CA . ASN A 1 376 ? 9.135 13.001 -12.336 1.00 89.62 376 ASN A CA 1
ATOM 3011 C C . ASN A 1 376 ? 10.307 13.676 -13.066 1.00 89.62 376 ASN A C 1
ATOM 3013 O O . ASN A 1 376 ? 10.088 14.423 -14.021 1.00 89.62 376 ASN A O 1
ATOM 3017 N N . LEU A 1 377 ? 11.548 13.432 -12.641 1.00 92.06 377 LEU A N 1
ATOM 3018 C CA . LEU A 1 377 ? 12.729 13.890 -13.369 1.00 92.06 377 LEU A CA 1
ATOM 3019 C C . LEU A 1 377 ? 13.042 12.947 -14.540 1.00 92.06 377 LEU A C 1
ATOM 3021 O O . LEU A 1 377 ? 12.763 11.753 -14.438 1.00 92.06 377 LEU A O 1
ATOM 3025 N N . PRO A 1 378 ? 13.681 13.437 -15.619 1.00 93.38 378 PRO A N 1
ATOM 3026 C CA . PRO A 1 378 ? 14.271 12.571 -16.635 1.00 93.38 378 PRO A CA 1
ATOM 3027 C C . PRO A 1 378 ? 15.186 11.511 -16.030 1.00 93.38 378 PRO A C 1
ATOM 3029 O O . PRO A 1 378 ? 15.896 11.779 -15.057 1.00 93.38 378 PRO A O 1
ATOM 3032 N N . PHE A 1 379 ? 15.253 10.334 -16.641 1.00 90.25 379 PHE A N 1
ATOM 3033 C CA . PHE A 1 379 ? 16.000 9.215 -16.061 1.00 90.25 379 PHE A CA 1
ATOM 3034 C C . PHE A 1 379 ? 17.490 9.506 -15.854 1.00 90.25 379 PHE A C 1
ATOM 3036 O O . PHE A 1 379 ? 18.059 9.157 -14.822 1.00 90.25 379 PHE A O 1
ATOM 3043 N N . GLY A 1 380 ? 18.116 10.213 -16.795 1.00 89.19 380 GLY A N 1
ATOM 3044 C CA . GLY A 1 380 ? 19.498 10.659 -16.638 1.00 89.19 380 GLY A CA 1
ATOM 3045 C C . GLY A 1 380 ? 19.698 11.534 -15.396 1.00 89.19 380 GLY A C 1
ATOM 3046 O O . GLY A 1 380 ? 20.649 11.347 -14.641 1.00 89.19 380 GLY A O 1
ATOM 3047 N N . ALA A 1 381 ? 18.755 12.440 -15.123 1.00 92.50 381 ALA A N 1
ATOM 3048 C CA . ALA A 1 381 ? 18.777 13.286 -13.934 1.00 92.50 381 ALA A CA 1
ATOM 3049 C C . ALA A 1 381 ? 18.564 12.466 -12.651 1.00 92.50 381 ALA A C 1
ATOM 3051 O O . ALA A 1 381 ? 19.253 12.696 -11.655 1.00 92.50 381 ALA A O 1
ATOM 3052 N N . GLN A 1 382 ? 17.669 11.473 -12.686 1.00 92.38 382 GLN A N 1
ATOM 3053 C CA . GLN A 1 382 ? 17.473 10.532 -11.580 1.00 92.38 382 GLN A CA 1
ATOM 3054 C C . GLN A 1 382 ? 18.773 9.793 -11.242 1.00 92.38 382 GLN A C 1
ATOM 3056 O O . GLN A 1 382 ? 19.187 9.780 -10.082 1.00 92.38 382 GLN A O 1
ATOM 3061 N N . GLU A 1 383 ? 19.453 9.233 -12.244 1.00 90.06 383 GLU A N 1
ATOM 3062 C CA . GLU A 1 383 ? 20.697 8.487 -12.044 1.00 90.06 383 GLU A CA 1
ATOM 3063 C C . GLU A 1 383 ? 21.828 9.373 -11.517 1.00 90.06 383 GLU A C 1
ATOM 3065 O O . GLU A 1 383 ? 22.551 8.952 -10.611 1.00 90.06 383 GLU A O 1
ATOM 3070 N N . VAL A 1 384 ? 21.965 10.608 -12.014 1.00 91.62 384 VAL A N 1
ATOM 3071 C CA . VAL A 1 384 ? 22.956 11.559 -11.486 1.00 91.62 384 VAL A CA 1
ATOM 3072 C C . VAL A 1 384 ? 22.666 11.873 -10.016 1.00 91.62 384 VAL A C 1
ATOM 3074 O O . VAL A 1 384 ? 23.566 11.761 -9.182 1.00 91.62 384 VAL A O 1
ATOM 3077 N N . ILE A 1 385 ? 21.413 12.186 -9.669 1.00 90.62 385 ILE A N 1
ATOM 3078 C CA . ILE A 1 385 ? 21.000 12.465 -8.285 1.00 90.62 385 ILE A CA 1
ATOM 3079 C C . ILE A 1 385 ? 21.261 11.265 -7.369 1.00 90.62 385 ILE A C 1
ATOM 3081 O O . ILE A 1 385 ? 21.798 11.417 -6.268 1.00 90.62 385 ILE A O 1
ATOM 3085 N N . ARG A 1 386 ? 20.907 10.062 -7.826 1.00 88.38 386 ARG A N 1
ATOM 3086 C CA . ARG A 1 386 ? 21.072 8.823 -7.066 1.00 88.38 386 ARG A CA 1
ATOM 3087 C C . ARG A 1 386 ? 22.546 8.502 -6.836 1.00 88.38 386 ARG A C 1
ATOM 3089 O O . ARG A 1 386 ? 22.929 8.255 -5.698 1.00 88.38 386 ARG A O 1
ATOM 3096 N N . ARG A 1 387 ? 23.370 8.520 -7.888 1.00 88.00 387 ARG A N 1
ATOM 3097 C CA . ARG A 1 387 ? 24.781 8.104 -7.817 1.00 88.00 387 ARG A CA 1
ATOM 3098 C C . ARG A 1 387 ? 25.678 9.140 -7.148 1.00 88.00 387 ARG A C 1
ATOM 3100 O O . ARG A 1 387 ? 26.528 8.760 -6.356 1.00 88.00 387 ARG A O 1
ATOM 3107 N N . ARG A 1 388 ? 25.510 10.430 -7.460 1.00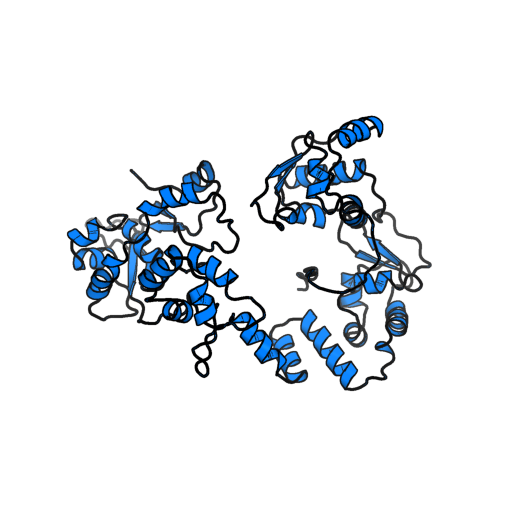 87.69 388 ARG A N 1
ATOM 3108 C CA . ARG A 1 388 ? 26.410 11.488 -6.962 1.00 87.69 388 ARG A CA 1
ATOM 3109 C C . ARG A 1 388 ? 25.993 12.061 -5.611 1.00 87.69 388 ARG A C 1
ATOM 3111 O O . ARG A 1 388 ? 26.851 12.488 -4.846 1.00 87.69 388 ARG A O 1
ATOM 3118 N N . TYR A 1 389 ? 24.693 12.090 -5.316 1.00 84.94 389 TYR A N 1
ATOM 3119 C CA . TYR A 1 389 ? 24.172 12.760 -4.118 1.00 84.94 389 TYR A CA 1
ATOM 3120 C C . TYR A 1 389 ? 23.459 11.804 -3.161 1.00 84.94 389 TYR A C 1
ATOM 3122 O O . TYR A 1 389 ? 23.208 12.180 -2.022 1.00 84.94 389 TYR A O 1
ATOM 3130 N N . GLY A 1 390 ? 23.142 10.574 -3.580 1.00 79.81 390 GLY A N 1
ATOM 3131 C CA . GLY A 1 390 ? 22.410 9.612 -2.752 1.00 79.81 390 GLY A CA 1
ATOM 3132 C C . GLY A 1 390 ? 20.905 9.889 -2.657 1.00 79.81 390 GLY A C 1
ATOM 3133 O O . GLY A 1 390 ? 20.233 9.300 -1.812 1.00 79.81 390 GLY A O 1
ATOM 3134 N N . GLY A 1 391 ? 20.359 10.783 -3.493 1.00 85.44 391 GLY A N 1
ATOM 3135 C CA . GLY A 1 391 ? 18.924 11.091 -3.557 1.00 85.44 391 GLY A CA 1
ATOM 3136 C C . GLY A 1 391 ? 18.589 12.586 -3.563 1.00 85.44 391 GLY A C 1
ATOM 3137 O O . GLY A 1 391 ? 19.415 13.430 -3.216 1.00 85.44 391 GLY A O 1
ATOM 3138 N N . VAL A 1 392 ? 17.342 12.914 -3.940 1.00 87.62 392 VAL A N 1
ATOM 3139 C CA . VAL A 1 392 ? 16.868 14.307 -4.091 1.00 87.62 392 VAL A CA 1
ATOM 3140 C C . VAL A 1 392 ? 17.045 15.098 -2.802 1.00 87.62 392 VAL A C 1
ATOM 3142 O O . VAL A 1 392 ? 17.531 16.219 -2.860 1.00 87.62 392 VAL A O 1
ATOM 3145 N N . TYR A 1 393 ? 16.731 14.500 -1.647 1.00 84.75 393 TYR A N 1
ATOM 3146 C CA . TYR A 1 393 ? 16.910 15.123 -0.333 1.00 84.75 393 TYR A CA 1
ATOM 3147 C C . TYR A 1 393 ? 18.316 15.710 -0.153 1.00 84.75 393 TYR A C 1
ATOM 3149 O O . TYR A 1 393 ? 18.462 16.899 0.107 1.00 84.75 393 TYR A O 1
ATOM 3157 N N . PHE A 1 394 ? 19.354 14.895 -0.348 1.00 84.50 394 PHE A N 1
ATOM 3158 C CA . PHE A 1 394 ? 20.743 15.307 -0.142 1.00 84.50 394 PHE A CA 1
ATOM 3159 C C . PHE A 1 394 ? 21.243 16.307 -1.181 1.00 84.50 394 PHE A C 1
ATOM 3161 O O . PHE A 1 394 ? 22.220 17.011 -0.928 1.00 84.50 394 PHE A O 1
ATOM 3168 N N . PHE A 1 395 ? 20.600 16.348 -2.346 1.00 90.12 395 PHE A N 1
ATOM 3169 C CA . PHE A 1 395 ? 20.874 17.348 -3.361 1.00 90.12 395 PHE A CA 1
ATOM 3170 C C . PHE A 1 395 ? 20.278 18.702 -2.957 1.00 90.12 395 PHE A C 1
ATOM 3172 O O . PHE A 1 395 ? 21.012 19.678 -2.857 1.00 90.12 395 PHE A O 1
ATOM 3179 N N . VAL A 1 396 ? 18.977 18.763 -2.652 1.00 85.06 396 VAL A N 1
ATOM 3180 C CA . VAL A 1 396 ? 18.274 20.040 -2.425 1.00 85.06 396 VAL A CA 1
ATOM 3181 C C . VAL A 1 396 ? 18.684 20.749 -1.133 1.00 85.06 396 VAL A C 1
ATOM 3183 O O . VAL A 1 396 ? 18.696 21.975 -1.108 1.00 85.06 396 VAL A O 1
ATOM 3186 N N . ILE A 1 397 ? 19.095 20.020 -0.085 1.00 82.31 397 ILE A N 1
ATOM 3187 C CA . ILE A 1 397 ? 19.577 20.635 1.170 1.00 82.31 397 ILE A CA 1
ATOM 3188 C C . ILE A 1 397 ? 20.875 21.437 0.994 1.00 82.31 397 ILE A C 1
ATOM 3190 O O . ILE A 1 397 ? 21.207 22.248 1.851 1.00 82.31 397 ILE A O 1
ATOM 3194 N N . ARG A 1 398 ? 21.611 21.227 -0.107 1.00 85.81 398 ARG A N 1
ATOM 3195 C CA . ARG A 1 398 ? 22.809 22.015 -0.446 1.00 85.81 398 ARG A CA 1
ATOM 3196 C C . ARG A 1 398 ? 22.464 23.397 -0.997 1.00 85.81 398 ARG A C 1
ATOM 3198 O O . ARG A 1 398 ? 23.357 24.223 -1.149 1.00 85.81 398 ARG A O 1
ATOM 3205 N N . TYR A 1 399 ? 21.186 23.638 -1.291 1.00 83.56 399 TYR A N 1
ATOM 3206 C CA . TYR A 1 399 ? 20.696 24.864 -1.908 1.00 83.56 399 TYR A CA 1
ATOM 3207 C C . TYR A 1 399 ? 19.536 25.478 -1.104 1.00 83.56 399 TYR A C 1
ATOM 3209 O O . TYR A 1 399 ? 18.427 25.630 -1.633 1.00 83.56 399 TYR A O 1
ATOM 3217 N N . PRO A 1 400 ? 19.764 25.837 0.176 1.00 75.88 400 PRO A N 1
ATOM 3218 C CA . PRO A 1 400 ? 18.731 26.391 1.054 1.00 75.88 400 PRO A CA 1
ATOM 3219 C C . PRO A 1 400 ? 18.170 27.733 0.564 1.00 75.88 400 PRO A C 1
ATOM 3221 O O . PRO A 1 400 ? 17.075 28.121 0.954 1.00 75.88 400 PRO A O 1
ATOM 3224 N N . GLN A 1 401 ? 18.893 28.436 -0.312 1.00 74.06 401 GLN A N 1
ATOM 3225 C CA . GLN A 1 401 ? 18.421 29.654 -0.967 1.00 74.06 401 GLN A CA 1
ATOM 3226 C C . GLN A 1 401 ? 17.271 29.401 -1.957 1.00 74.06 401 GLN A C 1
ATOM 3228 O O . GLN A 1 401 ? 16.485 30.305 -2.223 1.00 74.06 401 GLN A O 1
ATOM 3233 N N . TYR A 1 402 ? 17.155 28.183 -2.498 1.00 75.50 402 TYR A N 1
ATOM 3234 C CA . TYR A 1 402 ? 16.124 27.829 -3.480 1.00 75.50 402 TYR A CA 1
ATOM 3235 C C . TYR A 1 402 ? 15.075 26.879 -2.907 1.00 75.50 402 TYR A C 1
ATOM 3237 O O . TYR A 1 402 ? 13.914 26.948 -3.313 1.00 75.50 402 TYR A O 1
ATOM 3245 N N . PHE A 1 403 ? 15.447 26.022 -1.950 1.00 77.75 403 PHE A N 1
ATOM 3246 C CA . PHE A 1 403 ? 14.557 24.996 -1.414 1.00 77.75 403 PHE A CA 1
ATOM 3247 C C . PHE A 1 403 ? 14.487 25.001 0.109 1.00 77.75 403 PHE A C 1
ATOM 3249 O O . PHE A 1 403 ? 15.503 25.076 0.792 1.00 77.75 403 PHE A O 1
ATOM 3256 N N . ASN A 1 404 ? 13.280 24.807 0.635 1.00 70.44 404 ASN A N 1
ATOM 3257 C CA . ASN A 1 404 ? 13.063 24.447 2.033 1.00 70.44 404 ASN A CA 1
ATOM 3258 C C . ASN A 1 404 ? 12.639 22.973 2.118 1.00 70.44 404 ASN A C 1
ATOM 3260 O O . ASN A 1 404 ? 11.815 22.521 1.322 1.00 70.44 404 ASN A O 1
ATOM 3264 N N . VAL A 1 405 ? 13.183 22.218 3.073 1.00 69.25 405 VAL A N 1
ATOM 3265 C CA . VAL A 1 405 ? 12.928 20.777 3.212 1.00 69.25 405 VAL A CA 1
ATOM 3266 C C . VAL A 1 405 ? 12.359 20.476 4.589 1.00 69.25 405 VAL A C 1
ATOM 3268 O O . VAL A 1 405 ? 12.993 20.752 5.602 1.00 69.25 405 VAL A O 1
ATOM 3271 N N . VAL A 1 406 ? 11.184 19.849 4.624 1.00 64.44 406 VAL A N 1
ATOM 3272 C CA . VAL A 1 406 ? 10.502 19.466 5.865 1.00 64.44 406 VAL A CA 1
ATOM 3273 C C . VAL A 1 406 ? 10.490 17.945 5.995 1.00 64.44 406 VAL A C 1
ATOM 3275 O O . VAL A 1 406 ? 9.930 17.232 5.157 1.00 64.44 406 VAL A O 1
ATOM 3278 N N . LEU A 1 407 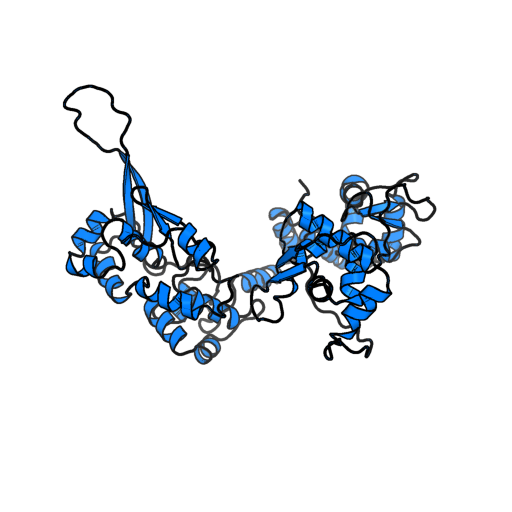? 11.121 17.428 7.050 1.00 56.16 407 LEU A N 1
ATOM 3279 C CA . LEU A 1 407 ? 11.128 16.002 7.377 1.00 56.16 407 LEU A CA 1
ATOM 3280 C C . LEU A 1 407 ? 9.831 15.622 8.097 1.00 56.16 407 LEU A C 1
ATOM 3282 O O . LEU A 1 407 ? 9.395 16.312 9.011 1.00 56.16 407 LEU A O 1
ATOM 3286 N N . LYS A 1 408 ? 9.218 14.502 7.698 1.00 49.41 408 LYS A N 1
ATOM 3287 C CA . LYS A 1 408 ? 7.988 14.011 8.337 1.00 49.41 408 LYS A CA 1
ATOM 3288 C C . LYS A 1 408 ? 8.238 13.350 9.702 1.00 49.41 408 LYS A C 1
ATOM 3290 O O . LYS A 1 408 ? 7.331 13.343 10.525 1.00 49.41 408 LYS A O 1
ATOM 3295 N N . THR A 1 409 ? 9.421 12.761 9.933 1.00 47.94 409 THR A N 1
ATOM 3296 C CA . THR A 1 409 ? 9.804 12.036 11.168 1.00 47.94 409 THR A CA 1
ATOM 3297 C C . THR A 1 409 ? 11.346 11.967 11.338 1.00 47.94 409 THR A C 1
ATOM 3299 O O . THR A 1 409 ? 12.061 12.231 10.377 1.00 47.94 409 THR A O 1
ATOM 3302 N N . ASP A 1 410 ? 11.884 11.552 12.495 1.00 45.25 410 ASP A N 1
ATOM 3303 C CA . ASP A 1 410 ? 13.348 11.456 12.746 1.00 45.25 410 ASP A CA 1
ATOM 3304 C C . ASP A 1 410 ? 13.998 10.095 12.394 1.00 45.25 410 ASP A C 1
ATOM 3306 O O . ASP A 1 410 ? 15.175 9.857 12.668 1.00 45.25 410 ASP A O 1
ATOM 3310 N N . ARG A 1 411 ? 13.261 9.146 11.798 1.00 42.91 411 ARG A N 1
ATOM 3311 C CA . ARG A 1 411 ? 13.785 7.793 11.506 1.00 42.91 411 ARG A CA 1
ATOM 3312 C C . ARG A 1 411 ? 14.478 7.682 10.138 1.00 42.91 411 ARG A C 1
ATOM 3314 O O . ARG A 1 411 ? 14.162 8.399 9.193 1.00 42.91 411 ARG A O 1
ATOM 3321 N N . GLN A 1 412 ? 15.394 6.714 10.011 1.00 41.12 412 GLN A N 1
ATOM 3322 C CA . GLN A 1 412 ? 16.345 6.554 8.891 1.00 41.12 412 GLN A CA 1
ATOM 3323 C C . GLN A 1 412 ? 15.739 6.506 7.467 1.00 41.12 412 GLN A C 1
ATOM 3325 O O . GLN A 1 412 ? 16.463 6.791 6.516 1.00 41.12 412 GLN A O 1
ATOM 3330 N N . ASN A 1 413 ? 14.434 6.241 7.300 1.00 46.81 413 ASN A N 1
ATOM 3331 C CA . ASN A 1 413 ? 13.765 6.160 5.989 1.00 46.81 413 ASN A CA 1
ATOM 3332 C C . ASN A 1 413 ? 12.915 7.397 5.610 1.00 46.81 413 ASN A C 1
ATOM 3334 O O . ASN A 1 413 ? 12.133 7.365 4.666 1.00 46.81 413 ASN A O 1
ATOM 3338 N N . VAL A 1 414 ? 13.043 8.512 6.338 1.00 56.78 414 VAL A N 1
ATOM 3339 C CA . VAL A 1 414 ? 12.209 9.714 6.115 1.00 56.78 414 VAL A CA 1
ATOM 3340 C C . VAL A 1 414 ? 12.682 10.554 4.934 1.00 56.78 414 VAL A C 1
ATOM 3342 O O . VAL A 1 414 ? 11.902 11.320 4.373 1.00 56.78 414 VAL A O 1
ATOM 3345 N N . LYS A 1 415 ? 13.935 10.395 4.507 1.00 63.09 415 LYS A N 1
ATOM 3346 C CA . LYS A 1 415 ? 14.573 11.254 3.497 1.00 63.09 415 LYS A CA 1
ATOM 3347 C C . LYS A 1 415 ? 13.840 11.234 2.148 1.00 63.09 415 LYS A C 1
ATOM 3349 O O . LYS A 1 415 ? 13.719 12.272 1.511 1.00 63.09 415 LYS A O 1
ATOM 3354 N N . SER A 1 416 ? 13.283 10.093 1.741 1.00 61.00 416 SER A N 1
ATOM 3355 C CA . SER A 1 416 ? 12.440 9.972 0.537 1.00 61.00 416 SER A CA 1
ATOM 3356 C C . SER A 1 416 ? 11.057 10.619 0.709 1.00 61.00 416 SER A C 1
ATOM 3358 O O . SER A 1 416 ? 10.487 11.139 -0.247 1.00 61.00 416 SER A O 1
ATOM 3360 N N . SER A 1 417 ? 10.536 10.645 1.937 1.00 63.38 417 SER A N 1
ATOM 3361 C CA . SER A 1 417 ? 9.256 11.267 2.301 1.00 63.38 417 SER A CA 1
ATOM 3362 C C . SER A 1 417 ? 9.351 12.765 2.630 1.00 63.38 417 SER A C 1
ATOM 3364 O O . SER A 1 417 ? 8.315 13.400 2.852 1.00 63.38 417 SER A O 1
ATOM 3366 N N . ALA A 1 418 ? 10.572 13.316 2.668 1.00 66.06 418 ALA A N 1
ATOM 3367 C CA . ALA A 1 418 ? 10.848 14.717 2.960 1.00 66.06 418 ALA A CA 1
ATOM 3368 C C . ALA A 1 418 ? 10.129 15.616 1.953 1.00 66.06 418 ALA A C 1
ATOM 3370 O O . ALA A 1 418 ? 10.237 15.401 0.747 1.00 66.06 418 ALA A O 1
ATOM 3371 N N . VAL A 1 419 ? 9.378 16.602 2.434 1.00 73.31 419 VAL A N 1
ATOM 3372 C CA . VAL A 1 419 ? 8.627 17.514 1.570 1.00 73.31 419 VAL A CA 1
ATOM 3373 C C . VAL A 1 419 ? 9.543 18.655 1.155 1.00 73.31 419 VAL A C 1
ATOM 3375 O O . VAL A 1 419 ? 10.077 19.365 2.002 1.00 73.31 419 VAL A O 1
ATOM 3378 N N . VAL A 1 420 ? 9.732 18.811 -0.153 1.00 72.81 420 VAL A N 1
ATOM 3379 C CA . VAL A 1 420 ? 10.552 19.860 -0.756 1.00 72.81 420 VAL A CA 1
ATOM 3380 C C . VAL A 1 420 ? 9.639 20.999 -1.195 1.00 72.81 420 VAL A C 1
ATOM 3382 O O . VAL A 1 420 ? 8.684 20.795 -1.949 1.00 72.81 420 VAL A O 1
ATOM 3385 N N . HIS A 1 421 ? 9.943 22.198 -0.717 1.00 74.31 421 HIS A N 1
ATOM 3386 C CA . HIS A 1 421 ? 9.277 23.447 -1.054 1.00 74.31 421 HIS A CA 1
ATOM 3387 C C . HIS A 1 421 ? 10.217 24.299 -1.896 1.00 74.31 421 HIS A C 1
ATOM 3389 O O . HIS A 1 421 ? 11.393 24.429 -1.564 1.00 74.31 421 HIS A O 1
ATOM 3395 N N . LEU A 1 422 ? 9.689 24.910 -2.950 1.00 76.88 422 LEU A N 1
ATOM 3396 C CA . LEU A 1 422 ? 10.406 25.925 -3.707 1.00 76.88 422 LEU A CA 1
ATOM 3397 C C . LEU A 1 422 ? 10.233 27.280 -3.012 1.00 76.88 422 LEU A C 1
ATOM 3399 O O . LEU A 1 422 ? 9.104 27.729 -2.826 1.00 76.88 422 LEU A O 1
ATOM 3403 N N . ILE A 1 423 ? 11.343 27.908 -2.632 1.00 71.56 423 ILE A N 1
ATOM 3404 C CA . ILE A 1 423 ? 11.382 29.273 -2.091 1.00 71.56 423 ILE A CA 1
ATOM 3405 C C . ILE A 1 423 ? 11.511 30.263 -3.249 1.00 71.56 423 ILE A C 1
ATOM 3407 O O . ILE A 1 423 ? 10.742 31.216 -3.352 1.00 71.56 423 ILE A O 1
ATOM 3411 N N . GLN A 1 424 ? 12.474 30.013 -4.140 1.00 75.75 424 GLN A N 1
ATOM 3412 C CA . GLN A 1 424 ? 12.804 30.888 -5.257 1.00 75.75 424 GLN A CA 1
ATOM 3413 C C . GLN A 1 424 ? 13.284 30.068 -6.458 1.00 75.75 424 GLN A C 1
ATOM 3415 O O . GLN A 1 424 ? 14.030 29.102 -6.305 1.00 75.75 424 GLN A O 1
ATOM 3420 N N . VAL A 1 425 ? 12.868 30.469 -7.664 1.00 81.56 425 VAL A N 1
ATOM 3421 C CA . VAL A 1 425 ? 13.329 29.860 -8.921 1.00 81.56 425 VAL A CA 1
ATOM 3422 C C . VAL A 1 425 ? 14.790 30.270 -9.180 1.00 81.56 425 VAL A C 1
ATOM 3424 O O . VAL A 1 425 ? 15.082 31.468 -9.129 1.00 81.56 425 VAL A O 1
ATOM 3427 N N . PRO A 1 426 ? 15.706 29.327 -9.476 1.00 80.81 426 PRO A N 1
ATOM 3428 C CA . PRO A 1 426 ? 17.088 29.655 -9.825 1.00 80.81 426 PRO A CA 1
ATOM 3429 C C . PRO A 1 426 ? 17.167 30.533 -11.087 1.00 80.81 426 PRO A C 1
ATOM 3431 O O . PRO A 1 426 ? 16.541 30.219 -12.100 1.00 80.81 426 PRO A O 1
ATOM 3434 N N . THR A 1 427 ? 17.937 31.625 -11.046 1.00 69.06 427 THR A N 1
ATOM 3435 C CA . THR A 1 427 ? 18.214 32.483 -12.212 1.00 69.06 427 THR A CA 1
ATOM 3436 C C . THR A 1 427 ? 19.313 31.890 -13.105 1.00 69.06 427 THR A C 1
ATOM 3438 O O . THR A 1 427 ? 20.154 31.119 -12.653 1.00 69.06 427 THR A O 1
ATOM 3441 N N . GLN A 1 428 ? 19.284 32.234 -14.399 1.00 54.47 428 GLN A N 1
ATOM 3442 C CA . GLN A 1 428 ? 20.016 31.572 -15.494 1.00 54.47 428 GLN A CA 1
ATOM 3443 C C . GLN A 1 428 ? 21.558 31.611 -15.423 1.00 54.47 428 GLN A C 1
ATOM 3445 O O . GLN A 1 428 ? 22.203 30.884 -16.174 1.00 54.47 428 GLN A O 1
ATOM 3450 N N . GLU A 1 429 ? 22.160 32.399 -14.532 1.00 52.72 429 GLU A N 1
ATOM 3451 C CA . GLU A 1 429 ? 23.618 32.535 -14.406 1.00 52.72 429 GLU A CA 1
ATOM 3452 C C . GLU A 1 429 ? 24.137 31.834 -13.145 1.00 52.72 429 GLU A C 1
ATOM 3454 O O . GLU A 1 429 ? 24.494 32.454 -12.146 1.00 52.72 429 GLU A O 1
ATOM 3459 N N . LEU A 1 430 ? 24.178 30.505 -13.181 1.00 53.47 430 LEU A N 1
ATOM 3460 C CA . LEU A 1 430 ? 24.892 29.712 -12.181 1.00 53.47 430 LEU A CA 1
ATOM 3461 C C . LEU A 1 430 ? 26.326 29.505 -12.673 1.00 53.47 430 LEU A C 1
ATOM 3463 O O . LEU A 1 430 ? 26.603 28.575 -13.424 1.00 53.47 430 LEU A O 1
ATOM 3467 N N . SER A 1 431 ? 27.237 30.398 -12.280 1.00 46.75 431 SER A N 1
ATOM 3468 C CA . SER A 1 431 ? 28.671 30.167 -12.477 1.00 46.75 431 SER A CA 1
ATOM 3469 C C . SER A 1 431 ? 29.158 29.066 -11.527 1.00 46.75 431 SER A C 1
ATOM 3471 O O . SER A 1 431 ? 28.771 29.038 -10.353 1.00 46.75 431 SER A O 1
ATOM 3473 N N . ASP A 1 432 ? 30.048 28.188 -11.999 1.00 47.44 432 ASP A N 1
ATOM 3474 C CA . ASP A 1 432 ? 30.672 27.129 -11.186 1.00 47.44 432 ASP A CA 1
ATOM 3475 C C . ASP A 1 432 ? 31.337 27.679 -9.902 1.00 47.44 432 ASP A C 1
ATOM 3477 O O . ASP A 1 432 ? 31.439 26.983 -8.892 1.00 47.44 432 ASP A O 1
ATOM 3481 N N . ALA A 1 433 ? 31.714 28.964 -9.894 1.00 43.50 433 ALA A N 1
ATOM 3482 C CA . ALA A 1 433 ? 32.291 29.658 -8.744 1.00 43.50 433 ALA A CA 1
ATOM 3483 C C . ALA A 1 433 ? 31.283 29.906 -7.599 1.00 43.50 433 ALA A C 1
ATOM 3485 O O . ALA A 1 433 ? 31.645 29.803 -6.425 1.00 43.50 433 ALA A O 1
ATOM 3486 N N . THR A 1 434 ? 30.010 30.179 -7.906 1.00 50.00 434 THR A N 1
ATOM 3487 C CA . THR A 1 434 ? 28.949 30.374 -6.894 1.00 50.00 434 THR A CA 1
ATOM 3488 C C . THR A 1 434 ? 28.501 29.035 -6.286 1.00 50.00 434 THR A C 1
ATOM 3490 O O . THR A 1 434 ? 28.141 28.952 -5.108 1.00 50.00 434 THR A O 1
ATOM 3493 N N . MET A 1 435 ? 28.593 27.964 -7.081 1.00 52.00 435 MET A N 1
ATOM 3494 C CA . MET A 1 435 ? 28.338 26.580 -6.669 1.00 52.00 435 MET A CA 1
ATOM 3495 C C . MET A 1 435 ? 29.451 26.051 -5.755 1.00 52.00 435 MET A C 1
ATOM 3497 O O . MET A 1 435 ? 29.166 25.433 -4.727 1.00 52.00 435 MET A O 1
ATOM 3501 N N . ALA A 1 436 ? 30.712 26.362 -6.075 1.00 48.06 436 ALA A N 1
ATOM 3502 C CA . ALA A 1 436 ? 31.865 26.003 -5.253 1.00 48.06 436 ALA A CA 1
ATOM 3503 C C . ALA A 1 436 ? 31.799 26.634 -3.854 1.00 48.06 436 ALA A C 1
ATOM 3505 O O . ALA A 1 436 ? 32.016 25.927 -2.877 1.00 48.06 436 ALA A O 1
ATOM 3506 N N . ALA A 1 437 ? 31.416 27.913 -3.739 1.00 47.50 437 ALA A N 1
ATOM 3507 C CA . ALA A 1 437 ? 31.309 28.617 -2.454 1.00 47.50 437 ALA A CA 1
ATOM 3508 C C . ALA A 1 437 ? 30.223 28.045 -1.518 1.00 47.50 437 ALA A C 1
ATOM 3510 O O . ALA A 1 437 ? 30.362 28.097 -0.296 1.00 47.50 437 ALA A O 1
ATOM 3511 N N . SER A 1 438 ? 29.158 27.467 -2.084 1.00 45.50 438 SER A N 1
ATOM 3512 C CA . SER A 1 438 ? 28.081 26.820 -1.317 1.00 45.50 438 SER A CA 1
ATOM 3513 C C . SER A 1 438 ? 28.454 25.386 -0.906 1.00 45.50 438 SER A C 1
ATOM 3515 O O . SER A 1 438 ? 28.047 24.913 0.155 1.00 45.50 438 SER A O 1
ATOM 3517 N N . ALA A 1 439 ? 29.275 24.704 -1.716 1.00 42.72 439 ALA A N 1
ATOM 3518 C CA . ALA A 1 439 ? 29.783 23.359 -1.445 1.00 42.72 439 ALA A CA 1
ATOM 3519 C C . ALA A 1 439 ? 30.873 23.326 -0.354 1.00 42.72 439 ALA A C 1
ATOM 3521 O O . ALA A 1 439 ? 30.925 22.367 0.416 1.00 42.72 439 ALA A O 1
ATOM 3522 N N . THR A 1 440 ? 31.706 24.367 -0.227 1.00 40.38 440 THR A N 1
ATOM 3523 C CA . THR A 1 440 ? 32.775 24.420 0.792 1.00 40.38 440 THR A CA 1
ATOM 3524 C C . THR A 1 440 ? 32.265 24.580 2.223 1.00 40.38 440 THR A C 1
ATOM 3526 O O . THR A 1 440 ? 32.999 24.268 3.158 1.00 40.38 440 THR A O 1
ATOM 3529 N N . SER A 1 441 ? 31.023 25.031 2.429 1.00 37.59 441 SER A N 1
ATOM 3530 C CA . SER A 1 441 ? 30.491 25.271 3.778 1.00 37.59 441 SER A CA 1
ATOM 3531 C C . SER A 1 441 ? 29.987 24.002 4.484 1.00 37.59 441 SER A C 1
ATOM 3533 O O . SER A 1 441 ? 29.776 24.048 5.694 1.00 37.59 441 SER A O 1
ATOM 3535 N N . TRP A 1 442 ? 29.784 22.884 3.775 1.00 39.72 442 TRP A N 1
ATOM 3536 C CA . TRP A 1 442 ? 29.243 21.648 4.358 1.00 39.72 442 TRP A CA 1
ATOM 3537 C C . TRP A 1 442 ? 29.917 20.412 3.750 1.00 39.72 442 TRP A C 1
ATOM 3539 O O . TRP A 1 442 ? 29.281 19.588 3.089 1.00 39.72 442 TRP A O 1
ATOM 3549 N N . ASN A 1 443 ? 31.218 20.253 4.008 1.00 33.72 443 ASN A N 1
ATOM 3550 C CA . ASN A 1 443 ? 31.844 18.935 3.926 1.00 33.72 443 ASN A CA 1
ATOM 3551 C C . ASN A 1 443 ? 31.133 18.021 4.929 1.00 33.72 443 ASN A C 1
ATOM 3553 O O . ASN A 1 443 ? 31.308 18.161 6.135 1.00 33.72 443 ASN A O 1
ATOM 3557 N N . ASN A 1 444 ? 30.293 17.114 4.432 1.00 40.78 444 ASN A N 1
ATOM 3558 C CA . ASN A 1 444 ? 29.644 16.099 5.249 1.00 40.78 444 ASN A CA 1
ATOM 3559 C C . ASN A 1 444 ? 30.656 14.969 5.523 1.00 40.78 444 ASN A C 1
ATOM 3561 O O . ASN A 1 444 ? 30.955 14.213 4.595 1.00 40.78 444 ASN A O 1
ATOM 3565 N N . PRO A 1 445 ? 31.158 14.799 6.760 1.00 37.34 445 PRO A N 1
ATOM 3566 C CA . PRO A 1 445 ? 32.108 13.735 7.094 1.00 37.34 445 PRO A CA 1
ATOM 3567 C C . PRO A 1 445 ? 31.496 12.323 7.017 1.00 37.34 445 PRO A C 1
ATOM 3569 O O . PRO A 1 445 ? 32.221 11.344 7.132 1.00 37.34 445 PRO A O 1
ATOM 3572 N N . ASN A 1 446 ? 30.180 12.210 6.785 1.00 35.81 446 ASN A N 1
ATOM 3573 C CA . ASN A 1 446 ? 29.453 10.946 6.625 1.00 35.81 446 ASN A CA 1
ATOM 3574 C C . ASN A 1 446 ? 29.082 10.625 5.163 1.00 35.81 446 ASN A C 1
ATOM 3576 O O . ASN A 1 446 ? 28.166 9.834 4.922 1.00 35.81 446 ASN A O 1
ATOM 3580 N N . ALA A 1 447 ? 29.722 11.252 4.170 1.00 37.47 447 ALA A N 1
ATOM 3581 C CA . ALA A 1 447 ? 29.635 10.750 2.799 1.00 37.47 447 ALA A CA 1
ATOM 3582 C C . ALA A 1 447 ? 30.245 9.330 2.759 1.00 37.47 447 ALA A C 1
ATOM 3584 O O . ALA A 1 447 ? 31.342 9.156 3.292 1.00 37.47 447 ALA A O 1
ATOM 3585 N N . PRO A 1 448 ? 29.570 8.314 2.184 1.00 31.39 448 PRO A N 1
ATOM 3586 C CA . PRO A 1 448 ? 30.128 6.967 2.127 1.00 31.39 448 PRO A CA 1
ATOM 3587 C C . PRO A 1 448 ? 31.466 7.014 1.385 1.00 31.39 448 PRO A C 1
ATOM 3589 O O . PRO A 1 448 ? 31.526 7.491 0.250 1.00 31.39 448 PRO A O 1
ATOM 3592 N N . SER A 1 449 ? 32.541 6.560 2.028 1.00 28.92 449 SER A N 1
ATOM 3593 C CA . SER A 1 449 ? 33.832 6.402 1.371 1.00 28.92 449 SER A CA 1
ATOM 3594 C C . SER A 1 449 ? 33.733 5.296 0.323 1.00 28.92 449 SER A C 1
ATOM 3596 O O . SER A 1 449 ? 33.143 4.242 0.559 1.00 28.92 449 SER A O 1
ATOM 3598 N N . HIS A 1 450 ? 34.317 5.538 -0.851 1.00 43.38 450 HIS A N 1
ATOM 3599 C CA . HIS A 1 450 ? 34.510 4.501 -1.857 1.00 43.38 450 HIS A CA 1
ATOM 3600 C C . HIS A 1 450 ? 35.413 3.408 -1.277 1.00 43.38 450 HIS A C 1
ATOM 3602 O O . HIS A 1 450 ? 36.612 3.617 -1.098 1.00 43.38 450 HIS A O 1
ATOM 3608 N N . GLY A 1 451 ? 34.832 2.247 -0.992 1.00 25.31 451 GLY A N 1
ATOM 3609 C CA . GLY A 1 451 ? 35.558 1.046 -0.618 1.00 25.31 451 GLY A CA 1
ATOM 3610 C C . GLY A 1 451 ? 34.776 -0.188 -1.043 1.00 25.31 451 GLY A C 1
ATOM 3611 O O . GLY A 1 451 ? 33.683 -0.400 -0.537 1.00 25.31 451 GLY A O 1
ATOM 3612 N N . GLY A 1 452 ? 35.371 -0.957 -1.959 1.00 25.89 452 GLY A N 1
ATOM 3613 C CA . GLY A 1 452 ? 35.112 -2.382 -2.175 1.00 25.89 452 GLY A CA 1
ATOM 3614 C C . GLY A 1 452 ? 33.822 -2.745 -2.901 1.00 25.89 452 GLY A C 1
ATOM 3615 O O . GLY A 1 452 ? 32.731 -2.582 -2.369 1.00 25.89 452 GLY A O 1
ATOM 3616 N N . ASP A 1 453 ? 33.976 -3.300 -4.102 1.00 38.00 453 ASP A N 1
ATOM 3617 C CA . ASP A 1 453 ? 33.004 -4.210 -4.702 1.00 38.00 453 ASP A CA 1
ATOM 3618 C C . ASP A 1 453 ? 32.585 -5.283 -3.690 1.00 38.00 453 ASP A C 1
ATOM 3620 O O . ASP A 1 453 ? 33.434 -6.036 -3.230 1.00 38.00 453 ASP A O 1
ATOM 3624 N N . ASP A 1 454 ? 31.286 -5.379 -3.410 1.00 25.83 454 ASP A N 1
ATOM 3625 C CA . ASP A 1 454 ? 30.634 -6.628 -3.020 1.00 25.83 454 ASP A CA 1
ATOM 3626 C C . ASP A 1 454 ? 29.216 -6.637 -3.606 1.00 25.83 454 ASP A C 1
ATOM 3628 O O . ASP A 1 454 ? 28.273 -5.988 -3.144 1.00 25.83 454 ASP A O 1
ATOM 3632 N N . HIS A 1 455 ? 29.100 -7.357 -4.719 1.00 34.56 455 HIS A N 1
ATOM 3633 C CA . HIS A 1 455 ? 27.846 -7.767 -5.325 1.00 34.56 455 HIS A CA 1
ATOM 3634 C C . HIS A 1 455 ? 27.209 -8.863 -4.462 1.00 34.56 455 HIS A C 1
ATOM 3636 O O . HIS A 1 455 ? 27.412 -10.042 -4.725 1.00 34.56 455 HIS A O 1
ATOM 3642 N N . GLU A 1 456 ? 26.361 -8.497 -3.502 1.00 25.52 456 GLU A N 1
ATOM 3643 C CA . GLU A 1 456 ? 25.371 -9.429 -2.954 1.00 25.52 456 GLU A CA 1
ATOM 3644 C C . GLU A 1 456 ? 23.980 -8.797 -2.878 1.00 25.52 456 GLU A C 1
ATOM 3646 O O . GLU A 1 456 ? 23.772 -7.660 -2.455 1.00 25.52 456 GLU A O 1
ATOM 3651 N N . GLY A 1 457 ? 23.024 -9.542 -3.431 1.00 28.84 457 GLY A N 1
ATOM 3652 C CA . GLY A 1 457 ? 21.654 -9.127 -3.666 1.00 28.84 457 GLY A CA 1
ATOM 3653 C C . GLY A 1 457 ? 20.812 -9.028 -2.400 1.00 28.84 457 GLY A C 1
ATOM 3654 O O . GLY A 1 457 ? 20.979 -9.780 -1.449 1.00 28.84 457 GLY A O 1
ATOM 3655 N N . GLY A 1 458 ? 19.822 -8.142 -2.449 1.00 25.34 458 GLY A N 1
ATOM 3656 C CA . GLY A 1 458 ? 18.799 -8.051 -1.420 1.00 25.34 458 GLY A CA 1
ATOM 3657 C C . GLY A 1 458 ? 17.935 -6.815 -1.600 1.00 25.34 458 GLY A C 1
ATOM 3658 O O . GLY A 1 458 ? 18.313 -5.724 -1.206 1.00 25.34 458 GLY A O 1
ATOM 3659 N N . ASP A 1 459 ? 16.765 -7.051 -2.183 1.00 28.33 459 ASP A N 1
ATOM 3660 C CA . ASP A 1 459 ? 15.507 -6.360 -1.900 1.00 28.33 459 ASP A CA 1
ATOM 3661 C C . ASP A 1 459 ? 15.191 -4.989 -2.528 1.00 28.33 459 ASP A C 1
ATOM 3663 O O . ASP A 1 459 ? 15.856 -3.974 -2.357 1.00 28.33 459 ASP A O 1
ATOM 3667 N N . GLY A 1 460 ? 14.023 -4.978 -3.183 1.00 30.62 460 GLY A N 1
ATOM 3668 C CA . GLY A 1 460 ? 12.953 -4.102 -2.711 1.00 30.62 460 GLY A CA 1
ATOM 3669 C C . GLY A 1 460 ? 12.817 -2.730 -3.355 1.00 30.62 460 GLY A C 1
ATOM 3670 O O . GLY A 1 460 ? 12.593 -1.764 -2.637 1.00 30.62 460 GLY A O 1
ATOM 3671 N N . TYR A 1 461 ? 12.864 -2.639 -4.683 1.00 32.56 461 TYR A N 1
ATOM 3672 C CA . TYR A 1 461 ? 12.134 -1.571 -5.367 1.00 32.56 461 TYR A CA 1
ATOM 3673 C C . TYR A 1 461 ? 11.048 -2.212 -6.218 1.00 32.56 461 TYR A C 1
ATOM 3675 O O . TYR A 1 461 ? 11.325 -2.907 -7.200 1.00 32.56 461 TYR A O 1
ATOM 3683 N N . ASP A 1 462 ? 9.820 -2.043 -5.738 1.00 32.97 462 ASP A N 1
ATOM 3684 C CA . ASP A 1 462 ? 8.606 -2.215 -6.508 1.00 32.97 462 ASP A CA 1
ATOM 3685 C C . ASP A 1 462 ? 8.684 -1.261 -7.708 1.00 32.97 462 ASP A C 1
ATOM 3687 O O . ASP A 1 462 ? 8.527 -0.050 -7.572 1.00 32.97 462 ASP A O 1
ATOM 3691 N N . ASP A 1 463 ? 8.965 -1.813 -8.889 1.00 32.69 463 ASP A N 1
ATOM 3692 C CA . ASP A 1 463 ? 8.575 -1.191 -10.154 1.00 32.69 463 ASP A CA 1
ATOM 3693 C C . ASP A 1 463 ? 7.031 -1.237 -10.206 1.00 32.69 463 ASP A C 1
ATOM 3695 O O . ASP A 1 463 ? 6.441 -2.097 -10.866 1.00 32.69 463 ASP A O 1
ATOM 3699 N N . GLU A 1 464 ? 6.368 -0.329 -9.480 1.00 35.06 464 GLU A N 1
ATOM 3700 C CA . GLU A 1 464 ? 4.950 0.033 -9.651 1.00 35.06 464 GLU A CA 1
ATOM 3701 C C . GLU A 1 464 ? 4.740 0.818 -10.962 1.00 35.06 464 GLU A C 1
ATOM 3703 O O . GLU A 1 464 ? 4.053 1.828 -11.005 1.00 35.06 464 GLU A O 1
ATOM 3708 N N . ASP A 1 465 ? 5.324 0.356 -12.068 1.00 39.06 465 ASP A N 1
ATOM 3709 C CA . ASP A 1 465 ? 5.243 1.029 -13.368 1.00 39.06 465 ASP A CA 1
ATOM 3710 C C . ASP A 1 465 ? 4.598 0.122 -14.421 1.00 39.06 465 ASP A C 1
ATOM 3712 O O . ASP A 1 465 ? 5.116 -0.065 -15.520 1.00 39.06 465 ASP A O 1
ATOM 3716 N N . LEU A 1 466 ? 3.436 -0.454 -14.095 1.00 37.78 466 LEU A N 1
ATOM 3717 C CA . LEU A 1 466 ? 2.446 -0.915 -15.083 1.00 37.78 466 LEU A CA 1
ATOM 3718 C C . LEU A 1 466 ? 0.987 -0.781 -14.590 1.00 37.78 466 LEU A C 1
ATOM 3720 O O . LEU A 1 466 ? 0.094 -1.434 -15.143 1.00 37.78 466 LEU A O 1
ATOM 3724 N N . ASP A 1 467 ? 0.714 0.096 -13.621 1.00 33.22 467 ASP A N 1
ATOM 3725 C CA . ASP A 1 467 ? -0.657 0.446 -13.239 1.00 33.22 467 ASP A CA 1
ATOM 3726 C C . ASP A 1 467 ? -1.237 1.421 -14.270 1.00 33.22 467 ASP A C 1
ATOM 3728 O O . ASP A 1 467 ? -0.981 2.622 -14.290 1.00 33.22 467 ASP A O 1
ATOM 3732 N N . GLY A 1 468 ? -1.958 0.846 -15.231 1.00 28.41 468 GLY A N 1
ATOM 3733 C CA . GLY A 1 468 ? -2.570 1.561 -16.353 1.00 28.41 468 GLY A CA 1
ATOM 3734 C C . GLY A 1 468 ? -2.653 0.724 -17.629 1.00 28.41 468 GLY A C 1
ATOM 3735 O O . GLY A 1 468 ? -2.483 1.248 -18.738 1.00 28.41 468 GLY A O 1
ATOM 3736 N N . LEU A 1 469 ? -2.832 -0.592 -17.485 1.00 32.84 469 LEU A N 1
ATOM 3737 C CA . LEU A 1 469 ? -3.249 -1.486 -18.563 1.00 32.84 469 LEU A CA 1
ATOM 3738 C C . LEU A 1 469 ? -4.713 -1.877 -18.360 1.00 32.84 469 LEU A C 1
ATOM 3740 O O . LEU A 1 469 ? -4.999 -3.063 -18.162 1.00 32.84 469 LEU A O 1
ATOM 3744 N N . ASP A 1 470 ? -5.584 -0.876 -18.456 1.00 31.42 470 ASP A N 1
ATOM 3745 C CA . ASP A 1 470 ? -6.899 -1.090 -19.058 1.00 31.42 470 ASP A CA 1
ATOM 3746 C C . ASP A 1 470 ? -6.729 -1.345 -20.575 1.00 31.42 470 ASP A C 1
ATOM 3748 O O . ASP A 1 470 ? -5.845 -0.724 -21.235 1.00 31.42 470 ASP A O 1
#

Organism: NCBI:txid420245

pLDDT: mean 75.82, std 19.84, range [24.94, 96.12]

Secondary structure (DSSP, 8-state):
-PPPPHHHHHHHT----SEEEEETTEEEEE--S-GGGS--TTTHHHHHHHHTTS--GGGHHHHHHTTTT--S-EEEHHHHHHHH-HHHHTTSSS-GGGGHHHHHT-TTTEEEEEEEEE-----SS-------EEEEEEEEEPPTT--B--TTT-S-HHHHHHHHHHS-SSS-EEHHHHHHH--HHHHHHHHHHHSSHHHHHHHBTTTEE--TT-TTEEEEHHHHHHHHHHTS-HHHHHHHHHHTT-HHHHHHHHHHHHHHH-TT-GGGSHHHHHHHHHHTS-SSS-EEHHHIIIIIS-HHHHHH--S-HHHHHHH-TTT-EEEEBSSTT-EEEE-TTSPPPTTBPPS---HHHHHHHHHHHHHHH-SEEHHHHHHTS-HHHHHHIIIIISSHHHHHTT-TTTEEEE-S-SSTT-TTTPEEEESSPPPS---HHHHHHHHTT---TTSPP---------------------